Protein AF-0000000066940831 (afdb_homodimer)

pLDDT: mean 93.59, std 8.33, range [48.25, 98.94]

Structure (mmCIF, N/CA/C/O backbone):
data_AF-0000000066940831-model_v1
#
loop_
_entity.id
_entity.type
_entity.pdbx_description
1 polymer 'DUF985 domain-containing protein'
#
loop_
_atom_site.group_PDB
_atom_site.id
_atom_site.type_symbol
_atom_site.label_atom_id
_atom_site.label_alt_id
_atom_site.label_comp_id
_atom_site.label_asym_id
_atom_site.label_entity_id
_atom_site.label_seq_id
_atom_site.pdbx_PDB_ins_code
_atom_site.Cartn_x
_atom_site.Cartn_y
_atom_site.Cartn_z
_atom_site.occupancy
_atom_site.B_iso_or_equiv
_atom_site.auth_seq_id
_atom_site.auth_comp_id
_atom_site.auth_asym_id
_atom_site.auth_atom_id
_atom_site.pdbx_PDB_model_num
ATOM 1 N N . MET A 1 1 ? 4.465 -18.953 -27.031 1 48.34 1 MET A N 1
ATOM 2 C CA . MET A 1 1 ? 5.543 -18.047 -26.672 1 48.34 1 MET A CA 1
ATOM 3 C C . MET A 1 1 ? 5.832 -18.109 -25.172 1 48.34 1 MET A C 1
ATOM 5 O O . MET A 1 1 ? 4.938 -18.391 -24.375 1 48.34 1 MET A O 1
ATOM 9 N N . SER A 1 2 ? 7.117 -18.25 -24.734 1 56.09 2 SER A N 1
ATOM 10 C CA . SER A 1 2 ? 7.531 -18.438 -23.359 1 56.09 2 SER A CA 1
ATOM 11 C C . SER A 1 2 ? 6.988 -17.328 -22.453 1 56.09 2 SER A C 1
ATOM 13 O O . SER A 1 2 ? 7.023 -16.156 -22.828 1 56.09 2 SER A O 1
ATOM 15 N N . ILE A 1 3 ? 6.301 -17.703 -21.469 1 70.56 3 ILE A N 1
ATOM 16 C CA . ILE A 1 3 ? 5.668 -16.797 -20.516 1 70.56 3 ILE A CA 1
ATOM 17 C C . ILE A 1 3 ? 6.742 -16 -19.766 1 70.56 3 ILE A C 1
ATOM 19 O O . ILE A 1 3 ? 6.574 -14.812 -19.516 1 70.56 3 ILE A O 1
ATOM 23 N N . THR A 1 4 ? 7.801 -16.812 -19.438 1 70.62 4 THR A N 1
ATOM 24 C CA . THR A 1 4 ? 8.914 -16.188 -18.719 1 70.62 4 THR A CA 1
ATOM 25 C C . THR A 1 4 ? 10.203 -16.328 -19.516 1 70.62 4 THR A C 1
ATOM 27 O O . THR A 1 4 ? 10.359 -17.25 -20.312 1 70.62 4 THR A O 1
ATOM 30 N N . LEU A 1 5 ? 10.906 -15.281 -19.5 1 59.31 5 LEU A N 1
ATOM 31 C CA . LEU A 1 5 ? 12.203 -15.445 -20.141 1 59.31 5 LEU A CA 1
ATOM 32 C C . LEU A 1 5 ? 13.047 -16.5 -19.438 1 59.31 5 LEU A C 1
ATOM 34 O O . LEU A 1 5 ? 13.109 -16.516 -18.203 1 59.31 5 LEU A O 1
ATOM 38 N N . ALA A 1 6 ? 13.367 -17.516 -20.156 1 55.62 6 ALA A N 1
ATOM 39 C CA . ALA A 1 6 ? 14.156 -18.625 -19.625 1 55.62 6 ALA A CA 1
ATOM 40 C C . ALA A 1 6 ? 15.227 -18.109 -18.656 1 55.62 6 ALA A C 1
ATOM 42 O O . ALA A 1 6 ? 15.438 -18.703 -17.594 1 55.62 6 ALA A O 1
ATOM 43 N N . ASP A 1 7 ? 15.758 -17.062 -18.875 1 66.31 7 ASP A N 1
ATOM 44 C CA . ASP A 1 7 ? 16.859 -16.531 -18.078 1 66.31 7 ASP A CA 1
ATOM 45 C C . ASP A 1 7 ? 16.359 -15.984 -16.75 1 66.31 7 ASP A C 1
ATOM 47 O O . ASP A 1 7 ? 17.078 -16.031 -15.742 1 66.31 7 ASP A O 1
ATOM 51 N N . ASP A 1 8 ? 15.148 -15.797 -16.641 1 78 8 ASP A N 1
ATOM 52 C CA . ASP A 1 8 ? 14.625 -15.172 -15.43 1 78 8 ASP A CA 1
ATOM 53 C C . ASP A 1 8 ? 14.406 -16.203 -14.32 1 78 8 ASP A C 1
ATOM 55 O O . ASP A 1 8 ? 14.609 -15.906 -13.141 1 78 8 ASP A O 1
ATOM 59 N N . THR A 1 9 ? 14.125 -17.453 -14.773 1 90.06 9 THR A N 1
ATOM 60 C CA . THR A 1 9 ? 13.773 -18.453 -13.766 1 90.06 9 THR A CA 1
ATOM 61 C C . THR A 1 9 ? 15.031 -19.109 -13.203 1 90.06 9 THR A C 1
ATOM 63 O O . THR A 1 9 ? 14.992 -19.719 -12.133 1 90.06 9 THR A O 1
ATOM 66 N N . ARG A 1 10 ? 16.109 -18.984 -13.938 1 91.06 10 ARG A N 1
ATOM 67 C CA . ARG A 1 10 ? 17.328 -19.688 -13.578 1 91.06 10 ARG A CA 1
ATOM 68 C C . ARG A 1 10 ? 17.797 -19.297 -12.18 1 91.06 10 ARG A C 1
ATOM 70 O O . ARG A 1 10 ? 18.156 -20.156 -11.375 1 91.06 10 ARG A O 1
ATOM 77 N N . TYR A 1 11 ? 17.766 -18.078 -11.859 1 94.38 11 TYR A N 1
ATOM 78 C CA . TYR A 1 11 ? 18.266 -17.609 -10.578 1 94.38 11 TYR A CA 1
ATOM 79 C C . TYR A 1 11 ? 17.5 -18.219 -9.422 1 94.38 11 TYR A C 1
ATOM 81 O O . TYR A 1 11 ? 18.078 -18.859 -8.547 1 94.38 11 TYR A O 1
ATOM 89 N N . ALA A 1 12 ? 16.219 -18.062 -9.477 1 95.75 12 ALA A N 1
ATOM 90 C CA . ALA A 1 12 ? 15.391 -18.578 -8.391 1 95.75 12 ALA A CA 1
ATOM 91 C C . ALA A 1 12 ? 15.492 -20.094 -8.289 1 95.75 12 ALA A C 1
ATOM 93 O O . ALA A 1 12 ? 15.547 -20.656 -7.188 1 95.75 12 ALA A O 1
ATOM 94 N N . ARG A 1 13 ? 15.594 -20.766 -9.422 1 94.31 13 ARG A N 1
ATOM 95 C CA . ARG A 1 13 ? 15.664 -22.219 -9.422 1 94.31 13 ARG A CA 1
ATOM 96 C C . ARG A 1 13 ? 17 -22.703 -8.883 1 94.31 13 ARG A C 1
ATOM 98 O O . ARG A 1 13 ? 17.078 -23.75 -8.219 1 94.31 13 ARG A O 1
ATOM 105 N N . THR A 1 14 ? 18 -21.969 -9.188 1 94.31 14 THR A N 1
ATOM 106 C CA . THR A 1 14 ? 19.297 -22.297 -8.625 1 94.31 14 THR A CA 1
ATOM 107 C C . THR A 1 14 ? 19.297 -22.156 -7.109 1 94.31 14 THR A C 1
ATOM 109 O O . THR A 1 14 ? 19.844 -22.984 -6.395 1 94.31 14 THR A O 1
ATOM 112 N N . LEU A 1 15 ? 18.656 -21.109 -6.66 1 94.88 15 LEU A N 1
ATOM 113 C CA . LEU A 1 15 ? 18.562 -20.891 -5.219 1 94.88 15 LEU A CA 1
ATOM 114 C C . LEU A 1 15 ? 17.766 -22 -4.555 1 94.88 15 LEU A C 1
ATOM 116 O O . LEU A 1 15 ? 18.094 -22.422 -3.441 1 94.88 15 LEU A O 1
ATOM 120 N N . LEU A 1 16 ? 16.719 -22.5 -5.234 1 94.69 16 LEU A N 1
ATOM 121 C CA . LEU A 1 16 ? 15.898 -23.578 -4.68 1 94.69 16 LEU A CA 1
ATOM 122 C C . LEU A 1 16 ? 16.688 -24.875 -4.617 1 94.69 16 LEU A C 1
ATOM 124 O O . LEU A 1 16 ? 16.562 -25.641 -3.652 1 94.69 16 LEU A O 1
ATOM 128 N N . SER A 1 17 ? 17.516 -25.062 -5.613 1 93.88 17 SER A N 1
ATOM 129 C CA . SER A 1 17 ? 18.281 -26.297 -5.695 1 93.88 17 SER A CA 1
ATOM 130 C C . SER A 1 17 ? 19.453 -26.281 -4.719 1 93.88 17 SER A C 1
ATOM 132 O O . SER A 1 17 ? 19.875 -27.344 -4.23 1 93.88 17 SER A O 1
ATOM 134 N N . SER A 1 18 ? 19.969 -25.094 -4.469 1 93.44 18 SER A N 1
ATOM 135 C CA . SER A 1 18 ? 21.078 -24.922 -3.543 1 93.44 18 SER A CA 1
ATOM 136 C C . SER A 1 18 ? 20.875 -23.703 -2.648 1 93.44 18 SER A C 1
ATOM 138 O O . SER A 1 18 ? 21.578 -22.703 -2.781 1 93.44 18 SER A O 1
ATOM 140 N N . PRO A 1 19 ? 20.016 -23.875 -1.733 1 90.69 19 PRO A N 1
ATOM 141 C CA . PRO A 1 19 ? 19.734 -22.734 -0.859 1 90.69 19 PRO A CA 1
ATOM 142 C C . PRO A 1 19 ? 20.938 -22.359 0.013 1 90.69 19 PRO A C 1
ATOM 144 O O . PRO A 1 19 ? 21.672 -23.234 0.474 1 90.69 19 PRO A O 1
ATOM 147 N N . PRO A 1 20 ? 21.109 -21.094 0.102 1 91.38 20 PRO A N 1
ATOM 148 C CA . PRO A 1 20 ? 22.156 -20.719 1.063 1 91.38 20 PRO A CA 1
ATOM 149 C C . PRO A 1 20 ? 21.828 -21.172 2.486 1 91.38 20 PRO A C 1
ATOM 151 O O . PRO A 1 20 ? 20.672 -21.25 2.869 1 91.38 20 PRO A O 1
ATOM 154 N N . ALA A 1 21 ? 22.922 -21.422 3.213 1 89.12 21 ALA A N 1
ATOM 155 C CA . ALA A 1 21 ? 22.75 -21.922 4.574 1 89.12 21 ALA A CA 1
ATOM 156 C C . ALA A 1 21 ? 22.125 -20.859 5.465 1 89.12 21 ALA A C 1
ATOM 158 O O . ALA A 1 21 ? 21.297 -21.156 6.328 1 89.12 21 ALA A O 1
ATOM 159 N N . THR A 1 22 ? 22.562 -19.672 5.234 1 88.06 22 THR A N 1
ATOM 160 C CA . THR A 1 22 ? 22.031 -18.547 5.992 1 88.06 22 THR A CA 1
ATOM 161 C C . THR A 1 22 ? 21.734 -17.375 5.074 1 88.06 22 THR A C 1
ATOM 163 O O . THR A 1 22 ? 22.219 -17.312 3.945 1 88.06 22 THR A O 1
ATOM 166 N N . GLU A 1 23 ? 20.781 -16.562 5.629 1 90.25 23 GLU A N 1
ATOM 167 C CA . GLU A 1 23 ? 20.562 -15.328 4.875 1 90.25 23 GLU A CA 1
ATOM 168 C C . GLU A 1 23 ? 21.781 -14.414 4.938 1 90.25 23 GLU A C 1
ATOM 170 O O . GLU A 1 23 ? 22.422 -14.297 5.984 1 90.25 23 GLU A O 1
ATOM 175 N N . PRO A 1 24 ? 22.094 -13.773 3.785 1 86 24 PRO A N 1
ATOM 176 C CA . PRO A 1 24 ? 23.125 -12.734 3.895 1 86 24 PRO A CA 1
ATOM 177 C C . PRO A 1 24 ? 22.828 -11.719 5 1 86 24 PRO A C 1
ATOM 179 O O . PRO A 1 24 ? 21.656 -11.555 5.391 1 86 24 PRO A O 1
ATOM 182 N N . GLN A 1 25 ? 23.828 -11.039 5.488 1 86.12 25 GLN A N 1
ATOM 183 C CA . GLN A 1 25 ? 23.734 -10.148 6.641 1 86.12 25 GLN A CA 1
ATOM 184 C C . GLN A 1 25 ? 22.688 -9.062 6.402 1 86.12 25 GLN A C 1
ATOM 186 O O . GLN A 1 25 ? 21.891 -8.758 7.289 1 86.12 25 GLN A O 1
ATOM 191 N N . SER A 1 26 ? 22.75 -8.484 5.258 1 87.25 26 SER A N 1
ATOM 192 C CA . SER A 1 26 ? 21.797 -7.418 4.957 1 87.25 26 SER A CA 1
ATOM 193 C C . SER A 1 26 ? 20.359 -7.91 5.059 1 87.25 26 SER A C 1
ATOM 195 O O . SER A 1 26 ? 19.5 -7.211 5.594 1 87.25 26 SER A O 1
ATOM 197 N N . MET A 1 27 ? 20.125 -9.062 4.645 1 92.94 27 MET A N 1
ATOM 198 C CA . MET A 1 27 ? 18.781 -9.625 4.664 1 92.94 27 MET A CA 1
ATOM 199 C C . MET A 1 27 ? 18.391 -10.055 6.074 1 92.94 27 MET A C 1
ATOM 201 O O . MET A 1 27 ? 17.234 -9.906 6.477 1 92.94 27 MET A O 1
ATOM 205 N N . SER A 1 28 ? 19.328 -10.539 6.777 1 94.31 28 SER A N 1
ATOM 206 C CA . SER A 1 28 ? 19.047 -10.898 8.164 1 94.31 28 SER A CA 1
ATOM 207 C C . SER A 1 28 ? 18.625 -9.688 8.977 1 94.31 28 SER A C 1
ATOM 209 O O . SER A 1 28 ? 17.719 -9.789 9.82 1 94.31 28 SER A O 1
ATOM 211 N N . ARG A 1 29 ? 19.234 -8.586 8.727 1 95.19 29 ARG A N 1
ATOM 212 C CA . ARG A 1 29 ? 18.875 -7.348 9.414 1 95.19 29 ARG A CA 1
ATOM 213 C C . ARG A 1 29 ? 17.453 -6.918 9.055 1 95.19 29 ARG A C 1
ATOM 215 O O . ARG A 1 29 ? 16.703 -6.48 9.93 1 95.19 29 ARG A O 1
ATOM 222 N N . THR A 1 30 ? 17.125 -7.047 7.801 1 97.69 30 THR A N 1
ATOM 223 C CA . THR A 1 30 ? 15.781 -6.711 7.355 1 97.69 30 THR A CA 1
ATOM 224 C C . THR A 1 30 ? 14.742 -7.602 8.039 1 97.69 30 THR A C 1
ATOM 226 O O . THR A 1 30 ? 13.75 -7.109 8.578 1 97.69 30 THR A O 1
ATOM 229 N N . ILE A 1 31 ? 15.008 -8.898 8.07 1 98.19 31 ILE A N 1
ATOM 230 C CA . ILE A 1 31 ? 14.109 -9.883 8.656 1 98.19 31 ILE A CA 1
ATOM 231 C C . ILE A 1 31 ? 13.922 -9.594 10.141 1 98.19 31 ILE A C 1
ATOM 233 O O . ILE A 1 31 ? 12.797 -9.609 10.648 1 98.19 31 ILE A O 1
ATOM 237 N N . THR A 1 32 ? 14.992 -9.258 10.758 1 97.81 32 THR A N 1
ATOM 238 C CA . THR A 1 32 ? 14.938 -8.984 12.188 1 97.81 32 THR A CA 1
ATOM 239 C C . THR A 1 32 ? 14.234 -7.652 12.461 1 97.81 32 THR A C 1
ATOM 241 O O . THR A 1 32 ? 13.336 -7.582 13.289 1 97.81 32 THR A O 1
ATOM 244 N N . THR A 1 33 ? 14.57 -6.609 11.789 1 98.31 33 THR A N 1
ATOM 245 C CA . THR A 1 33 ? 14.055 -5.266 12.031 1 98.31 33 THR A CA 1
ATOM 246 C C . THR A 1 33 ? 12.547 -5.215 11.781 1 98.31 33 THR A C 1
ATOM 248 O O . THR A 1 33 ? 11.812 -4.559 12.523 1 98.31 33 THR A O 1
ATOM 251 N N . LEU A 1 34 ? 12.141 -5.957 10.75 1 98.62 34 LEU A N 1
ATOM 252 C CA . LEU A 1 34 ? 10.727 -5.906 10.383 1 98.62 34 LEU A CA 1
ATOM 253 C C . LEU A 1 34 ? 9.961 -7.059 11.023 1 98.62 34 LEU A C 1
ATOM 255 O O . LEU A 1 34 ? 8.781 -7.266 10.719 1 98.62 34 LEU A O 1
ATOM 259 N N . GLN A 1 35 ? 10.625 -7.855 11.828 1 98.5 35 GLN A N 1
ATOM 260 C CA . GLN A 1 35 ? 10.039 -8.961 12.57 1 98.5 35 GLN A CA 1
ATOM 261 C C . GLN A 1 35 ? 9.344 -9.945 11.633 1 98.5 35 GLN A C 1
ATOM 263 O O . GLN A 1 35 ? 8.211 -10.367 11.898 1 98.5 35 GLN A O 1
ATOM 268 N N . LEU A 1 36 ? 10.031 -10.242 10.609 1 98.75 36 LEU A N 1
ATOM 269 C CA . LEU A 1 36 ? 9.469 -11.141 9.602 1 98.75 36 LEU A CA 1
ATOM 270 C C . LEU A 1 36 ? 9.57 -12.594 10.062 1 98.75 36 LEU A C 1
ATOM 272 O O . LEU A 1 36 ? 10.562 -12.992 10.672 1 98.75 36 LEU A O 1
ATOM 276 N N . GLN A 1 37 ? 8.547 -13.328 9.742 1 98.62 37 GLN A N 1
ATOM 277 C CA . GLN A 1 37 ? 8.516 -14.773 9.977 1 98.62 37 GLN A CA 1
ATOM 278 C C . GLN A 1 37 ? 8.227 -15.531 8.688 1 98.62 37 GLN A C 1
ATOM 280 O O . GLN A 1 37 ? 7.707 -14.953 7.727 1 98.62 37 GLN A O 1
ATOM 285 N N . SER A 1 38 ? 8.547 -16.797 8.688 1 98.06 38 SER A N 1
ATOM 286 C CA . SER A 1 38 ? 8.312 -17.609 7.504 1 98.06 38 SER A CA 1
ATOM 287 C C . SER A 1 38 ? 6.832 -17.625 7.129 1 98.06 38 SER A C 1
ATOM 289 O O . SER A 1 38 ? 5.965 -17.688 8 1 98.06 38 SER A O 1
ATOM 291 N N . HIS A 1 39 ? 6.566 -17.578 5.863 1 98 39 HIS A N 1
ATOM 292 C CA . HIS A 1 39 ? 5.203 -17.594 5.352 1 98 39 HIS A CA 1
ATOM 293 C C . HIS A 1 39 ? 4.875 -18.938 4.703 1 98 39 HIS A C 1
ATOM 295 O O . HIS A 1 39 ? 5.715 -19.531 4.027 1 98 39 HIS A O 1
ATOM 301 N N . ILE A 1 40 ? 3.668 -19.438 4.773 1 96.44 40 ILE A N 1
ATOM 302 C CA . ILE A 1 40 ? 3.238 -20.719 4.238 1 96.44 40 ILE A CA 1
ATOM 303 C C . ILE A 1 40 ? 3.352 -20.703 2.715 1 96.44 40 ILE A C 1
ATOM 305 O O . ILE A 1 40 ? 3.549 -21.75 2.092 1 96.44 40 ILE A O 1
ATOM 309 N N . GLU A 1 41 ? 3.344 -19.562 2.102 1 97.31 41 GLU A N 1
ATOM 310 C CA . GLU A 1 41 ? 3.432 -19.438 0.649 1 97.31 41 GLU A CA 1
ATOM 311 C C . GLU A 1 41 ? 4.887 -19.438 0.183 1 97.31 41 GLU A C 1
ATOM 313 O O . GLU A 1 41 ? 5.156 -19.453 -1.019 1 97.31 41 GLU A O 1
ATOM 318 N N . GLY A 1 42 ? 5.828 -19.375 1.093 1 98 42 GLY A N 1
ATOM 319 C CA . GLY A 1 42 ? 7.215 -19.031 0.821 1 98 42 GLY A CA 1
ATOM 320 C C . GLY A 1 42 ? 7.566 -17.609 1.201 1 98 42 GLY A C 1
ATOM 321 O O . GLY A 1 42 ? 6.684 -16.766 1.342 1 98 42 GLY A O 1
ATOM 322 N N . GLY A 1 43 ? 8.82 -17.375 1.362 1 98.31 43 GLY A N 1
ATOM 323 C CA . GLY A 1 43 ? 9.242 -16.062 1.818 1 98.31 43 GLY A CA 1
ATOM 324 C C . GLY A 1 43 ? 8.977 -15.836 3.293 1 98.31 43 GLY A C 1
ATOM 325 O O . GLY A 1 43 ? 8.844 -16.781 4.062 1 98.31 43 GLY A O 1
ATOM 326 N N . TYR A 1 44 ? 9.016 -14.539 3.641 1 98.75 44 TYR A N 1
ATOM 327 C CA . TYR A 1 44 ? 8.766 -14.086 5.004 1 98.75 44 TYR A CA 1
ATOM 328 C C . TYR A 1 44 ? 7.672 -13.023 5.027 1 98.75 44 TYR A C 1
ATOM 330 O O . TYR A 1 44 ? 7.387 -12.391 4.008 1 98.75 44 TYR A O 1
ATOM 338 N N . PHE A 1 45 ? 7.062 -12.898 6.191 1 98.88 45 PHE A N 1
ATOM 339 C CA . PHE A 1 45 ? 6.051 -11.852 6.27 1 98.88 45 PHE A CA 1
ATOM 340 C C . PHE A 1 45 ? 5.848 -11.398 7.707 1 98.88 45 PHE A C 1
ATOM 342 O O . PHE A 1 45 ? 6.375 -12.016 8.641 1 98.88 45 PHE A O 1
ATOM 349 N N . CYS A 1 46 ? 5.207 -10.312 7.883 1 98.88 46 CYS A N 1
ATOM 350 C CA . CYS A 1 46 ? 4.695 -9.781 9.141 1 98.88 46 CYS A CA 1
ATOM 351 C C . CYS A 1 46 ? 3.396 -9.008 8.922 1 98.88 46 CYS A C 1
ATOM 353 O O . CYS A 1 46 ? 3.338 -8.117 8.078 1 98.88 46 CYS A O 1
ATOM 355 N N . GLU A 1 47 ? 2.326 -9.492 9.602 1 98.88 47 GLU A N 1
ATOM 356 C CA . GLU A 1 47 ? 1.134 -8.656 9.562 1 98.88 47 GLU A CA 1
ATOM 357 C C . GLU A 1 47 ? 1.33 -7.379 10.383 1 98.88 47 GLU A C 1
ATOM 359 O O . GLU A 1 47 ? 1.562 -7.441 11.594 1 98.88 47 GLU A O 1
ATOM 364 N N . THR A 1 48 ? 1.222 -6.258 9.703 1 98.81 48 THR A N 1
ATOM 365 C CA . THR A 1 48 ? 1.556 -4.992 10.344 1 98.81 48 THR A CA 1
ATOM 366 C C . THR A 1 48 ? 0.29 -4.238 10.75 1 98.81 48 THR A C 1
ATOM 368 O O . THR A 1 48 ? 0.342 -3.318 11.57 1 98.81 48 THR A O 1
ATOM 371 N N . ASP A 1 49 ? -0.798 -4.68 10.102 1 98.69 49 ASP A N 1
ATOM 372 C CA . ASP A 1 49 ? -2.031 -3.957 10.406 1 98.69 49 ASP A CA 1
ATOM 373 C C . ASP A 1 49 ? -3.258 -4.812 10.094 1 98.69 49 ASP A C 1
ATOM 375 O O . ASP A 1 49 ? -3.283 -5.531 9.094 1 98.69 49 ASP A O 1
ATOM 379 N N . ARG A 1 50 ? -4.246 -4.734 10.922 1 98.62 50 ARG A N 1
ATOM 380 C CA . ARG A 1 50 ? -5.605 -5.238 10.758 1 98.62 50 ARG A CA 1
ATOM 381 C C . ARG A 1 50 ? -6.633 -4.18 11.141 1 98.62 50 ARG A C 1
ATOM 383 O O . ARG A 1 50 ? -6.73 -3.803 12.312 1 98.62 50 ARG A O 1
ATOM 390 N N . ASP A 1 51 ? -7.355 -3.711 10.133 1 98.44 51 ASP A N 1
ATOM 391 C CA . ASP A 1 51 ? -8.328 -2.654 10.383 1 98.44 51 ASP A CA 1
ATOM 392 C C . ASP A 1 51 ? -9.375 -3.098 11.406 1 98.44 51 ASP A C 1
ATOM 394 O O . ASP A 1 51 ? -9.984 -4.16 11.266 1 98.44 51 ASP A O 1
ATOM 398 N N . PRO A 1 52 ? -9.586 -2.293 12.453 1 97.12 52 PRO A N 1
ATOM 399 C CA . PRO A 1 52 ? -10.625 -2.67 13.414 1 97.12 52 PRO A CA 1
ATOM 400 C C . PRO A 1 52 ? -12.031 -2.568 12.828 1 97.12 52 PRO A C 1
ATOM 402 O O . PRO A 1 52 ? -12.977 -3.158 13.367 1 97.12 52 PRO A O 1
ATOM 405 N N . LEU A 1 53 ? -12.219 -1.825 11.75 1 96.75 53 LEU A N 1
ATOM 406 C CA . LEU A 1 53 ? -13.516 -1.714 11.094 1 96.75 53 LEU A CA 1
ATOM 407 C C . LEU A 1 53 ? -13.914 -3.039 10.453 1 96.75 53 LEU A C 1
ATOM 409 O O . LEU A 1 53 ? -13.148 -3.615 9.68 1 96.75 53 LEU A O 1
ATOM 413 N N . LEU A 1 54 ? -15.102 -3.467 10.805 1 97.31 54 LEU A N 1
ATOM 414 C CA . LEU A 1 54 ? -15.664 -4.656 10.18 1 97.31 54 LEU A CA 1
ATOM 415 C C . LEU A 1 54 ? -16.609 -4.281 9.047 1 97.31 54 LEU A C 1
ATOM 417 O O . LEU A 1 54 ? -17.375 -3.314 9.172 1 97.31 54 LEU A O 1
ATOM 421 N N . VAL A 1 55 ? -16.547 -4.984 7.969 1 97.69 55 VAL A N 1
ATOM 422 C CA . VAL A 1 55 ? -17.453 -4.812 6.848 1 97.69 55 VAL A CA 1
ATOM 423 C C . VAL A 1 55 ? -18.141 -6.137 6.535 1 97.69 55 VAL A C 1
ATOM 425 O O . VAL A 1 55 ? -17.656 -7.203 6.91 1 97.69 55 VAL A O 1
ATOM 428 N N . PRO A 1 56 ? -19.297 -6.027 5.863 1 96.94 56 PRO A N 1
ATOM 429 C CA . PRO A 1 56 ? -19.922 -7.285 5.453 1 96.94 56 PRO A CA 1
ATOM 430 C C . PRO A 1 56 ? -19 -8.148 4.594 1 96.94 56 PRO A C 1
ATOM 432 O O . PRO A 1 56 ? -18.281 -7.629 3.744 1 96.94 56 PRO A O 1
ATOM 435 N N . ASN A 1 57 ? -19.016 -9.422 4.891 1 97.12 57 ASN A N 1
ATOM 436 C CA . ASN A 1 57 ? -18.25 -10.375 4.102 1 97.12 57 ASN A CA 1
ATOM 437 C C . ASN A 1 57 ? -18.859 -10.578 2.717 1 97.12 57 ASN A C 1
ATOM 439 O O . ASN A 1 57 ? -19.906 -11.203 2.582 1 97.12 57 ASN A O 1
ATOM 443 N N . PRO A 1 58 ? -18.188 -10.133 1.708 1 96.38 58 PRO A N 1
ATOM 444 C CA . PRO A 1 58 ? -18.797 -10.25 0.38 1 96.38 58 PRO A CA 1
ATOM 445 C C . PRO A 1 58 ? -18.719 -11.664 -0.181 1 96.38 58 PRO A C 1
ATOM 447 O O . PRO A 1 58 ? -19.297 -11.953 -1.23 1 96.38 58 PRO A O 1
ATOM 450 N N . PHE A 1 59 ? -18.031 -12.539 0.533 1 95.19 59 PHE A N 1
ATOM 451 C CA . PHE A 1 59 ? -17.812 -13.883 0.018 1 95.19 59 PHE A CA 1
ATOM 452 C C . PHE A 1 59 ? -18.75 -14.891 0.688 1 95.19 59 PHE A C 1
ATOM 454 O O . PHE A 1 59 ? -18.656 -16.094 0.425 1 95.19 59 PHE A O 1
ATOM 461 N N . LYS A 1 60 ? -19.578 -14.469 1.528 1 92.06 60 LYS A N 1
ATOM 462 C CA . LYS A 1 60 ? -20.375 -15.352 2.383 1 92.06 60 LYS A CA 1
ATOM 463 C C . LYS A 1 60 ? -21.266 -16.266 1.55 1 92.06 60 LYS A C 1
ATOM 465 O O . LYS A 1 60 ? -21.531 -17.406 1.935 1 92.06 60 LYS A O 1
ATOM 470 N N . ASN A 1 61 ? -21.703 -15.766 0.397 1 91.06 61 ASN A N 1
ATOM 471 C CA . ASN A 1 61 ? -22.641 -16.547 -0.396 1 91.06 61 ASN A CA 1
ATOM 472 C C . ASN A 1 61 ? -21.953 -17.312 -1.517 1 91.06 61 ASN A C 1
ATOM 474 O O . ASN A 1 61 ? -22.609 -17.891 -2.383 1 91.06 61 ASN A O 1
ATOM 478 N N . LEU A 1 62 ? -20.688 -17.297 -1.56 1 90.5 62 LEU A N 1
ATOM 479 C CA . LEU A 1 62 ? -19.922 -18.078 -2.529 1 90.5 62 LEU A CA 1
ATOM 480 C C . LEU A 1 62 ? -19.641 -19.469 -2 1 90.5 62 LEU A C 1
ATOM 482 O O . LEU A 1 62 ? -19.547 -19.672 -0.788 1 90.5 62 LEU A O 1
ATOM 486 N N . PRO A 1 63 ? -19.516 -20.375 -2.969 1 88.69 63 PRO A N 1
ATOM 487 C CA . PRO A 1 63 ? -19.078 -21.703 -2.504 1 88.69 63 PRO A CA 1
ATOM 488 C C . PRO A 1 63 ? -17.734 -21.672 -1.794 1 88.69 63 PRO A C 1
ATOM 490 O O . PRO A 1 63 ? -16.859 -20.875 -2.148 1 88.69 63 PRO A O 1
ATOM 493 N N . GLN A 1 64 ? -17.609 -22.5 -0.865 1 86.38 64 GLN A N 1
ATOM 494 C CA . GLN A 1 64 ? -16.328 -22.609 -0.18 1 86.38 64 GLN A CA 1
ATOM 495 C C . GLN A 1 64 ? -15.219 -23.047 -1.141 1 86.38 64 GLN A C 1
ATOM 497 O O . GLN A 1 64 ? -15.461 -23.875 -2.031 1 86.38 64 GLN A O 1
ATOM 502 N N . LEU A 1 65 ? -14.07 -22.578 -0.892 1 89 65 LEU A N 1
ATOM 503 C CA . LEU A 1 65 ? -12.898 -23.062 -1.617 1 89 65 LEU A CA 1
ATOM 504 C C . LEU A 1 65 ? -12.617 -24.516 -1.277 1 89 65 LEU A C 1
ATOM 506 O O . LEU A 1 65 ? -12.734 -24.922 -0.119 1 89 65 LEU A O 1
ATOM 510 N N . THR A 1 66 ? -12.32 -25.266 -2.287 1 81.75 66 THR A N 1
ATOM 511 C CA . THR A 1 66 ? -12.172 -26.703 -2.111 1 81.75 66 THR A CA 1
ATOM 512 C C . THR A 1 66 ? -11.055 -27.016 -1.12 1 81.75 66 THR A C 1
ATOM 514 O O . THR A 1 66 ? -11.164 -27.953 -0.317 1 81.75 66 THR A O 1
ATOM 517 N N . ASN A 1 67 ? -10 -26.266 -1.109 1 90.38 67 ASN A N 1
ATOM 518 C CA . ASN A 1 67 ? -8.875 -26.5 -0.213 1 90.38 67 ASN A CA 1
ATOM 519 C C . ASN A 1 67 ? -8.477 -25.234 0.543 1 90.38 67 ASN A C 1
ATOM 521 O O . ASN A 1 67 ? -7.293 -24.922 0.653 1 90.38 67 ASN A O 1
ATOM 525 N N . ALA A 1 68 ? -9.477 -24.656 1.046 1 90.88 68 ALA A N 1
ATOM 526 C CA . ALA A 1 68 ? -9.203 -23.469 1.847 1 90.88 68 ALA A CA 1
ATOM 527 C C . ALA A 1 68 ? -8.242 -23.781 2.988 1 90.88 68 ALA A C 1
ATOM 529 O O . ALA A 1 68 ? -8.273 -24.891 3.545 1 90.88 68 ALA A O 1
ATOM 530 N N . THR A 1 69 ? -7.426 -22.781 3.389 1 92.94 69 THR A N 1
ATOM 531 C CA . THR A 1 69 ? -6.434 -22.969 4.438 1 92.94 69 THR A CA 1
ATOM 532 C C . THR A 1 69 ? -7.102 -23.062 5.805 1 92.94 69 THR A C 1
ATOM 534 O O . THR A 1 69 ? -6.543 -23.656 6.734 1 92.94 69 THR A O 1
ATOM 537 N N . SER A 1 70 ? -8.352 -22.453 5.891 1 91.19 70 SER A N 1
ATOM 538 C CA . SER A 1 70 ? -9.148 -22.562 7.105 1 91.19 70 SER A CA 1
ATOM 539 C C . SER A 1 70 ? -10.641 -22.5 6.797 1 91.19 70 SER A C 1
ATOM 541 O O . SER A 1 70 ? -11.039 -22.344 5.641 1 91.19 70 SER A O 1
ATOM 543 N N . LYS A 1 71 ? -11.383 -22.766 7.848 1 88.31 71 LYS A N 1
ATOM 544 C CA . LYS A 1 71 ? -12.836 -22.625 7.734 1 88.31 71 LYS A CA 1
ATOM 545 C C . LYS A 1 71 ? -13.352 -21.469 8.578 1 88.31 71 LYS A C 1
ATOM 547 O O . LYS A 1 71 ? -12.914 -21.281 9.719 1 88.31 71 LYS A O 1
ATOM 552 N N . ASP A 1 72 ? -14.039 -20.547 7.934 1 85.31 72 ASP A N 1
ATOM 553 C CA . ASP A 1 72 ? -14.672 -19.406 8.609 1 85.31 72 ASP A CA 1
ATOM 554 C C . ASP A 1 72 ? -15.977 -19.031 7.922 1 85.31 72 ASP A C 1
ATOM 556 O O . ASP A 1 72 ? -16.016 -18.875 6.699 1 85.31 72 ASP A O 1
ATOM 560 N N . THR A 1 73 ? -16.984 -18.922 8.766 1 85 73 THR A N 1
ATOM 561 C CA . THR A 1 73 ? -18.281 -18.578 8.219 1 85 73 THR A CA 1
ATOM 562 C C . THR A 1 73 ? -18.75 -17.234 8.758 1 85 73 THR A C 1
ATOM 564 O O . THR A 1 73 ? -19.953 -16.953 8.805 1 85 73 THR A O 1
ATOM 567 N N . SER A 1 74 ? -17.781 -16.469 9.156 1 92.12 74 SER A N 1
ATOM 568 C CA . SER A 1 74 ? -18.125 -15.156 9.711 1 92.12 74 SER A CA 1
ATOM 569 C C . SER A 1 74 ? -18.844 -14.289 8.68 1 92.12 74 SER A C 1
ATOM 571 O O . SER A 1 74 ? -18.484 -14.289 7.504 1 92.12 74 SER A O 1
ATOM 573 N N . GLU A 1 75 ? -19.719 -13.461 9.164 1 96 75 GLU A N 1
ATOM 574 C CA . GLU A 1 75 ? -20.531 -12.586 8.305 1 96 75 GLU A CA 1
ATOM 575 C C . GLU A 1 75 ? -19.781 -11.297 7.977 1 96 75 GLU A C 1
ATOM 577 O O . GLU A 1 75 ? -20.266 -10.484 7.191 1 96 75 GLU A O 1
ATOM 582 N N . THR A 1 76 ? -18.672 -11.172 8.609 1 97.56 76 THR A N 1
ATOM 583 C CA . THR A 1 76 ? -17.922 -9.945 8.414 1 97.56 76 THR A CA 1
ATOM 584 C C . THR A 1 76 ? -16.453 -10.242 8.164 1 97.56 76 THR A C 1
ATOM 586 O O . THR A 1 76 ? -15.992 -11.359 8.398 1 97.56 76 THR A O 1
ATOM 589 N N . ARG A 1 77 ? -15.805 -9.352 7.586 1 98 77 ARG A N 1
ATOM 590 C CA . ARG A 1 77 ? -14.352 -9.266 7.492 1 98 77 ARG A CA 1
ATOM 591 C C . ARG A 1 77 ? -13.844 -7.922 8 1 98 77 ARG A C 1
ATOM 593 O O . ARG A 1 77 ? -14.609 -6.957 8.078 1 98 77 ARG A O 1
ATOM 600 N N . HIS A 1 78 ? -12.609 -7.953 8.422 1 98.31 78 HIS A N 1
ATOM 601 C CA . HIS A 1 78 ? -11.969 -6.66 8.609 1 98.31 78 HIS A CA 1
ATOM 602 C C . HIS A 1 78 ? -11.883 -5.891 7.297 1 98.31 78 HIS A C 1
ATOM 604 O O . HIS A 1 78 ? -11.773 -6.492 6.227 1 98.31 78 HIS A O 1
ATOM 610 N N . ALA A 1 79 ? -11.953 -4.598 7.367 1 98.5 79 ALA A N 1
ATOM 611 C CA . ALA A 1 79 ? -12 -3.795 6.145 1 98.5 79 ALA A CA 1
ATOM 612 C C . ALA A 1 79 ? -10.719 -3.967 5.328 1 98.5 79 ALA A C 1
ATOM 614 O O . ALA A 1 79 ? -10.75 -3.873 4.098 1 98.5 79 ALA A O 1
ATOM 615 N N . SER A 1 80 ? -9.641 -4.184 6.066 1 98.81 80 SER A N 1
ATOM 616 C CA . SER A 1 80 ? -8.383 -4.438 5.371 1 98.81 80 SER A CA 1
ATOM 617 C C . SER A 1 80 ? -7.348 -5.062 6.305 1 98.81 80 SER A C 1
ATOM 619 O O . SER A 1 80 ? -7.469 -4.961 7.527 1 98.81 80 SER A O 1
ATOM 621 N N . THR A 1 81 ? -6.387 -5.723 5.793 1 98.88 81 THR A N 1
ATOM 622 C CA . THR A 1 81 ? -5.16 -6.137 6.465 1 98.88 81 THR A CA 1
ATOM 623 C C . THR A 1 81 ? -3.936 -5.746 5.645 1 98.88 81 THR A C 1
ATOM 625 O O . THR A 1 81 ? -4.012 -5.633 4.422 1 98.88 81 THR A O 1
ATOM 628 N N . THR A 1 82 ? -2.859 -5.465 6.285 1 98.94 82 THR A N 1
ATOM 629 C CA . THR A 1 82 ? -1.608 -5.121 5.617 1 98.94 82 THR A CA 1
ATOM 630 C C . THR A 1 82 ? -0.456 -5.961 6.164 1 98.94 82 THR A C 1
ATOM 632 O O . THR A 1 82 ? -0.353 -6.168 7.375 1 98.94 82 THR A O 1
ATOM 635 N N . ILE A 1 83 ? 0.403 -6.438 5.262 1 98.94 83 ILE A N 1
ATOM 636 C CA . ILE A 1 83 ? 1.588 -7.184 5.668 1 98.94 83 ILE A CA 1
ATOM 637 C C . ILE A 1 83 ? 2.816 -6.633 4.949 1 98.94 83 ILE A C 1
ATOM 639 O O . ILE A 1 83 ? 2.695 -5.965 3.922 1 98.94 83 ILE A O 1
ATOM 643 N N . TYR A 1 84 ? 3.957 -6.906 5.547 1 98.94 84 TYR A N 1
ATOM 644 C CA . TYR A 1 84 ? 5.184 -7.035 4.773 1 98.94 84 TYR A CA 1
ATOM 645 C C . TYR A 1 84 ? 5.285 -8.414 4.137 1 98.94 84 TYR A C 1
ATOM 647 O O . TYR A 1 84 ? 4.902 -9.422 4.746 1 98.94 84 TYR A O 1
ATOM 655 N N . TYR A 1 85 ? 5.777 -8.508 3.039 1 98.94 85 TYR A N 1
ATOM 656 C CA . TYR A 1 85 ? 6.148 -9.75 2.379 1 98.94 85 TYR A CA 1
ATOM 657 C C . TYR A 1 85 ? 7.527 -9.641 1.742 1 98.94 85 TYR A C 1
ATOM 659 O O . TYR A 1 85 ? 7.836 -8.641 1.087 1 98.94 85 TYR A O 1
ATOM 667 N N . PHE A 1 86 ? 8.305 -10.711 2.004 1 98.94 86 PHE A N 1
ATOM 668 C CA . PHE A 1 86 ? 9.727 -10.617 1.695 1 98.94 86 PHE A CA 1
ATOM 669 C C . PHE A 1 86 ? 10.242 -11.914 1.094 1 98.94 86 PHE A C 1
ATOM 671 O O . PHE A 1 86 ? 10.086 -12.984 1.69 1 98.94 86 PHE A O 1
ATOM 678 N N . LEU A 1 87 ? 10.789 -11.805 -0.169 1 98.62 87 LEU A N 1
ATOM 679 C CA . LEU A 1 87 ? 11.516 -12.922 -0.76 1 98.62 87 LEU A CA 1
ATOM 680 C C . LEU A 1 87 ? 13.023 -12.719 -0.633 1 98.62 87 LEU A C 1
ATOM 682 O O . LEU A 1 87 ? 13.523 -11.617 -0.873 1 98.62 87 LEU A O 1
ATOM 686 N N . SER A 1 88 ? 13.719 -13.734 -0.232 1 97.88 88 SER A N 1
ATOM 687 C CA . SER A 1 88 ? 15.172 -13.75 -0.05 1 97.88 88 SER A CA 1
ATOM 688 C C . SER A 1 88 ? 15.805 -14.93 -0.776 1 97.88 88 SER A C 1
ATOM 690 O O . SER A 1 88 ? 15.109 -15.82 -1.264 1 97.88 88 SER A O 1
ATOM 692 N N . PRO A 1 89 ? 17.109 -14.906 -0.878 1 95.81 89 PRO A N 1
ATOM 693 C CA . PRO A 1 89 ? 17.766 -16.047 -1.529 1 95.81 89 PRO A CA 1
ATOM 694 C C . PRO A 1 89 ? 17.453 -17.375 -0.842 1 95.81 89 PRO A C 1
ATOM 696 O O . PRO A 1 89 ? 17.328 -18.406 -1.509 1 95.81 89 PRO A O 1
ATOM 699 N N . LYS A 1 90 ? 17.234 -17.406 0.399 1 96.19 90 LYS A N 1
ATOM 700 C CA . LYS A 1 90 ? 16.922 -18.641 1.113 1 96.19 90 LYS A CA 1
ATOM 701 C C . LYS A 1 90 ? 15.477 -19.078 0.887 1 96.19 90 LYS A C 1
ATOM 703 O O . LYS A 1 90 ? 15.148 -20.25 0.991 1 96.19 90 LYS A O 1
ATOM 708 N N . SER A 1 91 ? 14.602 -18.172 0.649 1 97.19 91 SER A N 1
ATOM 709 C CA . SER A 1 91 ? 13.188 -18.406 0.37 1 97.19 91 SER A CA 1
ATOM 710 C C . SER A 1 91 ? 12.711 -17.562 -0.804 1 97.19 91 SER A C 1
ATOM 712 O O . SER A 1 91 ? 11.938 -16.625 -0.621 1 97.19 91 SER A O 1
ATOM 714 N N . PRO A 1 92 ? 13.07 -17.984 -2.012 1 97.5 92 PRO A N 1
ATOM 715 C CA . PRO A 1 92 ? 13.023 -17.078 -3.17 1 97.5 92 PRO A CA 1
ATOM 716 C C . PRO A 1 92 ? 11.703 -17.172 -3.928 1 97.5 92 PRO A C 1
ATOM 718 O O . PRO A 1 92 ? 11.523 -16.484 -4.941 1 97.5 92 PRO A O 1
ATOM 721 N N . VAL A 1 93 ? 10.711 -18.016 -3.443 1 98.25 93 VAL A N 1
ATOM 722 C CA . VAL A 1 93 ? 9.531 -18.25 -4.262 1 98.25 93 VAL A CA 1
ATOM 723 C C . VAL A 1 93 ? 8.273 -18.094 -3.412 1 98.25 93 VAL A C 1
ATOM 725 O O . VAL A 1 93 ? 8.203 -18.609 -2.291 1 98.25 93 VAL A O 1
ATOM 728 N N . GLY A 1 94 ? 7.344 -17.25 -3.91 1 98.62 94 GLY A N 1
ATOM 729 C CA . GLY A 1 94 ? 5.957 -17.312 -3.479 1 98.62 94 GLY A CA 1
ATOM 730 C C . GLY A 1 94 ? 5.109 -18.25 -4.324 1 98.62 94 GLY A C 1
ATOM 731 O O . GLY A 1 94 ? 4.824 -17.953 -5.488 1 98.62 94 GLY A O 1
ATOM 732 N N . ARG A 1 95 ? 4.625 -19.328 -3.736 1 98.44 95 ARG A N 1
ATOM 733 C CA . ARG A 1 95 ? 3.959 -20.406 -4.465 1 98.44 95 ARG A CA 1
ATOM 734 C C . ARG A 1 95 ? 2.564 -19.984 -4.914 1 98.44 95 ARG A C 1
ATOM 736 O O . ARG A 1 95 ? 1.95 -19.109 -4.305 1 98.44 95 ARG A O 1
ATOM 743 N N . PHE A 1 96 ? 2.068 -20.656 -5.945 1 98.31 96 PHE A N 1
ATOM 744 C CA . PHE A 1 96 ? 0.747 -20.344 -6.477 1 98.31 96 PHE A CA 1
ATOM 745 C C . PHE A 1 96 ? -0.314 -20.453 -5.387 1 98.31 96 PHE A C 1
ATOM 747 O O . PHE A 1 96 ? -0.522 -21.531 -4.816 1 98.31 96 PHE A O 1
ATOM 754 N N . HIS A 1 97 ? -0.974 -19.375 -5.188 1 98.25 97 HIS A N 1
ATOM 755 C CA . HIS A 1 97 ? -2.078 -19.297 -4.238 1 98.25 97 HIS A CA 1
ATOM 756 C C . HIS A 1 97 ? -3.113 -18.266 -4.688 1 98.25 97 HIS A C 1
ATOM 758 O O . HIS A 1 97 ? -2.861 -17.484 -5.609 1 98.25 97 HIS A O 1
ATOM 764 N N . ARG A 1 98 ? -4.203 -18.328 -4.078 1 97.06 98 ARG A N 1
ATOM 765 C CA . ARG A 1 98 ? -5.328 -17.469 -4.43 1 97.06 98 ARG A CA 1
ATOM 766 C C . ARG A 1 98 ? -6.02 -16.938 -3.182 1 97.06 98 ARG A C 1
ATOM 768 O O . ARG A 1 98 ? -6.191 -17.656 -2.199 1 97.06 98 ARG A O 1
ATOM 775 N N . ASN A 1 99 ? -6.293 -15.648 -3.189 1 96.88 99 ASN A N 1
ATOM 776 C CA . ASN A 1 99 ? -7.16 -15.008 -2.207 1 96.88 99 ASN A CA 1
ATOM 777 C C . ASN A 1 99 ? -8.5 -14.602 -2.82 1 96.88 99 ASN A C 1
ATOM 779 O O . ASN A 1 99 ? -8.562 -14.25 -3.998 1 96.88 99 ASN A O 1
ATOM 783 N N . ARG A 1 100 ? -9.578 -14.672 -2.018 1 95.81 100 ARG A N 1
ATOM 784 C CA . ARG A 1 100 ? -10.852 -14.109 -2.475 1 95.81 100 ARG A CA 1
ATOM 785 C C . ARG A 1 100 ? -10.805 -12.586 -2.473 1 95.81 100 ARG A C 1
ATOM 787 O O . ARG A 1 100 ? -11.445 -11.945 -3.305 1 95.81 100 ARG A O 1
ATOM 794 N N . GLY A 1 101 ? -10.109 -12.031 -1.517 1 96.06 101 GLY A N 1
ATOM 795 C CA . GLY A 1 101 ? -9.938 -10.586 -1.461 1 96.06 101 GLY A CA 1
ATOM 796 C C . GLY A 1 101 ? -8.906 -10.07 -2.445 1 96.06 101 GLY A C 1
ATOM 797 O O . GLY A 1 101 ? -7.926 -10.758 -2.746 1 96.06 101 GLY A O 1
ATOM 798 N N . ARG A 1 102 ? -9.133 -8.867 -3.037 1 97.38 102 ARG A N 1
ATOM 799 C CA . ARG A 1 102 ? -8.109 -8.258 -3.885 1 97.38 102 ARG A CA 1
ATOM 800 C C . ARG A 1 102 ? -6.914 -7.797 -3.057 1 97.38 102 ARG A C 1
ATOM 802 O O . ARG A 1 102 ? -7.059 -7.477 -1.875 1 97.38 102 ARG A O 1
ATOM 809 N N . THR A 1 103 ? -5.801 -7.777 -3.6 1 98.69 103 THR A N 1
ATOM 810 C CA . THR A 1 103 ? -4.57 -7.398 -2.918 1 98.69 103 THR A CA 1
ATOM 811 C C . THR A 1 103 ? -3.881 -6.246 -3.645 1 98.69 103 THR A C 1
ATOM 813 O O . THR A 1 103 ? -3.6 -6.34 -4.84 1 98.69 103 THR A O 1
ATOM 816 N N . VAL A 1 104 ? -3.678 -5.137 -3 1 98.88 104 VAL A N 1
ATOM 817 C CA . VAL A 1 104 ? -2.814 -4.062 -3.482 1 98.88 104 VAL A CA 1
ATOM 818 C C . VAL A 1 104 ? -1.366 -4.348 -3.094 1 98.88 104 VAL A C 1
ATOM 820 O O . VAL A 1 104 ? -1.044 -4.449 -1.907 1 98.88 104 VAL A O 1
ATOM 823 N N . HIS A 1 105 ? -0.49 -4.535 -4.082 1 98.94 105 HIS A N 1
ATOM 824 C CA . HIS A 1 105 ? 0.933 -4.746 -3.846 1 98.94 105 HIS A CA 1
ATOM 825 C C . HIS A 1 105 ? 1.732 -3.477 -4.113 1 98.94 105 HIS A C 1
ATOM 827 O O . HIS A 1 105 ? 1.462 -2.758 -5.078 1 98.94 105 HIS A O 1
ATOM 833 N N . THR A 1 106 ? 2.67 -3.213 -3.23 1 98.94 106 THR A N 1
ATOM 834 C CA . THR A 1 106 ? 3.545 -2.061 -3.416 1 98.94 106 THR A CA 1
ATOM 835 C C . THR A 1 106 ? 4.996 -2.434 -3.129 1 98.94 106 THR A C 1
ATOM 837 O O . THR A 1 106 ? 5.285 -3.123 -2.146 1 98.94 106 THR A O 1
ATOM 840 N N . LEU A 1 107 ? 5.891 -1.996 -3.967 1 98.94 107 LEU A N 1
ATOM 841 C CA . LEU A 1 107 ? 7.301 -2.354 -3.877 1 98.94 107 LEU A CA 1
ATOM 842 C C . LEU A 1 107 ? 8.055 -1.365 -2.994 1 98.94 107 LEU A C 1
ATOM 844 O O . LEU A 1 107 ? 7.945 -0.151 -3.18 1 98.94 107 LEU A O 1
ATOM 848 N N . HIS A 1 108 ? 8.766 -1.881 -2.047 1 98.88 108 HIS A N 1
ATOM 849 C CA . HIS A 1 108 ? 9.727 -1.068 -1.307 1 98.88 108 HIS A CA 1
ATOM 850 C C . HIS A 1 108 ? 11.102 -1.104 -1.965 1 98.88 108 HIS A C 1
ATOM 852 O O . HIS A 1 108 ? 11.672 -0.055 -2.268 1 98.88 108 HIS A O 1
ATOM 858 N N . TRP A 1 109 ? 11.641 -2.396 -2.145 1 98.56 109 TRP A N 1
ATOM 859 C CA . TRP A 1 109 ? 12.891 -2.553 -2.875 1 98.56 109 TRP A CA 1
ATOM 860 C C . TRP A 1 109 ? 13.031 -3.967 -3.43 1 98.56 109 TRP A C 1
ATOM 862 O O . TRP A 1 109 ? 12.234 -4.848 -3.1 1 98.56 109 TRP A O 1
ATOM 872 N N . GLY A 1 110 ? 14.016 -4.121 -4.285 1 98.12 110 GLY A N 1
ATOM 873 C CA . GLY A 1 110 ? 14.297 -5.41 -4.895 1 98.12 110 GLY A CA 1
ATOM 874 C C . GLY A 1 110 ? 13.586 -5.605 -6.223 1 98.12 110 GLY A C 1
ATOM 875 O O . GLY A 1 110 ? 12.977 -4.676 -6.75 1 98.12 110 GLY A O 1
ATOM 876 N N . ARG A 1 111 ? 13.812 -6.836 -6.746 1 98.19 111 ARG A N 1
ATOM 877 C CA . ARG A 1 111 ? 13.258 -7.195 -8.047 1 98.19 111 ARG A CA 1
ATOM 878 C C . ARG A 1 111 ? 12.688 -8.609 -8.023 1 98.19 111 ARG A C 1
ATOM 880 O O . ARG A 1 111 ? 13.234 -9.492 -7.367 1 98.19 111 ARG A O 1
ATOM 887 N N . GLY A 1 112 ? 11.594 -8.75 -8.656 1 98.19 112 GLY A N 1
ATOM 888 C CA . GLY A 1 112 ? 10.953 -10.055 -8.75 1 98.19 112 GLY A CA 1
ATOM 889 C C . GLY A 1 112 ? 10.047 -10.18 -9.969 1 98.19 112 GLY A C 1
ATOM 890 O O . GLY A 1 112 ? 9.883 -9.219 -10.727 1 98.19 112 GLY A O 1
ATOM 891 N N . ARG A 1 113 ? 9.555 -11.352 -10.18 1 97.94 113 ARG A N 1
ATOM 892 C CA . ARG A 1 113 ? 8.578 -11.617 -11.227 1 97.94 113 ARG A CA 1
ATOM 893 C C . ARG A 1 113 ? 7.289 -12.188 -10.648 1 97.94 113 ARG A C 1
ATOM 895 O O . ARG A 1 113 ? 7.328 -13.031 -9.75 1 97.94 113 ARG A O 1
ATOM 902 N N . TYR A 1 114 ? 6.191 -11.727 -11.18 1 98.38 114 TYR A N 1
ATOM 903 C CA . TYR A 1 114 ? 4.879 -12.266 -10.844 1 98.38 114 TYR A CA 1
ATOM 904 C C . TYR A 1 114 ? 4.289 -13.031 -12.023 1 98.38 114 TYR A C 1
ATOM 906 O O . TYR A 1 114 ? 4.496 -12.664 -13.18 1 98.38 114 TYR A O 1
ATOM 914 N N . VAL A 1 115 ? 3.629 -14.109 -11.695 1 97.75 115 VAL A N 1
ATOM 915 C CA . VAL A 1 115 ? 2.838 -14.898 -12.641 1 97.75 115 VAL A CA 1
ATOM 916 C C . VAL A 1 115 ? 1.394 -14.984 -12.156 1 97.75 115 VAL A C 1
ATOM 918 O O . VAL A 1 115 ? 1.13 -15.484 -11.055 1 97.75 115 VAL A O 1
ATOM 921 N N . ILE A 1 116 ? 0.498 -14.477 -12.969 1 97.81 116 ILE A N 1
ATOM 922 C CA . ILE A 1 116 ? -0.916 -14.453 -12.609 1 97.81 116 ILE A CA 1
ATOM 923 C C . ILE A 1 116 ? -1.708 -15.32 -13.594 1 97.81 116 ILE A C 1
ATOM 925 O O . ILE A 1 116 ? -1.549 -15.195 -14.805 1 97.81 116 ILE A O 1
ATOM 929 N N . LEU A 1 117 ? -2.531 -16.188 -13.055 1 96.75 117 LEU A N 1
ATOM 930 C CA . LEU A 1 117 ? -3.416 -17.031 -13.867 1 96.75 117 LEU A CA 1
ATOM 931 C C . LEU A 1 117 ? -4.859 -16.547 -13.75 1 96.75 117 LEU A C 1
ATOM 933 O O . LEU A 1 117 ? -5.434 -16.547 -12.664 1 96.75 117 LEU A O 1
ATOM 937 N N . HIS A 1 118 ? -5.445 -16.219 -14.875 1 94.69 118 HIS A N 1
ATOM 938 C CA . HIS A 1 118 ? -6.777 -15.625 -14.922 1 94.69 118 HIS A CA 1
ATOM 939 C C . HIS A 1 118 ? -7.84 -16.688 -15.211 1 94.69 118 HIS A C 1
ATOM 941 O O . HIS A 1 118 ? -8.477 -16.656 -16.266 1 94.69 118 HIS A O 1
ATOM 947 N N . PHE A 1 119 ? -8.188 -17.5 -14.227 1 87.62 119 PHE A N 1
ATOM 948 C CA . PHE A 1 119 ? -9.148 -18.594 -14.352 1 87.62 119 PHE A CA 1
ATOM 949 C C . PHE A 1 119 ? -10.547 -18.047 -14.633 1 87.62 119 PHE A C 1
ATOM 951 O O . PHE A 1 119 ? -11.367 -18.719 -15.258 1 87.62 119 PHE A O 1
ATOM 958 N N . ASP A 1 120 ? -10.766 -16.828 -14.141 1 81.69 120 ASP A N 1
ATOM 959 C CA . ASP A 1 120 ? -12.078 -16.219 -14.328 1 81.69 120 ASP A CA 1
ATOM 960 C C . ASP A 1 120 ? -12.297 -15.828 -15.789 1 81.69 120 ASP A C 1
ATOM 962 O O . ASP A 1 120 ? -13.422 -15.562 -16.203 1 81.69 120 ASP A O 1
ATOM 966 N N . GLN A 1 121 ? -11.312 -15.82 -16.516 1 81.25 121 GLN A N 1
ATOM 967 C CA . GLN A 1 121 ? -11.414 -15.43 -17.906 1 81.25 121 GLN A CA 1
ATOM 968 C C . GLN A 1 121 ? -11.367 -16.656 -18.828 1 81.25 121 GLN A C 1
ATOM 970 O O . GLN A 1 121 ? -11.352 -16.516 -20.047 1 81.25 121 GLN A O 1
ATOM 975 N N . ARG A 1 122 ? -11.32 -17.719 -18.156 1 77.56 122 ARG A N 1
ATOM 976 C CA . ARG A 1 122 ? -11.242 -18.938 -18.953 1 77.56 122 ARG A CA 1
ATOM 977 C C . ARG A 1 122 ? -12.578 -19.266 -19.609 1 77.56 122 ARG A C 1
ATOM 979 O O . ARG A 1 122 ? -13.625 -19.203 -18.953 1 77.56 122 ARG A O 1
ATOM 986 N N . ASP A 1 123 ? -12.516 -19.406 -20.922 1 71.69 123 ASP A N 1
ATOM 987 C CA . ASP A 1 123 ? -13.648 -20 -21.609 1 71.69 123 ASP A CA 1
ATOM 988 C C . ASP A 1 123 ? -13.547 -21.531 -21.609 1 71.69 123 ASP A C 1
ATOM 990 O O . ASP A 1 123 ? -12.93 -22.125 -22.484 1 71.69 123 ASP A O 1
ATOM 994 N N . SER A 1 124 ? -13.984 -22.172 -20.594 1 63.47 124 SER A N 1
ATOM 995 C CA . SER A 1 124 ? -13.844 -23.609 -20.422 1 63.47 124 SER A CA 1
ATOM 996 C C . SER A 1 124 ? -14.414 -24.375 -21.625 1 63.47 124 SER A C 1
ATOM 998 O O . SER A 1 124 ? -13.953 -25.469 -21.938 1 63.47 124 SER A O 1
ATOM 1000 N N . ALA A 1 125 ? -15.461 -23.75 -22.203 1 67.94 125 ALA A N 1
ATOM 1001 C CA . ALA A 1 125 ? -16.141 -24.422 -23.297 1 67.94 125 ALA A CA 1
ATOM 1002 C C . ALA A 1 125 ? -15.227 -24.594 -24.5 1 67.94 125 ALA A C 1
ATOM 1004 O O . ALA A 1 125 ? -15.367 -25.531 -25.281 1 67.94 125 ALA A O 1
ATOM 1005 N N . SER A 1 126 ? -14.312 -23.781 -24.547 1 66.88 126 SER A N 1
ATOM 1006 C CA . SER A 1 126 ? -13.477 -23.797 -25.734 1 66.88 126 SER A CA 1
ATOM 1007 C C . SER A 1 126 ? -12.18 -24.562 -25.484 1 66.88 126 SER A C 1
ATOM 1009 O O . SER A 1 126 ? -11.375 -24.75 -26.406 1 66.88 126 SER A O 1
ATOM 1011 N N . GLY A 1 127 ? -12.039 -25.156 -24.297 1 69.31 127 GLY A N 1
ATOM 1012 C CA . GLY A 1 127 ? -10.82 -25.875 -24 1 69.31 127 GLY A CA 1
ATOM 1013 C C . GLY A 1 127 ? -9.586 -25 -23.969 1 69.31 127 GLY A C 1
ATOM 1014 O O . GLY A 1 127 ? -8.461 -25.484 -23.938 1 69.31 127 GLY A O 1
ATOM 1015 N N . GLN A 1 128 ? -9.898 -23.703 -23.938 1 79.31 128 GLN A N 1
ATOM 1016 C CA . GLN A 1 128 ? -8.773 -22.766 -24.016 1 79.31 128 GLN A CA 1
ATOM 1017 C C . GLN A 1 128 ? -8.055 -22.656 -22.672 1 79.31 128 GLN A C 1
ATOM 1019 O O . GLN A 1 128 ? -8.672 -22.828 -21.625 1 79.31 128 GLN A O 1
ATOM 1024 N N . GLU A 1 129 ? -6.805 -22.531 -22.719 1 87.19 129 GLU A N 1
ATOM 1025 C CA . GLU A 1 129 ? -5.965 -22.359 -21.547 1 87.19 129 GLU A CA 1
ATOM 1026 C C . GLU A 1 129 ? -6.297 -21.062 -20.812 1 87.19 129 GLU A C 1
ATOM 1028 O O . GLU A 1 129 ? -6.828 -20.125 -21.406 1 87.19 129 GLU A O 1
ATOM 1033 N N . VAL A 1 130 ? -6.043 -21.109 -19.562 1 92.94 130 VAL A N 1
ATOM 1034 C CA . VAL A 1 130 ? -6.215 -19.906 -18.75 1 92.94 130 VAL A CA 1
ATOM 1035 C C . VAL A 1 130 ? -5.227 -18.844 -19.203 1 92.94 130 VAL A C 1
ATOM 1037 O O . VAL A 1 130 ? -4.047 -19.125 -19.422 1 92.94 130 VAL A O 1
ATOM 1040 N N . PRO A 1 131 ? -5.73 -17.656 -19.484 1 93.62 131 PRO A N 1
ATOM 1041 C CA . PRO A 1 131 ? -4.766 -16.594 -19.781 1 93.62 131 PRO A CA 1
ATOM 1042 C C . PRO A 1 131 ? -3.732 -16.406 -18.672 1 93.62 131 PRO A C 1
ATOM 1044 O O . PRO A 1 131 ? -4.074 -16.469 -17.484 1 93.62 131 PRO A O 1
ATOM 1047 N N . ILE A 1 132 ? -2.475 -16.25 -19.109 1 95.56 132 ILE A N 1
ATOM 1048 C CA . ILE A 1 132 ? -1.357 -16.078 -18.188 1 95.56 132 ILE A CA 1
ATOM 1049 C C . ILE A 1 132 ? -0.794 -14.656 -18.344 1 95.56 132 ILE A C 1
ATOM 1051 O O . ILE A 1 132 ? -0.558 -14.195 -19.453 1 95.56 132 ILE A O 1
ATOM 1055 N N . GLU A 1 133 ? -0.653 -13.984 -17.234 1 96.19 133 GLU A N 1
ATOM 1056 C CA . GLU A 1 133 ? 0.011 -12.68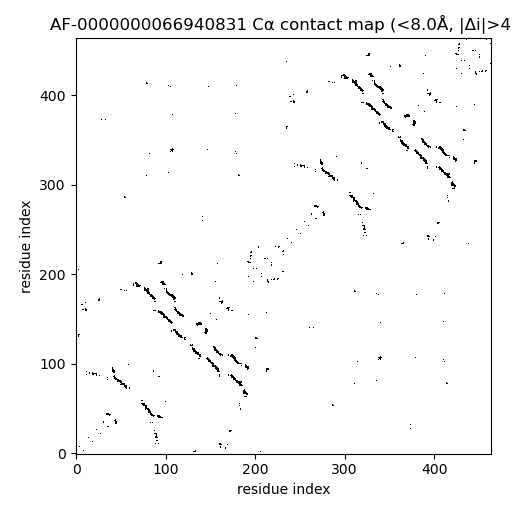 -17.188 1 96.19 133 GLU A CA 1
ATOM 1057 C C . GLU A 1 133 ? 1.302 -12.75 -16.375 1 96.19 133 GLU A C 1
ATOM 1059 O O . GLU A 1 133 ? 1.328 -13.336 -15.281 1 96.19 133 GLU A O 1
ATOM 1064 N N . THR A 1 134 ? 2.379 -12.219 -16.906 1 96.75 134 THR A N 1
ATOM 1065 C CA . THR A 1 134 ? 3.637 -12.141 -16.172 1 96.75 134 THR A CA 1
ATOM 1066 C C . THR A 1 134 ? 4.25 -10.75 -16.312 1 96.75 134 THR A C 1
ATOM 1068 O O . THR A 1 134 ? 4.117 -10.102 -17.344 1 96.75 134 THR A O 1
ATOM 1071 N N . PHE A 1 135 ? 4.852 -10.297 -15.258 1 97.19 135 PHE A N 1
ATOM 1072 C CA . PHE A 1 135 ? 5.512 -8.992 -15.281 1 97.19 135 PHE A CA 1
ATOM 1073 C C . PHE A 1 135 ? 6.602 -8.922 -14.219 1 97.19 135 PHE A C 1
ATOM 1075 O O . PHE A 1 135 ? 6.609 -9.719 -13.281 1 97.19 135 PHE A O 1
ATOM 1082 N N . VAL A 1 136 ? 7.535 -8 -14.445 1 97.56 136 VAL A N 1
ATOM 1083 C CA . VAL A 1 136 ? 8.625 -7.766 -13.5 1 97.56 136 VAL A CA 1
ATOM 1084 C C . VAL A 1 136 ? 8.242 -6.633 -12.547 1 97.56 136 VAL A C 1
ATOM 1086 O O . VAL A 1 136 ? 7.68 -5.621 -12.977 1 97.56 136 VAL A O 1
ATOM 1089 N N . VAL A 1 137 ? 8.484 -6.871 -11.289 1 98.38 137 VAL A N 1
ATOM 1090 C CA . VAL A 1 137 ? 8.391 -5.801 -10.297 1 98.38 137 VAL A CA 1
ATOM 1091 C C . VAL A 1 137 ? 9.789 -5.297 -9.953 1 98.38 137 VAL A C 1
ATOM 1093 O O . VAL A 1 137 ? 10.719 -6.086 -9.797 1 98.38 137 VAL A O 1
ATOM 1096 N N . GLY A 1 138 ? 9.961 -4.047 -9.984 1 98.25 138 GLY A N 1
ATOM 1097 C CA . GLY A 1 138 ? 11.227 -3.365 -9.781 1 98.25 138 GLY A CA 1
ATOM 1098 C C . GLY A 1 138 ? 11.133 -1.863 -9.969 1 98.25 138 GLY A C 1
ATOM 1099 O O . GLY A 1 138 ? 10.062 -1.335 -10.266 1 98.25 138 GLY A O 1
ATOM 1100 N N . LYS A 1 139 ? 12.227 -1.161 -9.891 1 97 139 LYS A N 1
ATOM 1101 C CA . LYS A 1 139 ? 12.188 0.297 -9.82 1 97 139 LYS A CA 1
ATOM 1102 C C . LYS A 1 139 ? 12.453 0.922 -11.188 1 97 139 LYS A C 1
ATOM 1104 O O . LYS A 1 139 ? 12.336 2.139 -11.352 1 97 139 LYS A O 1
ATOM 1109 N N . ASP A 1 140 ? 12.766 0.131 -12.156 1 96.75 140 ASP A N 1
ATOM 1110 C CA . ASP A 1 140 ? 12.953 0.693 -13.492 1 96.75 140 ASP A CA 1
ATOM 1111 C C . ASP A 1 140 ? 11.617 0.861 -14.211 1 96.75 140 ASP A C 1
ATOM 1113 O O . ASP A 1 140 ? 11.32 0.137 -15.164 1 96.75 140 ASP A O 1
ATOM 1117 N N . ILE A 1 141 ? 10.898 1.867 -13.828 1 97.44 141 ILE A N 1
ATOM 1118 C CA . ILE A 1 141 ? 9.531 2.051 -14.312 1 97.44 141 ILE A CA 1
ATOM 1119 C C . ILE A 1 141 ? 9.555 2.438 -15.789 1 97.44 141 ILE A C 1
ATOM 1121 O O . ILE A 1 141 ? 8.602 2.154 -16.516 1 97.44 141 ILE A O 1
ATOM 1125 N N . GLU A 1 142 ? 10.602 2.994 -16.234 1 95.06 142 GLU A N 1
ATOM 1126 C CA . GLU A 1 142 ? 10.711 3.363 -17.641 1 95.06 142 GLU A CA 1
ATOM 1127 C C . GLU A 1 142 ? 10.797 2.127 -18.531 1 95.06 142 GLU A C 1
ATOM 1129 O O . GLU A 1 142 ? 10.406 2.168 -19.703 1 95.06 142 GLU A O 1
ATOM 1134 N N . LYS A 1 143 ? 11.258 1.045 -17.953 1 95.31 143 LYS A N 1
ATOM 1135 C CA . LYS A 1 143 ? 11.359 -0.204 -18.703 1 95.31 143 LYS A CA 1
ATOM 1136 C C . LYS A 1 143 ? 10.125 -1.073 -18.484 1 95.31 143 LYS A C 1
ATOM 1138 O O . LYS A 1 143 ? 10.102 -2.242 -18.875 1 95.31 143 LYS A O 1
ATOM 1143 N N . GLY A 1 144 ? 9.172 -0.514 -17.766 1 96.44 144 GLY A N 1
ATOM 1144 C CA . GLY A 1 144 ? 7.91 -1.221 -17.609 1 96.44 144 GLY A CA 1
ATOM 1145 C C . GLY A 1 144 ? 7.82 -2.016 -16.312 1 96.44 144 GLY A C 1
ATOM 1146 O O . GLY A 1 144 ? 6.828 -2.711 -16.078 1 96.44 144 GLY A O 1
ATOM 1147 N N . GLU A 1 145 ? 8.867 -1.933 -15.469 1 97.94 145 GLU A N 1
ATOM 1148 C CA . GLU A 1 145 ? 8.758 -2.584 -14.164 1 97.94 145 GLU A CA 1
ATOM 1149 C C . GLU A 1 145 ? 7.73 -1.884 -13.281 1 97.94 145 GLU A C 1
ATOM 1151 O O . GLU A 1 145 ? 7.492 -0.683 -13.43 1 97.94 145 GLU A O 1
ATOM 1156 N N . ARG A 1 146 ? 7.117 -2.658 -12.422 1 98.62 146 ARG A N 1
ATOM 1157 C CA . ARG A 1 146 ? 6.016 -2.121 -11.633 1 98.62 146 ARG A CA 1
ATOM 1158 C C . ARG A 1 146 ? 6.434 -1.927 -10.18 1 98.62 146 ARG A C 1
ATOM 1160 O O . ARG A 1 146 ? 7.07 -2.801 -9.586 1 98.62 146 ARG A O 1
ATOM 1167 N N . VAL A 1 147 ? 6.039 -0.759 -9.633 1 98.88 147 VAL A N 1
ATOM 1168 C CA . VAL A 1 147 ? 6.254 -0.535 -8.211 1 98.88 147 VAL A CA 1
ATOM 1169 C C . VAL A 1 147 ? 4.934 -0.67 -7.457 1 98.88 147 VAL A C 1
ATOM 1171 O O . VAL A 1 147 ? 4.91 -0.689 -6.227 1 98.88 147 VAL A O 1
ATOM 1174 N N . GLN A 1 148 ? 3.848 -0.749 -8.148 1 98.94 148 GLN A N 1
ATOM 1175 C CA . GLN A 1 148 ? 2.498 -0.967 -7.637 1 98.94 148 GLN A CA 1
ATOM 1176 C C . GLN A 1 148 ? 1.685 -1.837 -8.586 1 98.94 148 GLN A C 1
ATOM 1178 O O . GLN A 1 148 ? 1.713 -1.629 -9.805 1 98.94 148 GLN A O 1
ATOM 1183 N N . TRP A 1 149 ? 0.991 -2.854 -8.031 1 98.75 149 TRP A N 1
ATOM 1184 C CA . TRP A 1 149 ? 0.091 -3.648 -8.859 1 98.75 149 TRP A CA 1
ATOM 1185 C C . TRP A 1 149 ? -1.03 -4.25 -8.023 1 98.75 149 TRP A C 1
ATOM 1187 O O . TRP A 1 149 ? -0.877 -4.438 -6.812 1 98.75 149 TRP A O 1
ATOM 1197 N N . ILE A 1 150 ? -2.139 -4.488 -8.633 1 98.5 150 ILE A N 1
ATOM 1198 C CA . ILE A 1 150 ? -3.305 -5.07 -7.98 1 98.5 150 ILE A CA 1
ATOM 1199 C C . ILE A 1 150 ? -3.566 -6.465 -8.539 1 98.5 150 ILE A C 1
ATOM 1201 O O . ILE A 1 150 ? -3.543 -6.672 -9.75 1 98.5 150 ILE A O 1
ATOM 1205 N N . VAL A 1 151 ? -3.705 -7.402 -7.684 1 98.31 151 VAL A N 1
ATOM 1206 C CA . VAL A 1 151 ? -4.191 -8.727 -8.07 1 98.31 151 VAL A CA 1
ATOM 1207 C C . VAL A 1 151 ? -5.641 -8.891 -7.609 1 98.31 151 VAL A C 1
ATOM 1209 O O . VAL A 1 151 ? -5.918 -8.93 -6.41 1 98.31 151 VAL A O 1
ATOM 1212 N N . GLU A 1 152 ? -6.523 -8.984 -8.57 1 97.19 152 GLU A N 1
ATOM 1213 C CA . GLU A 1 152 ? -7.941 -9.148 -8.273 1 97.19 152 GLU A CA 1
ATOM 1214 C C . GLU A 1 152 ? -8.211 -10.484 -7.578 1 97.19 152 GLU A C 1
ATOM 1216 O O . GLU A 1 152 ? -7.457 -11.438 -7.758 1 97.19 152 GLU A O 1
ATOM 1221 N N . GLY A 1 153 ? -9.25 -10.5 -6.809 1 95.75 153 GLY A N 1
ATOM 1222 C CA . GLY A 1 153 ? -9.664 -11.742 -6.156 1 95.75 153 GLY A CA 1
ATOM 1223 C C . GLY A 1 153 ? -9.961 -12.859 -7.137 1 95.75 153 GLY A C 1
ATOM 1224 O O . GLY A 1 153 ? -10.508 -12.617 -8.219 1 95.75 153 GLY A O 1
ATOM 1225 N N . GLY A 1 154 ? -9.57 -14.039 -6.691 1 94.19 154 GLY A N 1
ATOM 1226 C CA . GLY A 1 154 ? -9.906 -15.211 -7.48 1 94.19 154 GLY A CA 1
ATOM 1227 C C . GLY A 1 154 ? -8.812 -15.625 -8.445 1 94.19 154 GLY A C 1
ATOM 1228 O O . GLY A 1 154 ? -8.906 -16.656 -9.094 1 94.19 154 GLY A O 1
ATOM 1229 N N . LYS A 1 155 ? -7.754 -14.828 -8.523 1 96.19 155 LYS A N 1
ATOM 1230 C CA . LYS A 1 155 ? -6.641 -15.141 -9.406 1 96.19 155 LYS A CA 1
ATOM 1231 C C . LYS A 1 155 ? -5.527 -15.867 -8.656 1 96.19 155 LYS A C 1
ATOM 1233 O O . LYS A 1 155 ? -5.207 -15.516 -7.52 1 96.19 155 LYS A O 1
ATOM 1238 N N . PHE A 1 156 ? -5.023 -16.938 -9.258 1 97.31 156 PHE A N 1
ATOM 1239 C CA . PHE A 1 156 ? -3.818 -17.531 -8.695 1 97.31 156 PHE A CA 1
ATOM 1240 C C . PHE A 1 156 ? -2.59 -16.703 -9.047 1 97.31 156 PHE A C 1
ATOM 1242 O O . PHE A 1 156 ? -2.438 -16.25 -10.18 1 97.31 156 PHE A O 1
ATOM 1249 N N . LYS A 1 157 ? -1.792 -16.5 -8.023 1 98.5 157 LYS A N 1
ATOM 1250 C CA . LYS A 1 157 ? -0.561 -15.75 -8.258 1 98.5 157 LYS A CA 1
ATOM 1251 C C . LYS A 1 157 ? 0.643 -16.469 -7.656 1 98.5 157 LYS A C 1
ATOM 1253 O O . LYS A 1 157 ? 0.527 -17.125 -6.621 1 98.5 157 LYS A O 1
ATOM 1258 N N . ALA A 1 158 ? 1.748 -16.391 -8.289 1 98.5 158 ALA A N 1
ATOM 1259 C CA . ALA A 1 158 ? 3.07 -16.781 -7.812 1 98.5 158 ALA A CA 1
ATOM 1260 C C . ALA A 1 158 ? 4.098 -15.688 -8.086 1 98.5 158 ALA A C 1
ATOM 1262 O O . ALA A 1 158 ? 3.865 -14.797 -8.906 1 98.5 158 ALA A O 1
ATOM 1263 N N . SER A 1 159 ? 5.113 -15.727 -7.359 1 98.56 159 SER A N 1
ATOM 1264 C CA . SER A 1 159 ? 6.199 -14.766 -7.535 1 98.56 159 SER A CA 1
ATOM 1265 C C . SER A 1 159 ? 7.555 -15.398 -7.234 1 98.56 159 SER A C 1
ATOM 1267 O O . SER A 1 159 ? 7.629 -16.422 -6.551 1 98.56 159 SER A O 1
ATOM 1269 N N . PHE A 1 160 ? 8.602 -14.82 -7.82 1 98.25 160 PHE A N 1
ATOM 1270 C CA . PHE A 1 160 ? 9.93 -15.305 -7.461 1 98.25 160 PHE A CA 1
ATOM 1271 C C . PHE A 1 160 ? 10.961 -14.188 -7.578 1 98.25 160 PHE A C 1
ATOM 1273 O O . PHE A 1 160 ? 10.766 -13.227 -8.336 1 98.25 160 PHE A O 1
ATOM 1280 N N . LEU A 1 161 ? 12.016 -14.398 -6.816 1 97.81 161 LEU A N 1
ATOM 1281 C CA . LEU A 1 161 ? 13.102 -13.43 -6.695 1 97.81 161 LEU A CA 1
ATOM 1282 C C . LEU A 1 161 ? 13.906 -13.352 -7.992 1 97.81 161 LEU A C 1
ATOM 1284 O O . LEU A 1 161 ? 14.211 -14.383 -8.602 1 97.81 161 LEU A O 1
ATOM 1288 N N . LEU A 1 162 ? 14.219 -12.133 -8.43 1 97.62 162 LEU A N 1
ATOM 1289 C CA . LEU A 1 162 ? 15.141 -11.875 -9.523 1 97.62 162 LEU A CA 1
ATOM 1290 C C . LEU A 1 162 ? 16.422 -11.219 -9.016 1 97.62 162 LEU A C 1
ATOM 1292 O O . LEU A 1 162 ? 16.422 -10.609 -7.945 1 97.62 162 LEU A O 1
ATOM 1296 N N . PRO A 1 163 ? 17.5 -11.359 -9.828 1 96.56 163 PRO A N 1
ATOM 1297 C CA . PRO A 1 163 ? 18.688 -10.555 -9.484 1 96.56 163 PRO A CA 1
ATOM 1298 C C . PRO A 1 163 ? 18.422 -9.055 -9.609 1 96.56 163 PRO A C 1
ATOM 1300 O O . PRO A 1 163 ? 17.5 -8.641 -10.305 1 96.56 163 PRO A O 1
ATOM 1303 N N . ASP A 1 164 ? 19.266 -8.305 -8.969 1 96 164 ASP A N 1
ATOM 1304 C CA . ASP A 1 164 ? 19.109 -6.852 -8.961 1 96 164 ASP A CA 1
ATOM 1305 C C . ASP A 1 164 ? 19.219 -6.281 -10.375 1 96 164 ASP A C 1
ATOM 1307 O O . ASP A 1 164 ? 18.578 -5.27 -10.688 1 96 164 ASP A O 1
ATOM 1311 N N . LYS A 1 165 ? 20 -6.906 -11.195 1 91.69 165 LYS A N 1
ATOM 1312 C CA . LYS A 1 165 ? 20.188 -6.496 -12.586 1 91.69 165 LYS A CA 1
ATOM 1313 C C . LYS A 1 165 ? 19.781 -7.605 -13.547 1 91.69 165 LYS A C 1
ATOM 1315 O O . LYS A 1 165 ? 19.984 -8.789 -13.258 1 91.69 165 LYS A O 1
ATOM 1320 N N . GLU A 1 166 ? 19.219 -7.168 -14.617 1 86.69 166 GLU A N 1
ATOM 1321 C CA . GLU A 1 166 ? 18.906 -8.156 -15.648 1 86.69 166 GLU A CA 1
ATOM 1322 C C . GLU A 1 166 ? 20.156 -8.945 -16.047 1 86.69 166 GLU A C 1
ATOM 1324 O O . GLU A 1 166 ? 21.203 -8.367 -16.344 1 86.69 166 GLU A O 1
ATOM 1329 N N . GLY A 1 167 ? 20 -10.227 -16.016 1 83.94 167 GLY A N 1
ATOM 1330 C CA . GLY A 1 167 ? 21.125 -11.07 -16.375 1 83.94 167 GLY A CA 1
ATOM 1331 C C . GLY A 1 167 ? 22.125 -11.25 -15.25 1 83.94 167 GLY A C 1
ATOM 1332 O O . GLY A 1 167 ? 23.156 -11.891 -15.43 1 83.94 167 GLY A O 1
ATOM 1333 N N . GLY A 1 168 ? 21.828 -10.664 -14.133 1 90.38 168 GLY A N 1
ATOM 1334 C CA . GLY A 1 168 ? 22.719 -10.797 -12.992 1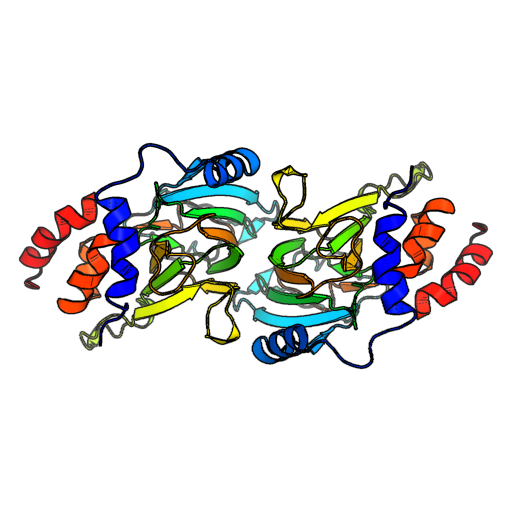 90.38 168 GLY A CA 1
ATOM 1335 C C . GLY A 1 168 ? 22.516 -12.086 -12.227 1 90.38 168 GLY A C 1
ATOM 1336 O O . GLY A 1 168 ? 21.797 -12.984 -12.68 1 90.38 168 GLY A O 1
ATOM 1337 N N . ASP A 1 169 ? 23.281 -12.148 -11.062 1 90.94 169 ASP A N 1
ATOM 1338 C CA . ASP A 1 169 ? 23.234 -13.398 -10.312 1 90.94 169 ASP A CA 1
ATOM 1339 C C . ASP A 1 169 ? 23.141 -13.141 -8.812 1 90.94 169 ASP A C 1
ATOM 1341 O O . ASP A 1 169 ? 23.422 -14.023 -8.008 1 90.94 169 ASP A O 1
ATOM 1345 N N . GLU A 1 170 ? 22.719 -11.922 -8.547 1 93.31 170 GLU A N 1
ATOM 1346 C CA . GLU A 1 170 ? 22.656 -11.625 -7.117 1 93.31 170 GLU A CA 1
ATOM 1347 C C . GLU A 1 170 ? 21.516 -10.656 -6.812 1 93.31 170 GLU A C 1
ATOM 1349 O O . GLU A 1 170 ? 21.156 -9.82 -7.648 1 93.31 170 GLU A O 1
ATOM 1354 N N . SER A 1 171 ? 20.875 -10.852 -5.707 1 95.62 171 SER A N 1
ATOM 1355 C CA . SER A 1 171 ? 19.969 -9.906 -5.066 1 95.62 171 SER A CA 1
ATOM 1356 C C . SER A 1 171 ? 20.5 -9.453 -3.711 1 95.62 171 SER A C 1
ATOM 1358 O O . SER A 1 171 ? 20.5 -10.227 -2.748 1 95.62 171 SER A O 1
ATOM 1360 N N . GLU A 1 172 ? 20.906 -8.25 -3.65 1 94.44 172 GLU A N 1
ATOM 1361 C CA . GLU A 1 172 ? 21.625 -7.777 -2.479 1 94.44 172 GLU A CA 1
ATOM 1362 C C . GLU A 1 172 ? 20.688 -7.578 -1.29 1 94.44 172 GLU A C 1
ATOM 1364 O O . GLU A 1 172 ? 21.094 -7.758 -0.139 1 94.44 172 GLU A O 1
ATOM 1369 N N . GLN A 1 173 ? 19.469 -7.223 -1.57 1 96.12 173 GLN A N 1
ATOM 1370 C CA . GLN A 1 173 ? 18.609 -6.848 -0.458 1 96.12 173 GLN A CA 1
ATOM 1371 C C . GLN A 1 173 ? 17.297 -7.629 -0.495 1 96.12 173 GLN A C 1
ATOM 1373 O O . GLN A 1 173 ? 16.359 -7.316 0.243 1 96.12 173 GLN A O 1
ATOM 1378 N N . GLY A 1 174 ? 17.203 -8.648 -1.359 1 97.81 174 GLY A N 1
ATOM 1379 C CA . GLY A 1 174 ? 15.945 -9.359 -1.482 1 97.81 174 GLY A CA 1
ATOM 1380 C C . GLY A 1 174 ? 14.844 -8.523 -2.105 1 97.81 174 GLY A C 1
ATOM 1381 O O . GLY A 1 174 ? 15.117 -7.477 -2.697 1 97.81 174 GLY A O 1
ATOM 1382 N N . LEU A 1 175 ? 13.68 -9.039 -2.104 1 98.62 175 LEU A N 1
ATOM 1383 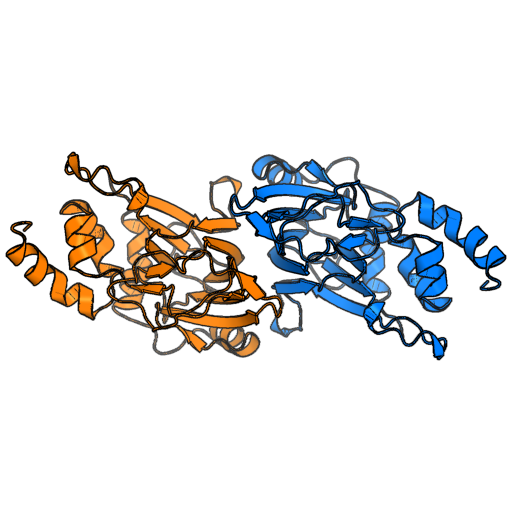C CA . LEU A 1 175 ? 12.484 -8.367 -2.594 1 98.62 175 LEU A CA 1
ATOM 1384 C C . LEU A 1 175 ? 11.508 -8.094 -1.453 1 98.62 175 LEU A C 1
ATOM 1386 O O . LEU A 1 175 ? 10.914 -9.031 -0.901 1 98.62 175 LEU A O 1
ATOM 1390 N N . LEU A 1 176 ? 11.328 -6.781 -1.061 1 98.94 176 LEU A N 1
ATOM 1391 C CA . LEU A 1 176 ? 10.398 -6.391 -0.006 1 98.94 176 LEU A CA 1
ATOM 1392 C C . LEU A 1 176 ? 9.211 -5.625 -0.583 1 98.94 176 LEU A C 1
ATOM 1394 O O . LEU A 1 176 ? 9.398 -4.621 -1.28 1 98.94 176 LEU A O 1
ATOM 1398 N N . ILE A 1 177 ? 8.023 -6.156 -0.283 1 98.94 177 ILE A N 1
ATOM 1399 C CA . ILE A 1 177 ? 6.801 -5.473 -0.701 1 98.94 177 ILE A CA 1
ATOM 1400 C C . ILE A 1 177 ? 5.84 -5.359 0.481 1 98.94 177 ILE A C 1
ATOM 1402 O O . ILE A 1 177 ? 6.055 -5.984 1.523 1 98.94 177 ILE A O 1
ATOM 1406 N N . SER A 1 178 ? 4.852 -4.496 0.341 1 98.94 178 SER A N 1
ATOM 1407 C CA . SER A 1 178 ? 3.654 -4.516 1.173 1 98.94 178 SER A CA 1
ATOM 1408 C C . SER A 1 178 ? 2.455 -5.059 0.404 1 98.94 178 SER A C 1
ATOM 1410 O O . SER A 1 178 ? 2.342 -4.852 -0.806 1 98.94 178 SER A O 1
ATOM 1412 N N . GLU A 1 179 ? 1.631 -5.746 1.091 1 98.94 179 GLU A N 1
ATOM 1413 C CA . GLU A 1 179 ? 0.346 -6.203 0.572 1 98.94 179 GLU A CA 1
ATOM 1414 C C . GLU A 1 179 ? -0.808 -5.711 1.438 1 98.94 179 GLU A C 1
ATOM 1416 O O . GLU A 1 179 ? -0.84 -5.965 2.645 1 98.94 179 GLU A O 1
ATOM 1421 N N . THR A 1 180 ? -1.705 -5.016 0.848 1 98.94 180 THR A N 1
ATOM 1422 C CA . THR A 1 180 ? -2.961 -4.645 1.491 1 98.94 180 THR A CA 1
ATOM 1423 C C . THR A 1 180 ? -4.133 -5.395 0.864 1 98.94 180 THR A C 1
ATOM 1425 O O . THR A 1 180 ? -4.422 -5.223 -0.322 1 98.94 180 THR A O 1
ATOM 1428 N N . VAL A 1 181 ? -4.77 -6.219 1.681 1 98.94 181 VAL A N 1
ATOM 1429 C CA . VAL A 1 181 ? -5.898 -7.016 1.214 1 98.94 181 VAL A CA 1
ATOM 1430 C C . VAL A 1 181 ? -7.207 -6.352 1.628 1 98.94 181 VAL A C 1
ATOM 1432 O O . VAL A 1 181 ? -7.363 -5.934 2.777 1 98.94 181 VAL A O 1
ATOM 1435 N N . VAL A 1 182 ? -8.164 -6.262 0.685 1 98.75 182 VAL A N 1
ATOM 1436 C CA . VAL A 1 182 ? -9.445 -5.59 0.891 1 98.75 182 VAL A CA 1
ATOM 1437 C C . VAL A 1 182 ? -10.578 -6.438 0.311 1 98.75 182 VAL A C 1
ATOM 1439 O O . VAL A 1 182 ? -10.617 -6.684 -0.897 1 98.75 182 VAL A O 1
ATOM 1442 N N . PRO A 1 183 ? -11.602 -6.906 1.11 1 97.94 183 PRO A N 1
ATOM 1443 C CA . PRO A 1 183 ? -11.57 -6.84 2.572 1 97.94 183 PRO A CA 1
ATOM 1444 C C . PRO A 1 183 ? -10.414 -7.637 3.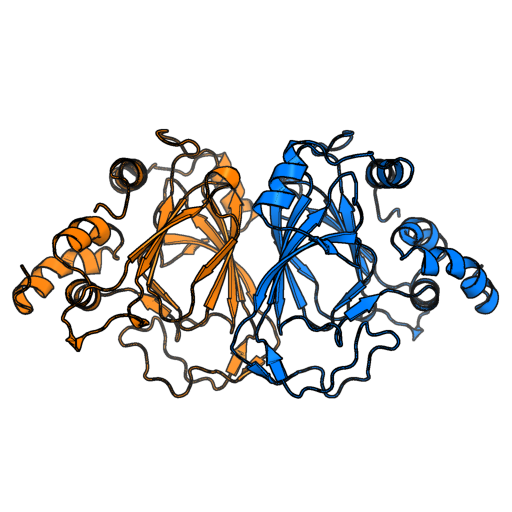174 1 97.94 183 PRO A C 1
ATOM 1446 O O . PRO A 1 183 ? -9.68 -8.305 2.445 1 97.94 183 PRO A O 1
ATOM 1449 N N . GLY A 1 184 ? -10.289 -7.547 4.426 1 98.56 184 GLY A N 1
ATOM 1450 C CA . GLY A 1 184 ? -9.102 -8.062 5.086 1 98.56 184 GLY A CA 1
ATOM 1451 C C . GLY A 1 184 ? -8.914 -9.555 4.895 1 98.56 184 GLY A C 1
ATOM 1452 O O . GLY A 1 184 ? -9.891 -10.297 4.742 1 98.56 184 GLY A O 1
ATOM 1453 N N . PHE A 1 185 ? -7.691 -9.984 4.938 1 98.38 185 PHE A N 1
ATOM 1454 C CA . PHE A 1 185 ? -7.281 -11.367 4.711 1 98.38 185 PHE A CA 1
ATOM 1455 C C . PHE A 1 185 ? -7.859 -12.289 5.781 1 98.38 185 PHE A C 1
ATOM 1457 O O . PHE A 1 185 ? -7.852 -11.953 6.965 1 98.38 185 PHE A O 1
ATOM 1464 N N . ASP A 1 186 ? -8.289 -13.367 5.316 1 97.12 186 ASP A N 1
ATOM 1465 C CA . ASP A 1 186 ? -8.688 -14.5 6.148 1 97.12 186 ASP A CA 1
ATOM 1466 C C . ASP A 1 186 ? -8.297 -15.828 5.5 1 97.12 186 ASP A C 1
ATOM 1468 O O . ASP A 1 186 ? -8.492 -16.016 4.297 1 97.12 186 ASP A O 1
ATOM 1472 N N . TYR A 1 187 ? -7.789 -16.734 6.285 1 96.94 187 TYR A N 1
ATOM 1473 C CA . TYR A 1 187 ? -7.324 -18.016 5.754 1 96.94 187 TYR A CA 1
ATOM 1474 C C . TYR A 1 187 ? -8.477 -18.797 5.125 1 96.94 187 TYR A C 1
ATOM 1476 O O . TYR A 1 187 ? -8.25 -19.672 4.297 1 96.94 187 TYR A O 1
ATOM 1484 N N . ALA A 1 188 ? -9.695 -18.484 5.496 1 96.06 188 ALA A N 1
ATOM 1485 C CA . ALA A 1 188 ? -10.867 -19.109 4.879 1 96.06 188 ALA A CA 1
ATOM 1486 C C . ALA A 1 188 ? -11.039 -18.656 3.438 1 96.06 188 ALA A C 1
ATOM 1488 O O . ALA A 1 188 ? -11.758 -19.281 2.656 1 96.06 188 ALA A O 1
ATOM 1489 N N . ASP A 1 189 ? -10.406 -17.547 3.104 1 97.06 189 ASP A N 1
ATOM 1490 C CA . ASP A 1 189 ? -10.516 -16.953 1.776 1 97.06 189 ASP A CA 1
ATOM 1491 C C . ASP A 1 189 ? -9.273 -17.234 0.94 1 97.06 189 ASP A C 1
ATOM 1493 O O . ASP A 1 189 ? -9.047 -16.594 -0.087 1 97.06 189 ASP A O 1
ATOM 1497 N N . HIS A 1 190 ? -8.477 -18.219 1.34 1 97.56 190 HIS A N 1
ATOM 1498 C CA . HIS A 1 190 ? -7.16 -18.5 0.774 1 97.56 190 HIS A CA 1
ATOM 1499 C C . HIS A 1 190 ? -7.016 -19.984 0.437 1 97.56 190 HIS A C 1
ATOM 1501 O O . HIS A 1 190 ? -7.434 -20.844 1.213 1 97.56 190 HIS A O 1
ATOM 1507 N N . ASP A 1 191 ? -6.402 -20.266 -0.724 1 97.12 191 ASP A N 1
ATOM 1508 C CA . ASP A 1 191 ? -6.02 -21.641 -1.021 1 97.12 191 ASP A CA 1
ATOM 1509 C C . ASP A 1 191 ? -4.812 -21.688 -1.953 1 97.12 191 ASP A C 1
ATOM 1511 O O . ASP A 1 191 ? -4.445 -20.672 -2.549 1 97.12 191 ASP A O 1
ATOM 1515 N N . PHE A 1 192 ? -4.203 -22.844 -1.971 1 97.81 192 PHE A N 1
ATOM 1516 C CA . PHE A 1 192 ? -3.102 -23.094 -2.895 1 97.81 192 PHE A CA 1
ATOM 1517 C C . PHE A 1 192 ? -3.607 -23.75 -4.172 1 97.81 192 PHE A C 1
ATOM 1519 O O . PHE A 1 192 ? -4.637 -24.438 -4.16 1 97.81 192 PHE A O 1
ATOM 1526 N N . MET A 1 193 ? -2.896 -23.531 -5.227 1 97.12 193 MET A N 1
ATOM 1527 C CA . MET A 1 193 ? -3.23 -24.234 -6.461 1 97.12 193 MET A CA 1
ATOM 1528 C C . MET A 1 193 ? -2.932 -25.719 -6.332 1 97.12 193 MET A C 1
ATOM 1530 O O . MET A 1 193 ? -1.848 -26.109 -5.891 1 97.12 193 MET A O 1
ATOM 1534 N N . THR A 1 194 ? -3.873 -26.516 -6.727 1 96.94 194 THR A N 1
ATOM 1535 C CA . THR A 1 194 ? -3.682 -27.953 -6.727 1 96.94 194 THR A CA 1
ATOM 1536 C C . THR A 1 194 ? -3.148 -28.438 -8.078 1 96.94 194 THR A C 1
ATOM 1538 O O . THR A 1 194 ? -3.219 -27.703 -9.07 1 96.94 194 THR A O 1
ATOM 1541 N N . ALA A 1 195 ? -2.666 -29.656 -7.996 1 97.31 195 ALA A N 1
ATOM 1542 C CA . ALA A 1 195 ? -2.244 -30.297 -9.242 1 97.31 195 ALA A CA 1
ATOM 1543 C C . ALA A 1 195 ? -3.4 -30.375 -10.234 1 97.31 195 ALA A C 1
ATOM 1545 O O . ALA A 1 195 ? -3.217 -30.156 -11.43 1 97.31 195 ALA A O 1
ATOM 1546 N N . GLU A 1 196 ? -4.602 -30.656 -9.758 1 95.5 196 GLU A N 1
ATOM 1547 C CA . GLU A 1 196 ? -5.789 -30.766 -10.602 1 95.5 196 GLU A CA 1
ATOM 1548 C C . GLU A 1 196 ? -6.094 -29.438 -11.289 1 95.5 196 GLU A C 1
ATOM 1550 O O . GLU A 1 196 ? -6.395 -29.406 -12.484 1 95.5 196 GLU A O 1
ATOM 1555 N N . ARG A 1 197 ? -6.016 -28.375 -10.523 1 94.38 197 ARG A N 1
ATOM 1556 C CA . ARG A 1 197 ? -6.336 -27.062 -11.07 1 94.38 197 ARG A CA 1
ATOM 1557 C C . ARG A 1 197 ? -5.336 -26.672 -12.148 1 94.38 197 ARG A C 1
ATOM 1559 O O . ARG A 1 197 ? -5.719 -26.109 -13.172 1 94.38 197 ARG A O 1
ATOM 1566 N N . MET A 1 198 ? -4.043 -26.938 -11.93 1 95.81 198 MET A N 1
ATOM 1567 C CA . MET A 1 198 ? -3.045 -26.641 -12.953 1 95.81 198 MET A CA 1
ATOM 1568 C C . MET A 1 198 ? -3.277 -27.484 -14.195 1 95.81 198 MET A C 1
ATOM 1570 O O . MET A 1 198 ? -3.221 -26.984 -15.32 1 95.81 198 MET A O 1
ATOM 1574 N N . ALA A 1 199 ? -3.564 -28.734 -13.984 1 94.88 199 ALA A N 1
ATOM 1575 C CA . ALA A 1 199 ? -3.814 -29.641 -15.102 1 94.88 199 ALA A CA 1
ATOM 1576 C C . ALA A 1 199 ? -5.008 -29.172 -15.93 1 94.88 199 ALA A C 1
ATOM 1578 O O . ALA A 1 199 ? -4.996 -29.266 -17.156 1 94.88 199 ALA A O 1
ATOM 1579 N N . GLU A 1 200 ? -5.938 -28.672 -15.234 1 91.75 200 GLU A N 1
ATOM 1580 C CA . GLU A 1 200 ? -7.16 -28.203 -15.883 1 91.75 200 GLU A CA 1
ATOM 1581 C C . GLU A 1 200 ? -6.906 -26.938 -16.688 1 91.75 200 GLU A C 1
ATOM 1583 O O . GLU A 1 200 ? -7.434 -26.766 -17.781 1 91.75 200 GLU A O 1
ATOM 1588 N N . GLY A 1 201 ? -6.105 -26.109 -16.188 1 92.88 201 GLY A N 1
ATOM 1589 C CA . GLY A 1 201 ? -6.055 -24.75 -16.719 1 92.88 201 GLY A CA 1
ATOM 1590 C C . GLY A 1 201 ? -4.938 -24.547 -17.719 1 92.88 201 GLY A C 1
ATOM 1591 O O . GLY A 1 201 ? -4.992 -23.609 -18.531 1 92.88 201 GLY A O 1
ATOM 1592 N N . LEU A 1 202 ? -3.879 -25.391 -17.656 1 93.62 202 LEU A N 1
ATOM 1593 C CA . LEU A 1 202 ? -2.693 -25.109 -18.453 1 93.62 202 LEU A CA 1
ATOM 1594 C C . LEU A 1 202 ? -2.398 -26.25 -19.422 1 93.62 202 LEU A C 1
ATOM 1596 O O . LEU A 1 202 ? -2.625 -27.422 -19.094 1 93.62 202 LEU A O 1
ATOM 1600 N N . ASP A 1 203 ? -1.822 -25.906 -20.578 1 92.19 203 ASP A N 1
ATOM 1601 C CA . ASP A 1 203 ? -1.365 -26.938 -21.5 1 92.19 203 ASP A CA 1
ATOM 1602 C C . ASP A 1 203 ? 0 -27.484 -21.078 1 92.19 203 ASP A C 1
ATOM 1604 O O . ASP A 1 203 ? 0.58 -27.031 -20.094 1 92.19 203 ASP A O 1
ATOM 1608 N N . LYS A 1 204 ? 0.46 -28.406 -21.781 1 92.94 204 LYS A N 1
ATOM 1609 C CA . LYS A 1 204 ? 1.677 -29.125 -21.422 1 92.94 204 LYS A CA 1
ATOM 1610 C C . LYS A 1 204 ? 2.873 -28.188 -21.344 1 92.94 204 LYS A C 1
ATOM 1612 O O . LYS A 1 204 ? 3.633 -28.203 -20.375 1 92.94 204 LYS A O 1
ATOM 1617 N N . ALA A 1 205 ? 3.012 -27.344 -22.312 1 92.19 205 ALA A N 1
ATOM 1618 C CA . ALA A 1 205 ? 4.164 -26.453 -22.375 1 92.19 205 ALA A CA 1
ATOM 1619 C C . ALA A 1 205 ? 4.188 -25.5 -21.203 1 92.19 205 ALA A C 1
ATOM 1621 O O . ALA A 1 205 ? 5.227 -25.312 -20.562 1 92.19 205 ALA A O 1
ATOM 1622 N N . HIS A 1 206 ? 3.025 -24.938 -20.875 1 94 206 HIS A N 1
ATOM 1623 C CA . HIS A 1 206 ? 2.953 -23.984 -19.781 1 94 206 HIS A CA 1
ATOM 1624 C C . HIS A 1 206 ? 3.072 -24.688 -18.422 1 94 206 HIS A C 1
ATOM 1626 O O . HIS A 1 206 ? 3.646 -24.125 -17.484 1 94 206 HIS A O 1
ATOM 1632 N N . ARG A 1 207 ? 2.559 -25.828 -18.312 1 94.44 207 ARG A N 1
ATOM 1633 C CA . ARG A 1 207 ? 2.723 -26.594 -17.078 1 94.44 207 ARG A CA 1
ATOM 1634 C C . ARG A 1 207 ? 4.195 -26.875 -16.812 1 94.44 207 ARG A C 1
ATOM 1636 O O . ARG A 1 207 ? 4.656 -26.734 -15.68 1 94.44 207 ARG A O 1
ATOM 1643 N N . GLU A 1 208 ? 4.891 -27.281 -17.828 1 93.12 208 GLU A N 1
ATOM 1644 C CA . GLU A 1 208 ? 6.312 -27.594 -17.672 1 93.12 208 GLU A CA 1
ATOM 1645 C C . GLU A 1 208 ? 7.094 -26.359 -17.234 1 93.12 208 GLU A C 1
ATOM 1647 O O . GLU A 1 208 ? 8.07 -26.453 -16.484 1 93.12 208 GLU A O 1
ATOM 1652 N N . GLU A 1 209 ? 6.633 -25.25 -17.609 1 93.69 209 GLU A N 1
ATOM 1653 C CA . GLU A 1 209 ? 7.312 -24 -17.297 1 93.69 209 GLU A CA 1
ATOM 1654 C C . GLU A 1 209 ? 6.973 -23.531 -15.891 1 93.69 209 GLU A C 1
ATOM 1656 O O . GLU A 1 209 ? 7.789 -22.875 -15.234 1 93.69 209 GLU A O 1
ATOM 1661 N N . LEU A 1 210 ? 5.777 -23.922 -15.391 1 96.19 210 LEU A N 1
ATOM 1662 C CA . LEU A 1 210 ? 5.285 -23.203 -14.219 1 96.19 210 LEU A CA 1
ATOM 1663 C C . LEU A 1 210 ? 5.117 -24.156 -13.031 1 96.19 210 LEU A C 1
ATOM 1665 O O . LEU A 1 210 ? 4.93 -23.703 -11.898 1 96.19 210 LEU A O 1
ATOM 1669 N N . GLN A 1 211 ? 5.25 -25.453 -13.242 1 96.56 211 GLN A N 1
ATOM 1670 C CA . GLN A 1 211 ? 4.922 -26.422 -12.203 1 96.56 211 GLN A CA 1
ATOM 1671 C C . GLN A 1 211 ? 5.844 -26.266 -11 1 96.56 211 GLN A C 1
ATOM 1673 O O . GLN A 1 211 ? 5.473 -26.609 -9.875 1 96.56 211 GLN A O 1
ATOM 1678 N N . TRP A 1 212 ? 7.055 -25.688 -11.195 1 96.5 212 TRP A N 1
ATOM 1679 C CA . TRP A 1 212 ? 7.992 -25.531 -10.094 1 96.5 212 TRP A CA 1
ATOM 1680 C C . TRP A 1 212 ? 7.492 -24.5 -9.094 1 96.5 212 TRP A C 1
ATOM 1682 O O . TRP A 1 212 ? 8.023 -24.391 -7.984 1 96.5 212 TRP A O 1
ATOM 1692 N N . LEU A 1 213 ? 6.422 -23.766 -9.438 1 97.88 213 LEU A N 1
ATOM 1693 C CA . LEU A 1 213 ? 5.848 -22.734 -8.578 1 97.88 213 LEU A CA 1
ATOM 1694 C C . LEU A 1 213 ? 4.707 -23.312 -7.742 1 97.88 213 LEU A C 1
ATOM 1696 O O . LEU A 1 213 ? 4.121 -22.609 -6.918 1 97.88 213 LEU A O 1
ATOM 1700 N N . LEU A 1 214 ? 4.352 -24.562 -7.969 1 98 214 LEU A N 1
ATOM 1701 C CA . LEU A 1 214 ? 3.428 -25.25 -7.078 1 98 214 LEU A CA 1
ATOM 1702 C C . LEU A 1 214 ? 4.109 -25.625 -5.762 1 98 214 LEU A C 1
ATOM 1704 O O . LEU A 1 214 ? 5.34 -25.703 -5.699 1 98 214 LEU A O 1
ATOM 1708 N N . ASN A 1 215 ? 3.283 -25.812 -4.746 1 96.62 215 ASN A N 1
ATOM 1709 C CA . ASN A 1 215 ? 3.83 -26.469 -3.557 1 96.62 215 ASN A CA 1
ATOM 1710 C C . ASN A 1 215 ? 4.441 -27.828 -3.891 1 96.62 215 ASN A C 1
ATOM 1712 O O . ASN A 1 215 ? 3.988 -28.5 -4.809 1 96.62 215 ASN A O 1
ATOM 1716 N N . THR A 1 216 ? 5.387 -28.219 -3.053 1 94.62 216 THR A N 1
ATOM 1717 C CA . THR A 1 216 ? 6.168 -29.422 -3.328 1 94.62 216 THR A CA 1
ATOM 1718 C C . THR A 1 216 ? 5.258 -30.641 -3.449 1 94.62 216 THR A C 1
ATOM 1720 O O . THR A 1 216 ? 5.438 -31.469 -4.348 1 94.62 216 THR A O 1
ATOM 1723 N N . ASP A 1 217 ? 4.289 -30.734 -2.605 1 95.81 217 ASP A N 1
ATOM 1724 C CA . ASP A 1 217 ? 3.381 -31.875 -2.646 1 95.81 217 ASP A CA 1
ATOM 1725 C C . ASP A 1 217 ? 2.588 -31.906 -3.949 1 95.81 217 ASP A C 1
ATOM 1727 O O . ASP A 1 217 ? 2.359 -32.969 -4.523 1 95.81 217 ASP A O 1
ATOM 1731 N N . GLU A 1 218 ? 2.158 -30.781 -4.375 1 97.31 218 GLU A N 1
ATOM 1732 C CA . GLU A 1 218 ? 1.396 -30.688 -5.617 1 97.31 218 GLU A CA 1
ATOM 1733 C C . GLU A 1 218 ? 2.279 -30.984 -6.828 1 97.31 218 GLU A C 1
ATOM 1735 O O . GLU A 1 218 ? 1.819 -31.562 -7.816 1 97.31 218 GLU A O 1
ATOM 1740 N N . GLN A 1 219 ? 3.529 -30.562 -6.766 1 96.5 219 GLN A N 1
ATOM 1741 C CA . GLN A 1 219 ? 4.473 -30.906 -7.824 1 96.5 219 GLN A CA 1
ATOM 1742 C C . GLN A 1 219 ? 4.605 -32.406 -7.98 1 96.5 219 GLN A C 1
ATOM 1744 O O . GLN A 1 219 ? 4.562 -32.938 -9.094 1 96.5 219 GLN A O 1
ATOM 1749 N N . ARG A 1 220 ? 4.652 -33.031 -6.902 1 96.19 220 ARG A N 1
ATOM 1750 C CA . ARG A 1 220 ? 4.852 -34.469 -6.895 1 96.19 220 ARG A CA 1
ATOM 1751 C C . ARG A 1 220 ? 3.623 -35.188 -7.43 1 96.19 220 ARG A C 1
ATOM 1753 O O . ARG A 1 220 ? 3.744 -36.25 -8.055 1 96.19 220 ARG A O 1
ATOM 1760 N N . ARG A 1 221 ? 2.5 -34.594 -7.254 1 96.38 221 ARG A N 1
ATOM 1761 C CA . ARG A 1 221 ? 1.239 -35.219 -7.625 1 96.38 221 ARG A CA 1
ATOM 1762 C C . ARG A 1 221 ? 0.886 -34.906 -9.078 1 96.38 221 ARG A C 1
ATOM 1764 O O . ARG A 1 221 ? 0.004 -35.562 -9.648 1 96.38 221 ARG A O 1
ATOM 1771 N N . LEU A 1 222 ? 1.488 -34.031 -9.664 1 97.19 222 LEU A N 1
ATOM 1772 C CA . LEU A 1 222 ? 1.016 -33.5 -10.93 1 97.19 222 LEU A CA 1
ATOM 1773 C C . LEU A 1 222 ? 0.998 -34.562 -12.008 1 97.19 222 LEU A C 1
ATOM 1775 O O . LEU A 1 222 ? 0.011 -34.719 -12.742 1 97.19 222 LEU A O 1
ATOM 1779 N N . ASN A 1 223 ? 2.041 -35.438 -12.094 1 95.38 223 ASN A N 1
ATOM 1780 C CA . ASN A 1 223 ? 2.104 -36.469 -13.117 1 95.38 223 ASN A CA 1
ATOM 1781 C C . ASN A 1 223 ? 0.981 -37.5 -12.945 1 95.38 223 ASN A C 1
ATOM 1783 O O . ASN A 1 223 ? 0.407 -37.969 -13.938 1 95.38 223 ASN A O 1
ATOM 1787 N N . ILE A 1 224 ? 0.703 -37.781 -11.742 1 96.69 224 ILE A N 1
ATOM 1788 C CA . ILE A 1 224 ? -0.37 -38.75 -11.445 1 96.69 224 ILE A CA 1
ATOM 1789 C C . ILE A 1 224 ? -1.711 -38.156 -11.875 1 96.69 224 ILE A C 1
ATOM 1791 O O . ILE A 1 224 ? -2.525 -38.844 -12.5 1 96.69 224 ILE A O 1
ATOM 1795 N N . VAL A 1 225 ? -1.859 -36.906 -11.609 1 97 225 VAL A N 1
ATOM 1796 C CA . VAL A 1 225 ? -3.098 -36.219 -11.938 1 97 225 VAL A CA 1
ATOM 1797 C C . VAL A 1 225 ? -3.25 -36.094 -13.453 1 97 225 VAL A C 1
ATOM 1799 O O . VAL A 1 225 ? -4.336 -36.344 -13.992 1 97 225 VAL A O 1
ATOM 1802 N N . LEU A 1 226 ? -2.221 -35.875 -14.133 1 96.38 226 LEU A N 1
ATOM 1803 C CA . LEU A 1 226 ? -2.248 -35.75 -15.586 1 96.38 226 LEU A CA 1
ATOM 1804 C C . LEU A 1 226 ? -2.623 -37.094 -16.234 1 96.38 226 LEU A C 1
ATOM 1806 O O . LEU A 1 226 ? -3.412 -37.125 -17.188 1 96.38 226 LEU A O 1
ATOM 1810 N N . LYS A 1 227 ? -2.051 -38.188 -15.742 1 95.94 227 LYS A N 1
ATOM 1811 C CA . LYS A 1 227 ? -2.375 -39.5 -16.25 1 95.94 227 LYS A CA 1
ATOM 1812 C C . LYS A 1 227 ? -3.854 -39.812 -16.062 1 95.94 227 LYS A C 1
ATOM 1814 O O . LYS A 1 227 ? -4.516 -40.312 -16.984 1 95.94 227 LYS A O 1
ATOM 1819 N N . ALA A 1 228 ? -4.293 -39.469 -14.945 1 95.62 228 ALA A N 1
ATOM 1820 C CA . ALA A 1 228 ? -5.688 -39.75 -14.625 1 95.62 228 ALA A CA 1
ATOM 1821 C C . ALA A 1 228 ? -6.629 -38.938 -15.5 1 95.62 228 ALA A C 1
ATOM 1823 O O . ALA A 1 228 ? -7.73 -39.375 -15.828 1 95.62 228 ALA A O 1
ATOM 1824 N N . MET A 1 229 ? -6.18 -37.781 -15.992 1 92.31 229 MET A N 1
ATOM 1825 C CA . MET A 1 229 ? -7.023 -36.875 -16.766 1 92.31 229 MET A CA 1
ATOM 1826 C C . MET A 1 229 ? -6.781 -37.062 -18.266 1 92.31 229 MET A C 1
ATOM 1828 O O . MET A 1 229 ? -7.445 -36.438 -19.094 1 92.31 229 MET A O 1
ATOM 1832 N N . GLY A 1 230 ? -5.875 -37.938 -18.625 1 89.56 230 GLY A N 1
ATOM 1833 C CA . GLY A 1 230 ? -5.527 -38.125 -20.016 1 89.56 230 GLY A CA 1
ATOM 1834 C C . GLY A 1 230 ? -4.844 -36.938 -20.641 1 89.56 230 GLY A C 1
ATOM 1835 O O . GLY A 1 230 ? -5.074 -36.625 -21.812 1 89.56 230 GLY A O 1
ATOM 1836 N N . LYS A 1 231 ? -4.098 -36.25 -19.828 1 85.44 231 LYS A N 1
ATOM 1837 C CA . LYS A 1 231 ? -3.494 -35 -20.281 1 85.44 231 LYS A CA 1
ATOM 1838 C C . LYS A 1 231 ? -1.972 -35.094 -20.297 1 85.44 231 LYS A C 1
ATOM 1840 O O . LYS A 1 231 ? -1.277 -34.094 -20.172 1 85.44 231 LYS A O 1
ATOM 1845 N N . GLU A 1 232 ? -1.427 -36.188 -20.453 1 82.62 232 GLU A N 1
ATOM 1846 C CA . GLU A 1 232 ? 0.022 -36.375 -20.469 1 82.62 232 GLU A CA 1
ATOM 1847 C C . GLU A 1 232 ? 0.652 -35.656 -21.672 1 82.62 232 GLU A C 1
ATOM 1849 O O . GLU A 1 232 ? 0.021 -35.531 -22.719 1 82.62 232 GLU A O 1
ATOM 1854 N N . MET B 1 1 ? 10.008 20.469 23.547 1 48.25 1 MET B N 1
ATOM 1855 C CA . MET B 1 1 ? 11.039 19.859 22.719 1 48.25 1 MET B CA 1
ATOM 1856 C C . MET B 1 1 ? 10.648 19.906 21.234 1 48.25 1 MET B C 1
ATOM 1858 O O . MET B 1 1 ? 9.469 19.891 20.906 1 48.25 1 MET B O 1
ATOM 1862 N N . SER B 1 2 ? 11.539 20.375 20.312 1 57.19 2 SER B N 1
ATOM 1863 C CA . SER B 1 2 ? 11.273 20.594 18.906 1 57.19 2 SER B CA 1
ATOM 1864 C C . SER B 1 2 ? 10.727 19.344 18.234 1 57.19 2 SER B C 1
ATOM 1866 O O . SER B 1 2 ? 11.234 18.234 18.469 1 57.19 2 SER B O 1
ATOM 1868 N N . ILE B 1 3 ? 9.609 19.438 17.672 1 70.38 3 ILE B N 1
ATOM 1869 C CA . ILE B 1 3 ? 8.914 18.344 17 1 70.38 3 ILE B CA 1
ATOM 1870 C C . ILE B 1 3 ? 9.758 17.828 15.836 1 70.38 3 ILE B 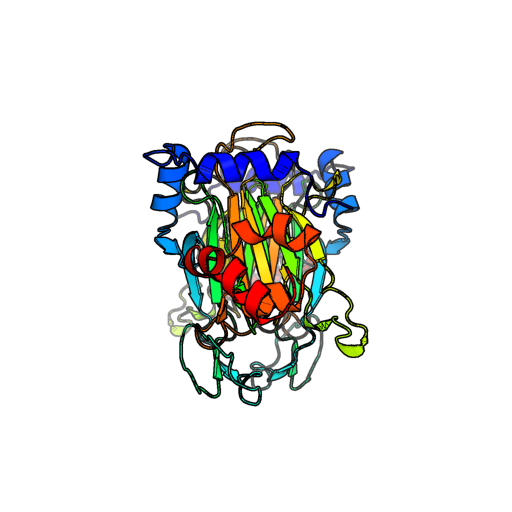C 1
ATOM 1872 O O . ILE B 1 3 ? 9.852 16.625 15.609 1 70.38 3 ILE B O 1
ATOM 1876 N N . THR B 1 4 ? 10.305 18.875 15.148 1 70.31 4 THR B N 1
ATOM 1877 C CA . THR B 1 4 ? 11.148 18.531 14 1 70.31 4 THR B CA 1
ATOM 1878 C C . THR B 1 4 ? 12.562 19.078 14.195 1 70.31 4 THR B C 1
ATOM 1880 O O . THR B 1 4 ? 12.766 20.062 14.906 1 70.31 4 THR B O 1
ATOM 1883 N N . LEU B 1 5 ? 13.469 18.266 13.828 1 58.53 5 LEU B N 1
ATOM 1884 C CA . LEU B 1 5 ? 14.812 18.828 13.891 1 58.53 5 LEU B CA 1
ATOM 1885 C C . LEU B 1 5 ? 14.945 20.016 12.953 1 58.53 5 LEU B C 1
ATOM 1887 O O . LEU B 1 5 ? 14.484 19.969 11.812 1 58.53 5 LEU B O 1
ATOM 1891 N N . ALA B 1 6 ? 15.219 21.141 13.547 1 55.28 6 ALA B N 1
ATOM 1892 C CA . ALA B 1 6 ? 15.375 22.375 12.789 1 55.28 6 ALA B CA 1
ATOM 1893 C C . ALA B 1 6 ? 16.047 22.125 11.438 1 55.28 6 ALA B C 1
ATOM 1895 O O . ALA B 1 6 ? 15.625 22.672 10.422 1 55.28 6 ALA B O 1
ATOM 1896 N N . ASP B 1 7 ? 16.891 21.266 11.359 1 66.12 7 ASP B N 1
ATOM 1897 C CA . ASP B 1 7 ? 17.656 20.984 10.148 1 66.12 7 ASP B CA 1
ATOM 1898 C C . ASP B 1 7 ? 16.812 20.25 9.117 1 66.12 7 ASP B C 1
ATOM 1900 O O . ASP B 1 7 ? 17.016 20.406 7.91 1 66.12 7 ASP B O 1
ATOM 1904 N N . ASP B 1 8 ? 15.766 19.75 9.508 1 77.56 8 ASP B N 1
ATOM 1905 C CA . ASP B 1 8 ? 14.977 18.922 8.594 1 77.56 8 ASP B CA 1
ATOM 1906 C C . ASP B 1 8 ? 14.047 19.781 7.746 1 77.56 8 ASP B C 1
ATOM 1908 O O . ASP B 1 8 ? 13.805 19.469 6.578 1 77.56 8 ASP B O 1
ATOM 1912 N N . THR B 1 9 ? 13.664 20.953 8.336 1 90.06 9 THR B N 1
ATOM 1913 C CA . THR B 1 9 ? 12.672 21.75 7.625 1 90.06 9 THR B CA 1
ATOM 1914 C C . THR B 1 9 ? 13.344 22.688 6.633 1 90.06 9 THR B C 1
ATOM 1916 O O . THR B 1 9 ? 12.695 23.203 5.715 1 90.06 9 THR B O 1
ATOM 1919 N N . ARG B 1 10 ? 14.609 22.906 6.844 1 91.12 10 ARG B N 1
ATOM 1920 C CA . ARG B 1 10 ? 15.328 23.891 6.043 1 91.12 10 ARG B CA 1
ATOM 1921 C C . ARG B 1 10 ? 15.25 23.562 4.559 1 91.12 10 ARG B C 1
ATOM 1923 O O . ARG B 1 10 ? 14.984 24.438 3.732 1 91.12 10 ARG B O 1
ATOM 1930 N N . TYR B 1 11 ? 15.43 22.359 4.211 1 94.38 11 TYR B N 1
ATOM 1931 C CA . TYR B 1 11 ? 15.461 21.969 2.809 1 94.38 11 TYR B CA 1
ATOM 1932 C C . TYR B 1 11 ? 14.133 22.266 2.123 1 94.38 11 TYR B C 1
ATOM 1934 O O . TYR B 1 11 ? 14.094 23 1.129 1 94.38 11 TYR B O 1
ATOM 1942 N N . ALA B 1 12 ? 13.102 21.781 2.695 1 95.75 12 ALA B N 1
ATOM 1943 C CA . ALA B 1 12 ? 11.789 21.969 2.086 1 95.75 12 ALA B CA 1
ATOM 1944 C C . ALA B 1 12 ? 11.414 23.453 2.051 1 95.75 12 ALA B C 1
ATOM 1946 O O . ALA B 1 12 ? 10.852 23.938 1.064 1 95.75 12 ALA B O 1
ATOM 1947 N N . ARG B 1 13 ? 11.789 24.188 3.08 1 94.31 13 ARG B N 1
ATOM 1948 C CA . ARG B 1 13 ? 11.453 25.609 3.143 1 94.31 13 ARG B CA 1
ATOM 1949 C C . ARG B 1 13 ? 12.25 26.406 2.119 1 94.31 13 ARG B C 1
ATOM 1951 O O . ARG B 1 13 ? 11.75 27.375 1.555 1 94.31 13 ARG B O 1
ATOM 1958 N N . THR B 1 14 ? 13.438 26 1.934 1 94.31 14 THR B N 1
ATOM 1959 C CA . THR B 1 14 ? 14.242 26.641 0.9 1 94.31 14 THR B CA 1
ATOM 1960 C C . THR B 1 14 ? 13.641 26.406 -0.481 1 94.31 14 THR B C 1
ATOM 1962 O O . THR B 1 14 ? 13.586 27.312 -1.307 1 94.31 14 THR B O 1
ATOM 1965 N N . LEU B 1 15 ? 13.188 25.188 -0.695 1 94.94 15 LEU B N 1
ATOM 1966 C CA . LEU B 1 15 ? 12.562 24.875 -1.97 1 94.94 15 LEU B CA 1
ATOM 1967 C C . LEU B 1 15 ? 11.289 25.688 -2.174 1 94.94 15 LEU B C 1
ATOM 1969 O O . LEU B 1 15 ? 10.984 26.109 -3.293 1 94.94 15 LEU B O 1
ATOM 1973 N N . LEU B 1 16 ? 10.516 25.906 -1.082 1 94.75 16 LEU B N 1
ATOM 1974 C CA . LEU B 1 16 ? 9.289 26.688 -1.176 1 94.75 16 LEU B CA 1
ATOM 1975 C C . LEU B 1 16 ? 9.586 28.141 -1.483 1 94.75 16 LEU B C 1
ATOM 1977 O O . LEU B 1 16 ? 8.867 28.781 -2.26 1 94.75 16 LEU B O 1
ATOM 1981 N N . SER B 1 17 ? 10.656 28.625 -0.917 1 93.88 17 SER B N 1
ATOM 1982 C CA . SER B 1 17 ? 11.023 30.031 -1.091 1 93.88 17 SER B CA 1
ATOM 1983 C C . SER B 1 17 ? 11.633 30.266 -2.467 1 93.88 17 SER B C 1
ATOM 1985 O O . SER B 1 17 ? 11.5 31.359 -3.023 1 93.88 17 SER B O 1
ATOM 1987 N N . SER B 1 18 ? 12.305 29.25 -2.975 1 93.5 18 SER B N 1
ATOM 1988 C CA . SER B 1 18 ? 12.938 29.344 -4.289 1 93.5 18 SER B CA 1
ATOM 1989 C C . SER B 1 18 ? 12.719 28.062 -5.086 1 93.5 18 SER B C 1
ATOM 1991 O O . SER B 1 18 ? 13.656 27.297 -5.316 1 93.5 18 SER B O 1
ATOM 1993 N N . PRO B 1 19 ? 11.555 27.922 -5.555 1 90.69 19 PRO B N 1
ATOM 1994 C CA . PRO B 1 19 ? 11.258 26.688 -6.297 1 90.69 19 PRO B CA 1
ATOM 1995 C C . PRO B 1 19 ? 12.031 26.609 -7.613 1 90.69 19 PRO B C 1
ATOM 1997 O O . PRO B 1 19 ? 12.234 27.609 -8.289 1 90.69 19 PRO B O 1
ATOM 2000 N N . PRO B 1 20 ? 12.492 25.453 -7.852 1 91.44 20 PRO B N 1
ATOM 2001 C CA . PRO B 1 20 ? 13.094 25.297 -9.18 1 91.44 20 PRO B CA 1
ATOM 2002 C C . PRO B 1 20 ? 12.094 25.562 -10.305 1 91.44 20 PRO B C 1
ATOM 2004 O O . PRO B 1 20 ? 10.906 25.297 -10.156 1 91.44 20 PRO B O 1
ATOM 2007 N N . ALA B 1 21 ? 12.664 26.062 -11.398 1 89.19 21 ALA B N 1
ATOM 2008 C CA . ALA B 1 21 ? 11.805 26.406 -12.531 1 89.19 21 ALA B CA 1
ATOM 2009 C C . ALA B 1 21 ? 11.18 25.156 -13.141 1 89.19 21 ALA B C 1
ATOM 2011 O O . ALA B 1 21 ? 10.016 25.172 -13.555 1 89.19 21 ALA B O 1
ATOM 2012 N N . THR B 1 22 ? 11.977 24.172 -13.188 1 88.12 22 THR B N 1
ATOM 2013 C CA . THR B 1 22 ? 11.516 22.906 -13.719 1 88.12 22 THR B CA 1
ATOM 2014 C C . THR B 1 22 ? 11.961 21.75 -12.836 1 88.12 22 THR B C 1
ATOM 2016 O O . THR B 1 22 ? 12.883 21.906 -12.023 1 88.12 22 THR B O 1
ATOM 2019 N N . GLU B 1 23 ? 11.141 20.672 -12.992 1 90.38 23 GLU B N 1
ATOM 2020 C CA . GLU B 1 23 ? 11.602 19.469 -12.289 1 90.38 23 GLU B CA 1
ATOM 2021 C C . GLU B 1 23 ? 12.883 18.922 -12.914 1 90.38 23 GLU B C 1
ATOM 2023 O O . GLU B 1 23 ? 13.031 18.922 -14.141 1 90.38 23 GLU B O 1
ATOM 2028 N N . PRO B 1 24 ? 13.82 18.469 -12.039 1 86.12 24 PRO B N 1
ATOM 2029 C CA . PRO B 1 24 ? 14.945 17.75 -12.633 1 86.12 24 PRO B CA 1
ATOM 2030 C C . PRO B 1 24 ? 14.5 16.625 -13.57 1 86.12 24 PRO B C 1
ATOM 2032 O O . PRO B 1 24 ? 13.375 16.125 -13.453 1 86.12 24 PRO B O 1
ATOM 2035 N N . GLN B 1 25 ? 15.367 16.219 -14.484 1 86.06 25 GLN B N 1
ATOM 2036 C CA . GLN B 1 25 ? 15.031 15.266 -15.539 1 86.06 25 GLN B CA 1
ATOM 2037 C C . GLN B 1 25 ? 14.531 13.953 -14.961 1 86.06 25 GLN B C 1
ATOM 2039 O O . GLN B 1 25 ? 13.555 13.383 -15.445 1 86.06 25 GLN B O 1
ATOM 2044 N N . SER B 1 26 ? 15.219 13.484 -13.984 1 87.12 26 SER B N 1
ATOM 2045 C CA . SER B 1 26 ? 14.82 12.219 -13.383 1 87.12 26 SER B CA 1
ATOM 2046 C C . SER B 1 26 ? 13.398 12.289 -12.836 1 87.12 26 SER B C 1
ATOM 2048 O O . SER B 1 26 ? 12.617 11.352 -13.008 1 87.12 26 SER B O 1
ATOM 2050 N N . MET B 1 27 ? 13.047 13.352 -12.297 1 92.81 27 MET B N 1
ATOM 2051 C CA . MET B 1 27 ? 11.719 13.523 -11.711 1 92.81 27 MET B CA 1
ATOM 2052 C C . MET B 1 27 ? 10.672 13.734 -12.805 1 92.81 27 MET B C 1
ATOM 2054 O O . MET B 1 27 ? 9.547 13.25 -12.688 1 92.81 27 MET B O 1
ATOM 2058 N N . SER B 1 28 ? 11.055 14.414 -13.805 1 94.31 28 SER B N 1
ATOM 2059 C CA . SER B 1 28 ? 10.141 14.602 -14.922 1 94.31 28 SER B CA 1
ATOM 2060 C C . SER B 1 28 ? 9.758 13.273 -15.555 1 94.31 28 SER B C 1
ATOM 2062 O O . SER B 1 28 ? 8.602 13.07 -15.938 1 94.31 28 SER B O 1
ATOM 2064 N N . ARG B 1 29 ? 10.703 12.398 -15.648 1 95.19 29 ARG B N 1
ATOM 2065 C CA . ARG B 1 29 ? 10.438 11.078 -16.188 1 95.19 29 ARG B CA 1
ATOM 2066 C C . ARG B 1 29 ? 9.477 10.297 -15.305 1 95.19 29 ARG B C 1
ATOM 2068 O O . ARG B 1 29 ? 8.578 9.609 -15.805 1 95.19 29 ARG B O 1
ATOM 2075 N N . THR B 1 30 ? 9.68 10.398 -14.023 1 97.69 30 THR B N 1
ATOM 2076 C CA . THR B 1 30 ? 8.789 9.734 -13.078 1 97.69 30 THR B CA 1
ATOM 2077 C C . THR B 1 30 ? 7.367 10.266 -13.211 1 97.69 30 THR B C 1
ATOM 2079 O O . THR B 1 30 ? 6.414 9.484 -13.312 1 97.69 30 THR B O 1
ATOM 2082 N N . ILE B 1 31 ? 7.23 11.578 -13.273 1 98.19 31 ILE B N 1
ATOM 2083 C CA . ILE B 1 31 ? 5.934 12.242 -13.367 1 98.19 31 ILE B CA 1
ATOM 2084 C C . ILE B 1 31 ? 5.227 11.812 -14.656 1 98.19 31 ILE B C 1
ATOM 2086 O O . ILE B 1 31 ? 4.039 11.492 -14.641 1 98.19 31 ILE B O 1
ATOM 2090 N N . THR B 1 32 ? 5.996 11.742 -15.68 1 97.81 32 THR B N 1
ATOM 2091 C CA . THR B 1 32 ? 5.43 11.383 -16.969 1 97.81 32 THR B CA 1
ATOM 2092 C C . THR B 1 32 ? 5.074 9.898 -17 1 97.81 32 THR B C 1
ATOM 2094 O O . THR B 1 32 ? 3.961 9.531 -17.391 1 97.81 32 THR B O 1
ATOM 2097 N N . THR B 1 33 ? 5.926 9.031 -16.609 1 98.31 33 THR B N 1
ATOM 2098 C CA . THR B 1 33 ? 5.75 7.586 -16.688 1 98.31 33 THR B CA 1
ATOM 2099 C C . THR B 1 33 ? 4.562 7.137 -15.836 1 98.31 33 THR B C 1
ATOM 2101 O O . THR B 1 33 ? 3.795 6.262 -16.234 1 98.31 33 THR B O 1
ATOM 2104 N N . LEU B 1 34 ? 4.43 7.801 -14.68 1 98.62 34 LEU B N 1
ATOM 2105 C CA . LEU B 1 34 ? 3.377 7.391 -13.758 1 98.62 34 LEU B CA 1
ATOM 2106 C C . LEU B 1 34 ? 2.125 8.242 -13.953 1 98.62 34 LEU B C 1
ATOM 2108 O O . LEU B 1 34 ? 1.173 8.133 -13.172 1 98.62 34 LEU B O 1
ATOM 2112 N N . GLN B 1 35 ? 2.145 9.148 -14.914 1 98.5 35 GLN B N 1
ATOM 2113 C CA . GLN B 1 35 ? 1.018 10 -15.266 1 98.5 35 GLN B CA 1
ATOM 2114 C C . GLN B 1 35 ? 0.541 10.812 -14.07 1 98.5 35 GLN B C 1
ATOM 2116 O O . GLN B 1 35 ? -0.661 10.898 -13.805 1 98.5 35 GLN B O 1
ATOM 2121 N N . LEU B 1 36 ? 1.485 11.344 -13.406 1 98.75 36 LEU B N 1
ATOM 2122 C CA . LEU B 1 36 ? 1.174 12.117 -12.211 1 98.75 36 LEU B CA 1
ATOM 2123 C C . LEU B 1 36 ? 0.672 13.508 -12.57 1 98.75 36 LEU B C 1
ATOM 2125 O O . LEU B 1 36 ? 1.17 14.125 -13.516 1 98.75 36 LEU B O 1
ATOM 2129 N N . GLN B 1 37 ? -0.288 13.969 -11.82 1 98.62 37 GLN B N 1
ATOM 2130 C CA . GLN B 1 37 ? -0.804 15.328 -11.93 1 98.62 37 GLN B CA 1
ATOM 2131 C C . GLN B 1 37 ? -0.727 16.047 -10.586 1 98.62 37 GLN B C 1
ATOM 2133 O O . GLN B 1 37 ? -0.625 15.414 -9.531 1 98.62 37 GLN B O 1
ATOM 2138 N N . SER B 1 38 ? -0.795 17.344 -10.648 1 98.06 38 SER B N 1
ATOM 2139 C CA . SER B 1 38 ? -0.734 18.141 -9.422 1 98.06 38 SER B CA 1
ATOM 2140 C C . SER B 1 38 ? -1.86 17.766 -8.469 1 98.06 38 SER B C 1
ATOM 2142 O O . SER B 1 38 ? -2.994 17.531 -8.891 1 98.06 38 SER B O 1
ATOM 2144 N N . HIS B 1 39 ? -1.544 17.734 -7.207 1 98 39 HIS B N 1
ATOM 2145 C CA . HIS B 1 39 ? -2.516 17.406 -6.172 1 98 39 HIS B CA 1
ATOM 2146 C C . HIS B 1 39 ? -2.898 18.641 -5.363 1 98 39 HIS B C 1
ATOM 2148 O O . HIS B 1 39 ? -2.045 19.469 -5.062 1 98 39 HIS B O 1
ATOM 2154 N N . ILE B 1 40 ? -4.105 18.781 -4.895 1 96.44 40 ILE B N 1
ATOM 2155 C CA . ILE B 1 40 ? -4.605 19.938 -4.152 1 96.44 40 ILE B CA 1
ATOM 2156 C C . ILE B 1 40 ? -3.867 20.047 -2.822 1 96.44 40 ILE B C 1
ATOM 2158 O O . ILE B 1 40 ? -3.721 21.141 -2.279 1 96.44 40 ILE B O 1
ATOM 2162 N N . GLU B 1 41 ? -3.309 18.984 -2.33 1 97.25 41 GLU B N 1
ATOM 2163 C CA . GLU B 1 41 ? -2.59 18.969 -1.059 1 97.25 41 GLU B CA 1
ATOM 2164 C C . GLU B 1 41 ? -1.136 19.391 -1.245 1 97.25 41 GLU B C 1
ATOM 2166 O O . GLU B 1 41 ? -0.406 19.578 -0.268 1 97.25 41 GLU B O 1
ATOM 2171 N N . GLY B 1 42 ? -0.682 19.547 -2.467 1 98 42 GLY B N 1
ATOM 2172 C CA . GLY B 1 42 ? 0.728 19.625 -2.82 1 98 42 GLY B CA 1
ATOM 2173 C C . GLY B 1 42 ? 1.266 18.328 -3.398 1 98 42 GLY B C 1
ATOM 2174 O O . GLY B 1 42 ? 0.681 17.266 -3.197 1 98 42 GLY B O 1
ATOM 2175 N N . GLY B 1 43 ? 2.34 18.438 -4.09 1 98.31 43 GLY B N 1
ATOM 2176 C CA . GLY B 1 43 ? 2.879 17.266 -4.762 1 98.31 43 GLY B CA 1
ATOM 2177 C C . GLY B 1 43 ? 2.094 16.875 -6 1 98.31 43 GLY B C 1
ATOM 2178 O O . GLY B 1 43 ? 1.389 17.703 -6.582 1 98.31 43 GLY B O 1
ATOM 2179 N N . TYR B 1 44 ? 2.338 15.633 -6.402 1 98.75 44 TYR B N 1
ATOM 2180 C CA . TYR B 1 44 ? 1.679 15.039 -7.559 1 98.75 44 TYR B CA 1
ATOM 2181 C C . TYR B 1 44 ? 1.014 13.719 -7.191 1 98.75 44 TYR B C 1
ATOM 2183 O O . TYR B 1 44 ? 1.37 13.094 -6.191 1 98.75 44 TYR B O 1
ATOM 2191 N N . PHE B 1 45 ? 0.036 13.359 -8 1 98.88 45 PHE B N 1
ATOM 2192 C CA . PHE B 1 45 ? -0.589 12.078 -7.711 1 98.88 45 PHE B CA 1
ATOM 2193 C C . PHE B 1 45 ? -1.243 11.5 -8.961 1 98.88 45 PHE B C 1
ATOM 2195 O O . PHE B 1 45 ? -1.344 12.172 -9.984 1 98.88 45 PHE B O 1
ATOM 2202 N N . CYS B 1 46 ? -1.579 10.258 -8.922 1 98.88 46 CYS B N 1
ATOM 2203 C CA . CYS B 1 46 ? -2.402 9.531 -9.883 1 98.88 46 CYS B CA 1
ATOM 2204 C C . CYS B 1 46 ? -3.223 8.453 -9.188 1 98.88 46 CYS B C 1
ATOM 2206 O O . CYS B 1 46 ? -2.676 7.629 -8.453 1 98.88 46 CYS B O 1
ATOM 2208 N N . GLU B 1 47 ? -4.566 8.578 -9.328 1 98.88 47 GLU B N 1
ATOM 2209 C CA . GLU B 1 47 ? -5.352 7.449 -8.844 1 98.88 47 GLU B CA 1
ATOM 2210 C C . GLU B 1 47 ? -5.176 6.234 -9.75 1 98.88 47 GLU B C 1
ATOM 2212 O O . GLU B 1 47 ? -5.504 6.281 -10.938 1 98.88 47 GLU B O 1
ATOM 2217 N N . THR B 1 48 ? -4.676 5.172 -9.156 1 98.81 48 THR B N 1
ATOM 2218 C CA . THR B 1 48 ? -4.309 4.012 -9.961 1 98.81 48 THR B CA 1
ATOM 2219 C C . THR B 1 48 ? -5.367 2.918 -9.844 1 98.81 48 THR B C 1
ATOM 2221 O O . THR B 1 48 ? -5.41 1.999 -10.664 1 98.81 48 THR B O 1
ATOM 2224 N N . ASP B 1 49 ? -6.164 3.074 -8.781 1 98.69 49 ASP B N 1
ATOM 2225 C CA . ASP B 1 49 ? -7.16 2.025 -8.586 1 98.69 49 ASP B CA 1
ATOM 2226 C C . ASP B 1 49 ? -8.328 2.525 -7.738 1 98.69 49 ASP B C 1
ATOM 2228 O O . ASP B 1 49 ? -8.125 3.266 -6.77 1 98.69 49 ASP B O 1
ATOM 2232 N N . ARG B 1 50 ? -9.5 2.133 -8.086 1 98.62 50 ARG B N 1
ATOM 2233 C CA . ARG B 1 50 ? -10.742 2.252 -7.328 1 98.62 50 ARG B CA 1
ATOM 2234 C C . ARG B 1 50 ? -11.508 0.93 -7.312 1 98.62 50 ARG B C 1
ATOM 2236 O O . ARG B 1 50 ? -11.977 0.468 -8.352 1 98.62 50 ARG B O 1
ATOM 2243 N N . ASP B 1 51 ? -11.578 0.344 -6.133 1 98.44 51 ASP B N 1
ATOM 2244 C CA . ASP B 1 51 ? -12.242 -0.954 -6.012 1 98.44 51 ASP B CA 1
ATOM 2245 C C . ASP B 1 51 ? -13.695 -0.877 -6.48 1 98.44 51 ASP B C 1
ATOM 2247 O O . ASP B 1 51 ? -14.453 -0.017 -6.027 1 98.44 51 ASP B O 1
ATOM 2251 N N . PRO B 1 52 ? -14.102 -1.775 -7.383 1 97.19 52 PRO B N 1
ATOM 2252 C CA . PRO B 1 52 ? -15.508 -1.758 -7.797 1 97.19 52 PRO B CA 1
ATOM 2253 C C . PRO B 1 52 ? -16.453 -2.205 -6.684 1 97.19 52 PRO B C 1
ATOM 2255 O O . PRO B 1 52 ? -17.656 -1.934 -6.746 1 97.19 52 PRO B O 1
ATOM 2258 N N . LEU B 1 53 ? -15.953 -2.896 -5.68 1 96.81 53 LEU B N 1
ATOM 2259 C CA . LEU B 1 53 ? -16.766 -3.318 -4.547 1 96.81 53 LEU B CA 1
ATOM 2260 C C . LEU B 1 53 ? -17.219 -2.117 -3.717 1 96.81 53 LEU B C 1
ATOM 2262 O O . LEU B 1 53 ? -16.375 -1.305 -3.303 1 96.81 53 LEU B O 1
ATOM 2266 N N . LEU B 1 54 ? -18.5 -2.059 -3.514 1 97.38 54 LEU B N 1
ATOM 2267 C CA . LEU B 1 54 ? -19.062 -1.03 -2.639 1 97.38 54 LEU B CA 1
ATOM 2268 C C . LEU B 1 54 ? -19.312 -1.585 -1.239 1 97.38 54 LEU B C 1
ATOM 2270 O O . LEU B 1 54 ? -19.75 -2.725 -1.091 1 97.38 54 LEU B O 1
ATOM 2274 N N . VAL B 1 55 ? -18.984 -0.819 -0.247 1 97.69 55 VAL B N 1
ATOM 2275 C CA . VAL B 1 55 ? -19.266 -1.166 1.143 1 97.69 55 VAL B CA 1
ATOM 2276 C C . VAL B 1 55 ? -20.094 -0.064 1.795 1 97.69 55 VAL B C 1
ATOM 2278 O O . VAL B 1 55 ? -20.125 1.071 1.314 1 97.69 55 VAL B O 1
ATOM 2281 N N . PRO B 1 56 ? -20.781 -0.439 2.875 1 97 56 PRO B N 1
ATOM 2282 C CA . PRO B 1 56 ? -21.5 0.625 3.586 1 97 56 PRO B CA 1
ATOM 2283 C C . PRO B 1 56 ? -20.578 1.758 4.031 1 97 56 PRO B C 1
ATOM 2285 O O . PRO B 1 56 ? -19.453 1.507 4.473 1 97 56 PRO B O 1
ATOM 2288 N N . ASN B 1 57 ? -21.062 2.945 3.852 1 97.12 57 ASN B N 1
ATOM 2289 C CA . ASN B 1 57 ? -20.328 4.125 4.305 1 97.12 57 ASN B CA 1
ATOM 2290 C C . ASN B 1 57 ? -20.328 4.234 5.828 1 97.12 57 ASN B C 1
ATOM 2292 O O . ASN B 1 57 ? -21.359 4.547 6.426 1 97.12 57 ASN B O 1
ATOM 2296 N N . PRO B 1 58 ? -19.203 4.059 6.43 1 96.31 58 PRO B N 1
ATOM 2297 C CA . PRO B 1 58 ? -19.203 4.09 7.895 1 96.31 58 PRO B CA 1
ATOM 2298 C C . PRO B 1 58 ? -19.297 5.508 8.461 1 96.31 58 PRO B C 1
ATOM 2300 O O . PRO B 1 58 ? -19.438 5.688 9.672 1 96.31 58 PRO B O 1
ATOM 2303 N N . PHE B 1 59 ? -19.25 6.484 7.578 1 95.12 59 PHE B N 1
ATOM 2304 C CA . PHE B 1 59 ? -19.203 7.867 8.031 1 95.12 59 PHE B CA 1
ATOM 2305 C C . PHE B 1 59 ? -20.562 8.539 7.879 1 95.12 59 PHE B C 1
ATOM 2307 O O . PHE B 1 59 ? -20.703 9.727 8.156 1 95.12 59 PHE B O 1
ATOM 2314 N N . LYS B 1 60 ? -21.516 7.852 7.438 1 92 60 LYS B N 1
ATOM 2315 C CA . LYS B 1 60 ? -22.797 8.43 7.051 1 92 60 LYS B CA 1
ATOM 2316 C C . LYS B 1 60 ? -23.484 9.109 8.234 1 92 60 LYS B C 1
ATOM 2318 O O . LYS B 1 60 ? -24.172 10.109 8.062 1 92 60 LYS B O 1
ATOM 2323 N N . ASN B 1 61 ? -23.234 8.594 9.43 1 90.94 61 ASN B N 1
ATOM 2324 C CA . ASN B 1 61 ? -23.938 9.125 10.586 1 90.94 61 ASN B CA 1
ATOM 2325 C C . ASN B 1 61 ? -23.078 10.117 11.359 1 90.94 61 ASN B C 1
ATOM 2327 O O . ASN B 1 61 ? -23.453 10.539 12.461 1 90.94 61 ASN B O 1
ATOM 2331 N N . LEU B 1 62 ? -21.969 10.453 10.875 1 90.44 62 LEU B N 1
ATOM 2332 C CA . LEU B 1 62 ? -21.109 11.461 11.484 1 90.44 62 LEU B CA 1
ATOM 2333 C C . LEU B 1 62 ? -21.453 12.859 10.977 1 90.44 62 LEU B C 1
ATOM 2335 O O . LEU B 1 62 ? -21.938 13.008 9.852 1 90.44 62 LEU B O 1
ATOM 2339 N N . PRO B 1 63 ? -21.188 13.82 11.867 1 88.69 63 PRO B N 1
ATOM 2340 C CA . PRO B 1 63 ? -21.359 15.18 11.352 1 88.69 63 PRO B CA 1
ATOM 2341 C C . PRO B 1 63 ? -20.484 15.477 10.141 1 88.69 63 PRO B C 1
ATOM 2343 O O . PRO B 1 63 ? -19.359 14.969 10.047 1 88.69 63 PRO B O 1
ATOM 2346 N N . GLN B 1 64 ? -20.984 16.25 9.297 1 86.38 64 GLN B N 1
ATOM 2347 C CA . GLN B 1 64 ? -20.188 16.656 8.148 1 86.38 64 GLN B CA 1
ATOM 2348 C C . GLN B 1 64 ? -18.953 17.438 8.578 1 86.38 64 GLN B C 1
ATOM 2350 O O . GLN B 1 64 ? -19.016 18.219 9.539 1 86.38 64 GLN B O 1
ATOM 2355 N N . LEU B 1 65 ? -17.938 17.266 7.84 1 88.75 65 LEU B N 1
ATOM 2356 C CA . LEU B 1 65 ? -16.75 18.094 8.039 1 88.75 65 LEU B CA 1
ATOM 2357 C C . LEU B 1 65 ? -17.047 19.547 7.699 1 88.75 65 LEU B C 1
ATOM 2359 O O . LEU B 1 65 ? -17.75 19.844 6.727 1 88.75 65 LEU B O 1
ATOM 2363 N N . THR B 1 66 ? -16.562 20.422 8.547 1 80.56 66 THR B N 1
ATOM 2364 C CA . THR B 1 66 ? -16.891 21.828 8.406 1 80.56 66 THR B CA 1
ATOM 2365 C C . THR B 1 66 ? -16.406 22.375 7.066 1 80.56 66 THR B C 1
ATOM 2367 O O . THR B 1 66 ? -17.094 23.188 6.438 1 80.56 66 THR B O 1
ATOM 2370 N N . ASN B 1 67 ? -15.32 21.938 6.578 1 89.56 67 ASN B N 1
ATOM 2371 C CA . ASN B 1 67 ? -14.773 22.422 5.316 1 89.56 67 ASN B CA 1
ATOM 2372 C C . ASN B 1 67 ? -14.422 21.266 4.379 1 89.56 67 ASN B C 1
ATOM 2374 O O . ASN B 1 67 ? -13.352 21.281 3.758 1 89.56 67 ASN B O 1
ATOM 2378 N N . ALA B 1 68 ? -15.352 20.422 4.293 1 90.88 68 ALA B N 1
ATOM 2379 C CA . ALA B 1 68 ? -15.141 19.312 3.377 1 90.88 68 ALA B CA 1
ATOM 2380 C C . ALA B 1 68 ? -14.875 19.812 1.959 1 90.88 68 ALA B C 1
ATOM 2382 O O . ALA B 1 68 ? -15.445 20.812 1.536 1 90.88 68 ALA B O 1
ATOM 2383 N N . THR B 1 69 ? -14.062 19.031 1.198 1 92.94 69 THR B N 1
ATOM 2384 C CA . THR B 1 69 ? -13.703 19.422 -0.157 1 92.94 69 THR B CA 1
ATOM 2385 C C . THR B 1 69 ? -14.883 19.25 -1.108 1 92.94 69 THR B C 1
ATOM 2387 O O . THR B 1 69 ? -14.945 19.906 -2.152 1 92.94 69 THR B O 1
ATOM 2390 N N . SER B 1 70 ? -15.828 18.312 -0.722 1 91.31 70 SER B N 1
ATOM 2391 C CA . SER B 1 70 ? -17.047 18.125 -1.485 1 91.31 70 SER B CA 1
ATOM 2392 C C . SER B 1 70 ? -18.203 17.672 -0.585 1 91.31 70 SER B C 1
ATOM 2394 O O . SER B 1 70 ? -18.016 17.5 0.62 1 91.31 70 SER B O 1
ATOM 2396 N N . LYS B 1 71 ? -19.359 17.656 -1.225 1 88.19 71 LYS B N 1
ATOM 2397 C CA . LYS B 1 71 ? -20.531 17.141 -0.524 1 88.19 71 LYS B CA 1
ATOM 2398 C C . LYS B 1 71 ? -21.016 15.836 -1.145 1 88.19 71 LYS B C 1
ATOM 2400 O O . LYS B 1 71 ? -21.047 15.695 -2.369 1 88.19 71 LYS B O 1
ATOM 2405 N N . ASP B 1 72 ? -21.078 14.805 -0.311 1 85.19 72 ASP B N 1
ATOM 2406 C CA . ASP B 1 72 ? -21.594 13.5 -0.729 1 85.19 72 ASP B CA 1
ATOM 2407 C C . ASP B 1 72 ? -22.344 12.812 0.413 1 85.19 72 ASP B C 1
ATOM 2409 O O . ASP B 1 72 ? -21.828 12.719 1.528 1 85.19 72 ASP B O 1
ATOM 2413 N N . THR B 1 73 ? -23.531 12.391 0.069 1 84.94 73 THR B N 1
ATOM 2414 C CA . THR B 1 73 ? -24.344 11.727 1.085 1 84.94 73 THR B CA 1
ATOM 2415 C C . THR B 1 73 ? -24.594 10.266 0.708 1 84.94 73 THR B C 1
ATOM 2417 O O . THR B 1 73 ? -25.562 9.664 1.151 1 84.94 73 THR B O 1
ATOM 2420 N N . SER B 1 74 ? -23.703 9.773 -0.085 1 92.06 74 SER B N 1
ATOM 2421 C CA . SER B 1 74 ? -23.859 8.391 -0.529 1 92.06 74 SER B CA 1
ATOM 2422 C C . SER B 1 74 ? -23.828 7.426 0.648 1 92.06 74 SER B C 1
ATOM 2424 O O . SER B 1 74 ? -23.031 7.598 1.574 1 92.06 74 SER B O 1
ATOM 2426 N N . GLU B 1 75 ? -24.578 6.363 0.518 1 96 75 GLU B N 1
ATOM 2427 C CA . GLU B 1 75 ? -24.672 5.359 1.572 1 96 75 GLU B CA 1
ATOM 2428 C C . GLU B 1 75 ? -23.531 4.348 1.479 1 96 75 GLU B C 1
ATOM 2430 O O . GLU B 1 75 ? -23.406 3.477 2.342 1 96 75 GLU B O 1
ATOM 2435 N N . THR B 1 76 ? -22.812 4.5 0.443 1 97.56 76 THR B N 1
ATOM 2436 C CA . THR B 1 76 ? -21.734 3.535 0.232 1 97.56 76 THR B CA 1
ATOM 2437 C C . THR B 1 76 ? -20.438 4.242 -0.138 1 97.56 76 THR B C 1
ATOM 2439 O O . THR B 1 76 ? -20.438 5.434 -0.468 1 97.56 76 THR B O 1
ATOM 2442 N N . ARG B 1 77 ? -19.391 3.6 0.062 1 98 77 ARG B N 1
ATOM 2443 C CA . ARG B 1 77 ? -18.062 3.928 -0.468 1 98 77 ARG B CA 1
ATOM 2444 C C . ARG B 1 77 ? -17.469 2.748 -1.228 1 98 77 ARG B C 1
ATOM 2446 O O . ARG B 1 77 ? -17.891 1.604 -1.036 1 98 77 ARG B O 1
ATOM 2453 N N . HIS B 1 78 ? -16.594 3.088 -2.123 1 98.31 78 HIS B N 1
ATOM 2454 C CA . HIS B 1 78 ? -15.75 2.01 -2.643 1 98.31 78 HIS B CA 1
ATOM 2455 C C . HIS B 1 78 ? -14.922 1.375 -1.533 1 98.31 78 HIS B C 1
ATOM 2457 O O . HIS B 1 78 ? -14.547 2.047 -0.568 1 98.31 78 HIS B O 1
ATOM 2463 N N . ALA B 1 79 ? -14.656 0.113 -1.641 1 98.5 79 ALA B N 1
ATOM 2464 C CA . ALA B 1 79 ? -13.961 -0.594 -0.564 1 98.5 79 ALA B CA 1
ATOM 2465 C C . ALA B 1 79 ? -12.562 -0.03 -0.345 1 98.5 79 ALA B C 1
ATOM 2467 O O . ALA B 1 79 ? -12.047 -0.051 0.775 1 98.5 79 ALA B O 1
ATOM 2468 N N . SER B 1 80 ? -11.992 0.423 -1.445 1 98.81 80 SER B N 1
ATOM 2469 C CA . SER B 1 80 ? -10.68 1.055 -1.324 1 98.81 80 SER B CA 1
ATOM 2470 C C . SER B 1 80 ? -10.352 1.883 -2.562 1 98.81 80 SER B C 1
ATOM 2472 O O . SER B 1 80 ? -10.938 1.682 -3.625 1 98.81 80 SER B O 1
ATOM 2474 N N . THR B 1 81 ? -9.484 2.805 -2.461 1 98.88 81 THR B N 1
ATOM 2475 C CA . THR B 1 81 ? -8.82 3.5 -3.557 1 98.88 81 THR B CA 1
ATOM 2476 C C . THR B 1 81 ? -7.309 3.512 -3.35 1 98.88 81 THR B C 1
ATOM 2478 O O . THR B 1 81 ? -6.832 3.461 -2.213 1 98.88 81 THR B O 1
ATOM 2481 N N . THR B 1 82 ? -6.562 3.486 -4.398 1 98.94 82 THR B N 1
ATOM 2482 C CA . THR B 1 82 ? -5.109 3.537 -4.34 1 98.94 82 THR B CA 1
ATOM 2483 C C . THR B 1 82 ? -4.566 4.625 -5.266 1 98.94 82 THR B C 1
ATOM 2485 O O . THR B 1 82 ? -5.039 4.777 -6.395 1 98.94 82 THR B O 1
ATOM 2488 N N . ILE B 1 83 ? -3.584 5.383 -4.773 1 98.94 83 ILE B N 1
ATOM 2489 C CA . ILE B 1 83 ? -2.932 6.402 -5.594 1 98.94 83 ILE B CA 1
ATOM 2490 C C . ILE B 1 83 ? -1.416 6.254 -5.488 1 98.94 83 ILE B C 1
ATOM 2492 O O . ILE B 1 83 ? -0.909 5.645 -4.543 1 98.94 83 ILE B O 1
ATOM 2496 N N . TYR B 1 84 ? -0.745 6.777 -6.484 1 98.94 84 TYR B N 1
ATOM 2497 C CA . TYR B 1 84 ? 0.607 7.289 -6.289 1 98.94 84 TYR B CA 1
ATOM 2498 C C . TYR B 1 84 ? 0.58 8.68 -5.672 1 98.94 84 TYR B C 1
ATOM 2500 O O . TYR B 1 84 ? -0.279 9.5 -6.012 1 98.94 84 TYR B O 1
ATOM 2508 N N . TYR B 1 85 ? 1.438 8.977 -4.883 1 98.94 85 TYR B N 1
ATOM 2509 C CA . TYR B 1 85 ? 1.694 10.32 -4.367 1 98.94 85 TYR B CA 1
ATOM 2510 C C . TYR B 1 85 ? 3.188 10.625 -4.371 1 98.94 85 TYR B C 1
ATOM 2512 O O . TYR B 1 85 ? 4 9.789 -3.971 1 98.94 85 TYR B O 1
ATOM 2520 N N . PHE B 1 86 ? 3.459 11.859 -4.863 1 98.88 86 PHE B N 1
ATOM 2521 C CA . PHE B 1 86 ? 4.848 12.172 -5.184 1 98.88 86 PHE B CA 1
ATOM 2522 C C . PHE B 1 86 ? 5.188 13.602 -4.77 1 98.88 86 PHE B C 1
ATOM 2524 O O . PHE B 1 86 ? 4.512 14.547 -5.18 1 98.88 86 PHE B O 1
ATOM 2531 N N . LEU B 1 87 ? 6.215 13.719 -3.865 1 98.62 87 LEU B N 1
ATOM 2532 C CA . LEU B 1 87 ? 6.785 15.023 -3.564 1 98.62 87 LEU B CA 1
ATOM 2533 C C . LEU B 1 87 ? 8.094 15.234 -4.32 1 98.62 87 LEU B C 1
ATOM 2535 O O . LEU B 1 87 ? 8.93 14.336 -4.375 1 98.62 87 LEU B O 1
ATOM 2539 N N . SER B 1 88 ? 8.25 16.375 -4.918 1 97.88 88 SER B N 1
ATOM 2540 C CA . SER B 1 88 ? 9.422 16.781 -5.684 1 97.88 88 SER B CA 1
ATOM 2541 C C . SER B 1 88 ? 9.953 18.125 -5.223 1 97.88 88 SER B C 1
ATOM 2543 O O . SER B 1 88 ? 9.297 18.812 -4.438 1 97.88 88 SER B O 1
ATOM 2545 N N . PRO B 1 89 ? 11.133 18.469 -5.668 1 95.81 89 PRO B N 1
ATOM 2546 C CA . PRO B 1 89 ? 11.648 19.781 -5.277 1 95.81 89 PRO B CA 1
ATOM 2547 C C . PRO B 1 89 ? 10.727 20.938 -5.688 1 95.81 89 PRO B C 1
ATOM 2549 O O . PRO B 1 89 ? 10.617 21.922 -4.965 1 95.81 89 PRO B O 1
ATOM 2552 N N . LYS B 1 90 ? 10.016 20.828 -6.719 1 96.19 90 LYS B N 1
ATOM 2553 C CA . LYS B 1 90 ? 9.109 21.891 -7.164 1 96.19 90 LYS B CA 1
ATOM 2554 C C . LYS B 1 90 ? 7.836 21.906 -6.324 1 96.19 90 LYS B C 1
ATOM 2556 O O . LYS B 1 90 ? 7.184 22.953 -6.203 1 96.19 90 LYS B O 1
ATOM 2561 N N . SER B 1 91 ? 7.426 20.812 -5.797 1 97.12 91 SER B N 1
ATOM 2562 C CA . SER B 1 91 ? 6.254 20.672 -4.938 1 97.12 91 SER B CA 1
ATOM 2563 C C . SER B 1 91 ? 6.559 19.812 -3.727 1 97.12 91 SER B C 1
ATOM 2565 O O . SER B 1 91 ? 6.066 18.688 -3.627 1 97.12 91 SER B O 1
ATOM 2567 N N . PRO B 1 92 ? 7.27 20.375 -2.762 1 97.5 92 PRO B N 1
ATOM 2568 C CA . PRO B 1 92 ? 7.957 19.578 -1.749 1 97.5 92 PRO B CA 1
ATOM 2569 C C . PRO B 1 92 ? 7.105 19.328 -0.505 1 97.5 92 PRO B C 1
ATOM 2571 O O . PRO B 1 92 ? 7.562 18.688 0.445 1 97.5 92 PRO B O 1
ATOM 2574 N N . VAL B 1 93 ? 5.816 19.844 -0.472 1 98.25 93 VAL B N 1
ATOM 2575 C CA . VAL B 1 93 ? 5.07 19.797 0.78 1 98.25 93 VAL B CA 1
ATOM 2576 C C . VAL B 1 93 ? 3.666 19.25 0.524 1 98.25 93 VAL B C 1
ATOM 2578 O O . VAL B 1 93 ? 3.002 19.656 -0.432 1 98.25 93 VAL B O 1
ATOM 2581 N N . GLY B 1 94 ? 3.309 18.234 1.302 1 98.62 94 GLY B N 1
ATOM 2582 C CA . GLY B 1 94 ? 1.91 17.875 1.496 1 98.62 94 GLY B CA 1
ATOM 2583 C C . GLY B 1 94 ? 1.274 18.594 2.676 1 98.62 94 GLY B C 1
ATOM 2584 O O . GLY B 1 94 ? 1.596 18.297 3.83 1 98.62 94 GLY B O 1
ATOM 2585 N N . ARG B 1 95 ? 0.306 19.469 2.412 1 98.44 95 ARG B N 1
ATOM 2586 C CA . ARG B 1 95 ? -0.256 20.359 3.418 1 98.44 95 ARG B CA 1
ATOM 2587 C C . ARG B 1 95 ? -1.162 19.594 4.383 1 98.44 95 ARG B C 1
ATOM 2589 O O . ARG B 1 95 ? -1.709 18.547 4.035 1 98.44 95 ARG B O 1
ATOM 2596 N N . PHE B 1 96 ? -1.344 20.172 5.562 1 98.25 96 PHE B N 1
ATOM 2597 C CA . PHE B 1 96 ? -2.182 19.547 6.578 1 98.25 96 PHE B CA 1
ATOM 2598 C C . PHE B 1 96 ? -3.584 19.297 6.039 1 98.25 96 PHE B C 1
ATOM 2600 O O . PHE B 1 96 ? -4.297 20.234 5.672 1 98.25 96 PHE B O 1
ATOM 2607 N N . HIS B 1 97 ? -3.955 18.078 6.062 1 98.19 97 HIS B N 1
ATOM 2608 C CA . HIS B 1 97 ? -5.285 17.625 5.656 1 98.19 97 HIS B CA 1
ATOM 2609 C C . HIS B 1 97 ? -5.715 16.391 6.434 1 98.19 97 HIS B C 1
ATOM 2611 O O . HIS B 1 97 ? -4.898 15.766 7.117 1 98.19 97 HIS B O 1
ATOM 2617 N N . ARG B 1 98 ? -6.926 16.109 6.344 1 97 98 ARG B N 1
ATOM 2618 C CA . ARG B 1 98 ? -7.523 15.008 7.082 1 97 98 ARG B CA 1
ATOM 2619 C C . ARG B 1 98 ? -8.492 14.219 6.203 1 97 98 ARG B C 1
ATOM 2621 O O . ARG B 1 98 ? -9.25 14.812 5.426 1 97 98 ARG B O 1
ATOM 2628 N N . ASN B 1 99 ? -8.367 12.914 6.242 1 96.75 99 ASN B N 1
ATOM 2629 C CA . ASN B 1 99 ? -9.352 12 5.676 1 96.75 99 ASN B CA 1
ATOM 2630 C C . ASN B 1 99 ? -10.141 11.273 6.762 1 96.75 99 ASN B C 1
ATOM 2632 O O . ASN B 1 99 ? -9.609 10.992 7.836 1 96.75 99 ASN B O 1
ATOM 2636 N N . ARG B 1 100 ? -11.43 10.992 6.488 1 95.75 100 ARG B N 1
ATOM 2637 C CA . ARG B 1 100 ? -12.18 10.133 7.398 1 95.75 100 ARG B CA 1
ATOM 2638 C C . ARG B 1 100 ? -11.734 8.68 7.273 1 95.75 100 ARG B C 1
ATOM 2640 O O . ARG B 1 100 ? -11.758 7.93 8.25 1 95.75 100 ARG B O 1
ATOM 2647 N N . GLY B 1 101 ? -11.391 8.273 6.086 1 96 101 GLY B N 1
ATOM 2648 C CA . GLY B 1 101 ? -10.867 6.934 5.875 1 96 101 GLY B CA 1
ATOM 2649 C C . GLY B 1 101 ? -9.422 6.781 6.305 1 96 101 GLY B C 1
ATOM 2650 O O . GLY B 1 101 ? -8.633 7.723 6.191 1 96 101 GLY B O 1
ATOM 2651 N N . ARG B 1 102 ? -9.039 5.609 6.871 1 97.38 102 ARG B N 1
ATOM 2652 C CA . ARG B 1 102 ? -7.637 5.359 7.18 1 97.38 102 ARG B CA 1
ATOM 2653 C C . ARG B 1 102 ? -6.816 5.18 5.906 1 97.38 102 ARG B C 1
ATOM 2655 O O . ARG B 1 102 ? -7.344 4.75 4.879 1 97.38 102 ARG B O 1
ATOM 2662 N N . THR B 1 103 ? -5.621 5.512 5.934 1 98.69 103 THR B N 1
ATOM 2663 C CA . THR B 1 103 ? -4.738 5.445 4.773 1 98.69 103 THR B CA 1
ATOM 2664 C C . THR B 1 103 ? -3.52 4.574 5.074 1 98.69 103 THR B C 1
ATOM 2666 O O . THR B 1 103 ? -2.801 4.82 6.047 1 98.69 103 THR B O 1
ATOM 2669 N N . VAL B 1 104 ? -3.307 3.525 4.336 1 98.88 104 VAL B N 1
ATOM 2670 C CA . VAL B 1 104 ? -2.064 2.762 4.348 1 98.88 104 VAL B CA 1
ATOM 2671 C C . VAL B 1 104 ? -1.052 3.41 3.406 1 98.88 104 VAL B C 1
ATOM 2673 O O . VAL B 1 104 ? -1.296 3.525 2.203 1 98.88 104 VAL B O 1
ATOM 2676 N N . HIS B 1 105 ? 0.066 3.893 3.951 1 98.94 105 HIS B N 1
ATOM 2677 C CA . HIS B 1 105 ? 1.14 4.473 3.154 1 98.94 105 HIS B CA 1
ATOM 2678 C C . HIS B 1 105 ? 2.293 3.492 2.982 1 98.94 105 HIS B C 1
ATOM 2680 O O . HIS B 1 105 ? 2.668 2.795 3.93 1 98.94 105 HIS B O 1
ATOM 2686 N N . THR B 1 106 ? 2.812 3.434 1.773 1 98.94 106 THR B N 1
ATOM 2687 C CA . THR B 1 106 ? 3.963 2.58 1.504 1 98.94 106 THR B CA 1
ATOM 2688 C C . THR B 1 106 ? 5 3.318 0.66 1 98.94 106 THR B C 1
ATOM 2690 O O . THR B 1 106 ? 4.648 3.998 -0.308 1 98.94 106 THR B O 1
ATOM 2693 N N . LEU B 1 107 ? 6.246 3.201 1.023 1 98.94 107 LEU B N 1
ATOM 2694 C CA . LEU B 1 107 ? 7.332 3.928 0.375 1 98.94 107 LEU B CA 1
ATOM 2695 C C . LEU B 1 107 ? 7.895 3.131 -0.799 1 98.94 107 LEU B C 1
ATOM 2697 O O . LEU B 1 107 ? 8.211 1.948 -0.657 1 98.94 107 LEU B O 1
ATOM 2701 N N . HIS B 1 108 ? 7.965 3.76 -1.929 1 98.88 108 HIS B N 1
ATOM 2702 C CA . HIS B 1 108 ? 8.703 3.195 -3.051 1 98.88 108 HIS B CA 1
ATOM 2703 C C . HIS B 1 108 ? 10.164 3.645 -3.027 1 98.88 108 HIS B C 1
ATOM 2705 O O . HIS B 1 108 ? 11.07 2.814 -3.062 1 98.88 108 HIS B O 1
ATOM 2711 N N . TRP B 1 109 ? 10.352 5.051 -3.008 1 98.56 109 TRP B N 1
ATOM 2712 C CA . TRP B 1 109 ? 11.703 5.59 -2.863 1 98.56 109 TRP B CA 1
ATOM 2713 C C . TRP B 1 109 ? 11.664 7.016 -2.33 1 98.56 109 TRP B C 1
ATOM 2715 O O . TRP B 1 109 ? 10.594 7.625 -2.24 1 98.56 109 TRP B O 1
ATOM 2725 N N . GLY B 1 110 ? 12.844 7.48 -1.955 1 98.19 110 GLY B N 1
ATOM 2726 C CA . GLY B 1 110 ? 12.984 8.836 -1.437 1 98.19 110 GLY B CA 1
ATOM 2727 C C . GLY B 1 110 ? 12.883 8.906 0.075 1 98.19 110 GLY B C 1
ATOM 2728 O O . GLY B 1 110 ? 12.836 7.875 0.75 1 98.19 110 GLY B O 1
ATOM 2729 N N . ARG B 1 111 ? 12.945 10.172 0.524 1 98.19 111 ARG B N 1
ATOM 2730 C CA . ARG B 1 111 ? 12.906 10.445 1.958 1 98.19 111 ARG B CA 1
ATOM 2731 C C . ARG B 1 111 ? 12.023 11.648 2.266 1 98.19 111 ARG B C 1
ATOM 2733 O O . ARG B 1 111 ? 11.977 12.609 1.493 1 98.19 111 ARG B O 1
ATOM 2740 N N . GLY B 1 112 ? 11.305 11.531 3.307 1 98.12 112 GLY B N 1
ATOM 2741 C CA . GLY B 1 112 ? 10.43 12.609 3.748 1 98.12 112 GLY B CA 1
ATOM 2742 C C . GLY B 1 112 ? 10.117 12.555 5.23 1 98.12 112 GLY B C 1
ATOM 2743 O O . GLY B 1 112 ? 10.562 11.641 5.934 1 98.12 112 GLY B O 1
ATOM 2744 N N . ARG B 1 113 ? 9.461 13.555 5.695 1 97.94 113 ARG B N 1
ATOM 2745 C CA . ARG B 1 113 ? 8.977 13.602 7.074 1 97.94 113 ARG B CA 1
ATOM 2746 C C . ARG B 1 113 ? 7.465 13.766 7.121 1 97.94 113 ARG B C 1
ATOM 2748 O O . ARG B 1 113 ? 6.895 14.531 6.34 1 97.94 113 ARG B O 1
ATOM 2755 N N . TYR B 1 114 ? 6.859 13.055 8.031 1 98.38 114 TYR B N 1
ATOM 2756 C CA . TYR B 1 114 ? 5.434 13.195 8.305 1 98.38 114 TYR B CA 1
ATOM 2757 C C . TYR B 1 114 ? 5.207 13.844 9.664 1 98.38 114 TYR B C 1
ATOM 2759 O O . TYR B 1 114 ? 5.973 13.617 10.609 1 98.38 114 TYR B O 1
ATOM 2767 N N . VAL B 1 115 ? 4.199 14.68 9.711 1 97.69 115 VAL B N 1
ATOM 2768 C CA . VAL B 1 115 ? 3.695 15.273 10.945 1 97.69 115 VAL B CA 1
ATOM 2769 C C . VAL B 1 115 ? 2.215 14.938 11.117 1 97.69 115 VAL B C 1
ATOM 2771 O O . VAL B 1 115 ? 1.394 15.273 10.258 1 97.69 115 VAL B O 1
ATOM 2774 N N . ILE B 1 116 ? 1.915 14.25 12.203 1 97.81 116 ILE B N 1
ATOM 2775 C CA . ILE B 1 116 ? 0.546 13.82 12.469 1 97.81 116 ILE B CA 1
ATOM 2776 C C . ILE B 1 116 ? 0.031 14.492 13.734 1 97.81 116 ILE B C 1
ATOM 2778 O O . ILE B 1 116 ? 0.712 14.5 14.766 1 97.81 116 ILE B O 1
ATOM 2782 N N . LEU B 1 117 ? -1.145 15.078 13.648 1 96.69 117 LEU B N 1
ATOM 2783 C CA . LEU B 1 117 ? -1.803 15.688 14.805 1 96.69 117 LEU B CA 1
ATOM 2784 C C . LEU B 1 117 ? -2.971 14.828 15.273 1 96.69 117 LEU B C 1
ATOM 2786 O O . LEU B 1 117 ? -3.922 14.602 14.523 1 96.69 117 LEU B O 1
ATOM 2790 N N . HIS B 1 118 ? -2.92 14.406 16.516 1 94.62 118 HIS B N 1
ATOM 2791 C CA . HIS B 1 118 ? -3.891 13.477 17.078 1 94.62 118 HIS B CA 1
ATOM 2792 C C . HIS B 1 118 ? -4.984 14.219 17.844 1 94.62 118 HIS B C 1
ATOM 2794 O O . HIS B 1 118 ? -5.09 14.086 19.062 1 94.62 118 HIS B O 1
ATOM 2800 N N . PHE B 1 119 ? -5.914 14.852 17.141 1 87.56 119 PHE B N 1
ATOM 2801 C CA . PHE B 1 119 ? -6.992 15.641 17.719 1 87.56 119 PHE B CA 1
ATOM 2802 C C . PHE B 1 119 ? -7.941 14.758 18.516 1 87.56 119 PHE B C 1
ATOM 2804 O O . PHE B 1 119 ? -8.578 15.219 19.469 1 87.56 119 PHE B O 1
ATOM 2811 N N . ASP B 1 120 ? -8.008 13.5 18.078 1 81.56 120 ASP B N 1
ATOM 2812 C CA . ASP B 1 120 ? -8.898 12.562 18.766 1 81.56 120 ASP B CA 1
ATOM 2813 C C . ASP B 1 120 ? -8.375 12.219 20.156 1 81.56 120 ASP B C 1
ATOM 2815 O O . ASP B 1 120 ? -9.109 11.68 20.984 1 81.56 120 ASP B O 1
ATOM 2819 N N . GLN B 1 121 ? -7.207 12.523 20.406 1 81.12 121 GLN B N 1
ATOM 2820 C CA . GLN B 1 121 ? -6.609 12.203 21.703 1 81.12 121 GLN B CA 1
ATOM 2821 C C . GLN B 1 121 ? -6.523 13.445 22.578 1 81.12 121 GLN B C 1
ATOM 2823 O O . GLN B 1 121 ? -5.969 13.391 23.688 1 81.12 121 GLN B O 1
ATOM 2828 N N . ARG B 1 122 ? -7.051 14.453 22.016 1 77.44 122 ARG B N 1
ATOM 2829 C CA . ARG B 1 122 ? -6.98 15.695 22.781 1 77.44 122 ARG B CA 1
ATOM 2830 C C . ARG B 1 122 ? -7.965 15.68 23.953 1 77.44 122 ARG B C 1
ATOM 2832 O O . ARG B 1 122 ? -9.125 15.289 23.781 1 77.44 122 ARG B O 1
ATOM 2839 N N . ASP B 1 123 ? -7.406 15.898 25.125 1 71.44 123 ASP B N 1
ATOM 2840 C CA . ASP B 1 123 ? -8.266 16.203 26.25 1 71.44 123 ASP B CA 1
ATOM 2841 C C . ASP B 1 123 ? -8.602 17.703 26.297 1 71.44 123 ASP B C 1
ATOM 2843 O O . ASP B 1 123 ? -7.855 18.484 26.891 1 71.44 123 ASP B O 1
ATOM 2847 N N . SER B 1 124 ? -9.57 18.141 25.609 1 63.19 124 SER B N 1
ATOM 2848 C CA . SER B 1 124 ? -9.914 19.547 25.484 1 63.19 124 SER B CA 1
ATOM 2849 C C . SER B 1 124 ? -10.102 20.188 26.859 1 63.19 124 SER B C 1
ATOM 2851 O O . SER B 1 124 ? -9.875 21.391 27.031 1 63.19 124 SER B O 1
ATOM 2853 N N . ALA B 1 125 ? -10.602 19.344 27.797 1 66.94 125 ALA B N 1
ATOM 2854 C CA . ALA B 1 125 ? -10.914 19.859 29.125 1 66.94 125 ALA B CA 1
ATOM 2855 C C . ALA B 1 125 ? -9.656 20.344 29.844 1 66.94 125 ALA B C 1
ATOM 2857 O O . ALA B 1 125 ? -9.711 21.25 30.656 1 66.94 125 ALA B O 1
ATOM 2858 N N . SER B 1 126 ? -8.641 19.812 29.438 1 66.38 126 SER B N 1
ATOM 2859 C CA . SER B 1 126 ? -7.418 20.125 30.156 1 66.38 126 SER B CA 1
ATOM 2860 C C . SER B 1 126 ? -6.605 21.203 29.438 1 66.38 126 SER B C 1
ATOM 2862 O O . SER B 1 126 ? -5.582 21.656 29.953 1 66.38 126 SER B O 1
ATOM 2864 N N . GLY B 1 127 ? -7.152 21.734 28.328 1 68.69 127 GLY B N 1
ATOM 2865 C CA . GLY B 1 127 ? -6.418 22.75 27.594 1 68.69 127 GLY B CA 1
ATOM 2866 C C . GLY B 1 127 ? -5.117 22.234 27 1 68.69 127 GLY B C 1
ATOM 2867 O O . GLY B 1 127 ? -4.285 23.016 26.547 1 68.69 127 GLY B O 1
ATOM 2868 N N . GLN B 1 128 ? -5.051 20.891 27.047 1 78.81 128 GLN B N 1
ATOM 2869 C CA . GLN B 1 128 ? -3.789 20.312 26.594 1 78.81 128 GLN B CA 1
ATOM 2870 C C . GLN B 1 128 ? -3.691 20.328 25.062 1 78.81 128 GLN B C 1
ATOM 2872 O O . GLN B 1 128 ? -4.711 20.266 24.375 1 78.81 128 GLN B O 1
ATOM 2877 N N . GLU B 1 129 ? -2.549 20.547 24.578 1 87.06 129 GLU B N 1
ATOM 2878 C CA . GLU B 1 129 ? -2.256 20.547 23.156 1 87.06 129 GLU B CA 1
ATOM 2879 C C . GLU B 1 129 ? -2.494 19.172 22.547 1 87.06 129 GLU B C 1
ATOM 2881 O O . GLU B 1 129 ? -2.451 18.156 23.25 1 87.06 129 GLU B O 1
ATOM 2886 N N . VAL B 1 130 ? -2.807 19.219 21.312 1 92.88 130 VAL B N 1
ATOM 2887 C CA . VAL B 1 130 ? -2.961 17.969 20.578 1 92.88 130 VAL B CA 1
ATOM 2888 C C . VAL B 1 130 ? -1.622 17.25 20.516 1 92.88 130 VAL B C 1
ATOM 2890 O O . VAL B 1 130 ? -0.587 17.859 20.234 1 92.88 130 VAL B O 1
ATOM 2893 N N . PRO B 1 131 ? -1.617 16 20.891 1 93.62 131 PRO B N 1
ATOM 2894 C CA . PRO B 1 131 ? -0.367 15.258 20.703 1 93.62 131 PRO B CA 1
ATOM 2895 C C . PRO B 1 131 ? 0.116 15.297 19.25 1 93.62 131 PRO B C 1
ATOM 2897 O O . PRO B 1 131 ? -0.691 15.188 18.328 1 93.62 131 PRO B O 1
ATOM 2900 N N . ILE B 1 132 ? 1.425 15.523 19.109 1 95.5 132 ILE B N 1
ATOM 2901 C CA . ILE B 1 132 ? 2.061 15.594 17.812 1 95.5 132 ILE B CA 1
ATOM 2902 C C . ILE B 1 132 ? 2.996 14.398 17.625 1 95.5 132 ILE B C 1
ATOM 2904 O O . ILE B 1 132 ? 3.793 14.086 18.5 1 95.5 132 ILE B O 1
ATOM 2908 N N . GLU B 1 133 ? 2.84 13.719 16.5 1 96.12 133 GLU B N 1
ATOM 2909 C CA . GLU B 1 133 ? 3.748 12.656 16.094 1 96.12 133 GLU B CA 1
ATOM 2910 C C . GLU B 1 133 ? 4.512 13.023 14.836 1 96.12 133 GLU B C 1
ATOM 2912 O O . GLU B 1 133 ? 3.924 13.531 13.875 1 96.12 133 GLU B O 1
ATOM 2917 N N . THR B 1 134 ? 5.812 12.836 14.844 1 96.75 134 THR B N 1
ATOM 2918 C CA . THR B 1 134 ? 6.621 13.062 13.648 1 96.75 134 THR B CA 1
ATOM 2919 C C . THR B 1 134 ? 7.586 11.898 13.422 1 96.75 134 THR B C 1
ATOM 2921 O O . THR B 1 134 ? 8.078 11.305 14.383 1 96.75 134 THR B O 1
ATOM 2924 N N . PHE B 1 135 ? 7.793 11.57 12.195 1 97.12 135 PHE B N 1
ATOM 2925 C CA . PHE B 1 135 ? 8.734 10.508 11.859 1 97.12 135 PHE B CA 1
ATOM 2926 C C . PHE B 1 135 ? 9.25 10.672 10.438 1 97.12 135 PHE B C 1
ATOM 2928 O O . PHE B 1 135 ? 8.648 11.383 9.633 1 97.12 135 PHE B O 1
ATOM 2935 N N . VAL B 1 136 ? 10.406 10.047 10.203 1 97.5 136 VAL B N 1
ATOM 2936 C CA . VAL B 1 136 ? 11.016 10.062 8.883 1 97.5 136 VAL B CA 1
ATOM 2937 C C . VAL B 1 136 ? 10.602 8.812 8.102 1 97.5 136 VAL B C 1
ATOM 2939 O O . VAL B 1 136 ? 10.57 7.715 8.656 1 97.5 136 VAL B O 1
ATOM 2942 N N . VAL B 1 137 ? 10.219 9.031 6.871 1 98.38 137 VAL B N 1
ATOM 2943 C CA . VAL B 1 137 ? 10.016 7.914 5.949 1 98.38 137 VAL B CA 1
ATOM 2944 C C . VAL B 1 137 ? 11.227 7.789 5.02 1 98.38 137 VAL B C 1
ATOM 2946 O O . VAL B 1 137 ? 11.742 8.797 4.531 1 98.38 137 VAL B O 1
ATOM 2949 N N . GLY B 1 138 ? 11.719 6.648 4.898 1 98.25 138 GLY B N 1
ATOM 2950 C CA . GLY B 1 138 ? 12.922 6.328 4.145 1 98.25 138 GLY B CA 1
ATOM 2951 C C . GLY B 1 138 ? 13.336 4.871 4.262 1 98.25 138 GLY B C 1
ATOM 2952 O O . GLY B 1 138 ? 12.664 4.086 4.938 1 98.25 138 GLY B O 1
ATOM 2953 N N . LYS B 1 139 ? 14.438 4.488 3.703 1 97 139 LYS B N 1
ATOM 2954 C CA . LYS B 1 139 ? 14.773 3.074 3.561 1 97 139 LYS B CA 1
ATOM 2955 C C . LYS B 1 139 ? 15.742 2.627 4.648 1 97 139 LYS B C 1
ATOM 2957 O O . LYS B 1 139 ? 16.047 1.438 4.766 1 97 139 LYS B O 1
ATOM 2962 N N . ASP B 1 140 ? 16.203 3.533 5.449 1 96.75 140 ASP B N 1
ATOM 2963 C CA . ASP B 1 140 ? 17.078 3.125 6.543 1 96.75 140 ASP B CA 1
ATOM 2964 C C . ASP B 1 140 ? 16.266 2.641 7.746 1 96.75 140 ASP B C 1
ATOM 2966 O O . ASP B 1 140 ? 16.203 3.311 8.773 1 96.75 140 ASP B O 1
ATOM 2970 N N . ILE B 1 141 ? 15.766 1.455 7.629 1 97.44 141 ILE B N 1
ATOM 2971 C CA . ILE B 1 141 ? 14.836 0.933 8.625 1 97.44 141 ILE B CA 1
ATOM 2972 C C . ILE B 1 141 ? 15.57 0.657 9.93 1 97.44 141 ILE B C 1
ATOM 2974 O O . ILE B 1 141 ? 14.984 0.717 11.008 1 97.44 141 ILE B O 1
ATOM 2978 N N . GLU B 1 142 ? 16.828 0.438 9.859 1 95.06 142 GLU B N 1
ATOM 2979 C CA . GLU B 1 142 ? 17.609 0.199 11.07 1 95.06 142 GLU B CA 1
ATOM 2980 C C . GLU B 1 142 ? 17.719 1.466 11.914 1 95.06 142 GLU B C 1
ATOM 2982 O O . GLU B 1 142 ? 17.891 1.393 13.133 1 95.06 142 GLU B O 1
ATOM 2987 N N . LYS B 1 143 ? 17.578 2.594 11.273 1 95.44 143 LYS B N 1
ATOM 2988 C CA . LYS B 1 143 ? 17.625 3.867 11.984 1 95.44 143 LYS B CA 1
ATOM 2989 C C . LYS B 1 143 ? 16.234 4.348 12.352 1 95.44 143 LYS B C 1
ATOM 2991 O O . LYS B 1 143 ? 16.062 5.492 12.781 1 95.44 143 LYS B O 1
ATOM 2996 N N . GLY B 1 144 ? 15.242 3.504 12.055 1 96.5 144 GLY B N 1
ATOM 2997 C CA . GLY B 1 144 ? 13.891 3.828 12.492 1 96.5 144 GLY B CA 1
ATOM 2998 C C . GLY B 1 144 ? 13.062 4.488 11.414 1 96.5 144 GLY B C 1
ATOM 2999 O O . GLY B 1 144 ? 11.914 4.879 11.648 1 96.5 144 GLY B O 1
ATOM 3000 N N . GLU B 1 145 ? 13.641 4.648 10.203 1 97.94 145 GLU B N 1
ATOM 3001 C CA . GLU B 1 145 ? 12.82 5.164 9.109 1 97.94 145 GLU B CA 1
ATOM 3002 C C . GLU B 1 145 ? 11.75 4.156 8.695 1 97.94 145 GLU B C 1
ATOM 3004 O O . GLU B 1 145 ? 11.938 2.949 8.852 1 97.94 145 GLU B O 1
ATOM 3009 N N . ARG B 1 146 ? 10.656 4.684 8.219 1 98.62 146 ARG B N 1
ATOM 3010 C CA . ARG B 1 146 ? 9.516 3.818 7.922 1 98.62 146 ARG B CA 1
ATOM 3011 C C . ARG B 1 146 ? 9.328 3.658 6.418 1 98.62 146 ARG B C 1
ATOM 3013 O O . ARG B 1 146 ? 9.398 4.637 5.668 1 98.62 146 ARG B O 1
ATOM 3020 N N . VAL B 1 147 ? 9.086 2.398 6.02 1 98.88 147 VAL B N 1
ATOM 3021 C CA . VAL B 1 147 ? 8.734 2.154 4.621 1 98.88 147 VAL B CA 1
ATOM 3022 C C . VAL B 1 147 ? 7.234 1.881 4.504 1 98.88 147 VAL B C 1
ATOM 3024 O O . VAL B 1 147 ? 6.695 1.82 3.396 1 98.88 147 VAL B O 1
ATOM 3027 N N . GLN B 1 148 ? 6.566 1.694 5.578 1 98.94 148 GLN B N 1
ATOM 3028 C CA . GLN B 1 148 ? 5.125 1.503 5.695 1 98.94 148 GLN B CA 1
ATOM 3029 C C . GLN B 1 148 ? 4.578 2.174 6.953 1 98.94 148 GLN B C 1
ATOM 3031 O O . GLN B 1 148 ? 5.168 2.059 8.031 1 98.94 148 GLN B O 1
ATOM 3036 N N . TRP B 1 149 ? 3.463 2.93 6.805 1 98.75 149 TRP B N 1
ATOM 3037 C CA . TRP B 1 149 ? 2.811 3.496 7.98 1 98.75 149 TRP B CA 1
ATOM 3038 C C . TRP B 1 149 ? 1.323 3.713 7.727 1 98.75 149 TRP B C 1
ATOM 3040 O O . TRP B 1 149 ? 0.898 3.861 6.578 1 98.75 149 TRP B O 1
ATOM 3050 N N . ILE B 1 150 ? 0.551 3.666 8.758 1 98.5 150 ILE B N 1
ATOM 3051 C CA . ILE B 1 150 ? -0.893 3.863 8.688 1 98.5 150 ILE B CA 1
ATOM 3052 C C . ILE B 1 150 ? -1.27 5.168 9.391 1 98.5 150 ILE B C 1
ATOM 3054 O O . ILE B 1 150 ? -0.798 5.441 10.492 1 98.5 150 ILE B O 1
ATOM 3058 N N . VAL B 1 151 ? -1.995 5.98 8.734 1 98.31 151 VAL B N 1
ATOM 3059 C CA . VAL B 1 151 ? -2.619 7.137 9.367 1 98.31 151 VAL B CA 1
ATOM 3060 C C . VAL B 1 151 ? -4.109 6.875 9.562 1 98.31 151 VAL B C 1
ATOM 3062 O O . VAL B 1 151 ? -4.859 6.75 8.594 1 98.31 151 VAL B O 1
ATOM 3065 N N . GLU B 1 152 ? -4.504 6.781 10.812 1 97.19 152 GLU B N 1
ATOM 3066 C CA . GLU B 1 152 ? -5.906 6.535 11.141 1 97.19 152 GLU B CA 1
ATOM 3067 C C . GLU B 1 152 ? -6.789 7.699 10.703 1 97.19 152 GLU B C 1
ATOM 3069 O O . GLU B 1 152 ? -6.324 8.836 10.609 1 97.19 152 GLU B O 1
ATOM 3074 N N . GLY B 1 153 ? -8.023 7.395 10.438 1 95.69 153 GLY B N 1
ATOM 3075 C CA . GLY B 1 153 ? -8.992 8.43 10.094 1 95.69 153 GLY B CA 1
ATOM 3076 C C . GLY B 1 153 ? -9.148 9.484 11.172 1 95.69 153 GLY B C 1
ATOM 3077 O O . GLY B 1 153 ? -9.102 9.164 12.367 1 95.69 153 GLY B O 1
ATOM 3078 N N . GLY B 1 154 ? -9.305 10.688 10.688 1 94.06 154 GLY B N 1
ATOM 3079 C CA . GLY B 1 154 ? -9.594 11.773 11.609 1 94.06 154 GLY B CA 1
ATOM 3080 C C . GLY B 1 154 ? -8.352 12.523 12.047 1 94.06 154 GLY B C 1
ATOM 3081 O O . GLY B 1 154 ? -8.445 13.539 12.742 1 94.06 154 GLY B O 1
ATOM 3082 N N . LYS B 1 155 ? -7.184 12.055 11.641 1 96.12 155 LYS B N 1
ATOM 3083 C CA . LYS B 1 155 ? -5.93 12.719 12 1 96.12 155 LYS B CA 1
ATOM 3084 C C . LYS B 1 155 ? -5.484 13.672 10.898 1 96.12 155 LYS B C 1
ATOM 3086 O O . LYS B 1 155 ? -5.594 13.359 9.711 1 96.12 155 LYS B O 1
ATOM 3091 N N . PHE B 1 156 ? -5.086 14.875 11.289 1 97.25 156 PHE B N 1
ATOM 3092 C CA . PHE B 1 156 ? -4.438 15.734 10.312 1 97.25 156 PHE B CA 1
ATOM 3093 C C . PHE B 1 156 ? -3.002 15.297 10.062 1 97.25 156 PHE B C 1
ATOM 3095 O O . PHE B 1 156 ? -2.271 14.977 11.008 1 97.25 156 PHE B O 1
ATOM 3102 N N . LYS B 1 157 ? -2.686 15.258 8.805 1 98.44 157 LYS B N 1
ATOM 3103 C CA . LYS B 1 157 ? -1.316 14.883 8.453 1 98.44 157 LYS B CA 1
ATOM 3104 C C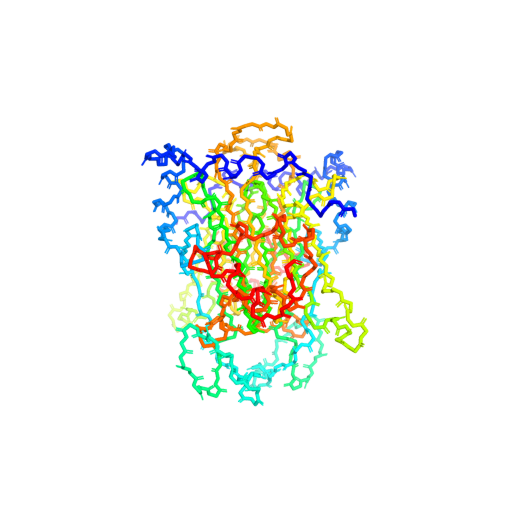 . LYS B 1 157 ? -0.723 15.867 7.445 1 98.44 157 LYS B C 1
ATOM 3106 O O . LYS B 1 157 ? -1.438 16.406 6.598 1 98.44 157 LYS B O 1
ATOM 3111 N N . ALA B 1 158 ? 0.519 16.141 7.559 1 98.5 158 ALA B N 1
ATOM 3112 C CA . ALA B 1 158 ? 1.359 16.844 6.598 1 98.5 158 ALA B CA 1
ATOM 3113 C C . ALA B 1 158 ? 2.662 16.094 6.348 1 98.5 158 ALA B C 1
ATOM 3115 O O . ALA B 1 158 ? 3.047 15.227 7.137 1 98.5 158 ALA B O 1
ATOM 3116 N N . SER B 1 159 ? 3.232 16.375 5.262 1 98.56 159 SER B N 1
ATOM 3117 C CA . SER B 1 159 ? 4.508 15.758 4.91 1 98.56 159 SER B CA 1
ATOM 3118 C C . SER B 1 159 ? 5.383 16.719 4.109 1 98.56 159 SER B C 1
ATOM 3120 O O . SER B 1 159 ? 4.883 17.672 3.525 1 98.56 159 SER B O 1
ATOM 3122 N N . PHE B 1 160 ? 6.695 16.484 4.164 1 98.25 160 PHE B N 1
ATOM 3123 C CA . PHE B 1 160 ? 7.562 17.281 3.314 1 98.25 160 PHE B CA 1
ATOM 3124 C C . PHE B 1 160 ? 8.812 16.5 2.922 1 98.25 160 PHE B C 1
ATOM 3126 O O . PHE B 1 160 ? 9.219 15.578 3.627 1 98.25 160 PHE B O 1
ATOM 3133 N N . LEU B 1 161 ? 9.352 16.938 1.808 1 97.75 161 LEU B N 1
ATOM 3134 C CA . LEU B 1 161 ? 10.5 16.297 1.188 1 97.75 161 LEU B CA 1
ATOM 3135 C C . LEU B 1 161 ? 11.758 16.531 2.02 1 97.75 161 LEU B C 1
ATOM 3137 O O . LEU B 1 161 ? 12 17.641 2.506 1 97.75 161 LEU B O 1
ATOM 3141 N N . LEU B 1 162 ? 12.555 15.477 2.219 1 97.62 162 LEU B N 1
ATOM 3142 C CA . LEU B 1 162 ? 13.883 15.547 2.811 1 97.62 162 LEU B CA 1
ATOM 3143 C C . LEU B 1 162 ? 14.961 15.242 1.771 1 97.62 162 LEU B C 1
ATOM 3145 O O . LEU B 1 162 ? 14.68 14.586 0.763 1 97.62 162 LEU B O 1
ATOM 3149 N N . PRO B 1 163 ? 16.188 15.719 2.055 1 96.5 163 PRO B N 1
ATOM 3150 C CA . PRO B 1 163 ? 17.281 15.25 1.203 1 96.5 163 PRO B CA 1
ATOM 3151 C C . PRO B 1 163 ? 17.531 13.75 1.329 1 96.5 163 PRO B C 1
ATOM 3153 O O . PRO B 1 163 ? 17.125 13.133 2.322 1 96.5 163 PRO B O 1
ATOM 3156 N N . ASP B 1 164 ? 18.188 13.211 0.344 1 95.88 164 ASP B N 1
ATOM 3157 C CA . ASP B 1 164 ? 18.453 11.781 0.313 1 95.88 164 ASP B CA 1
ATOM 3158 C C . ASP B 1 164 ? 19.281 11.344 1.521 1 95.88 164 ASP B C 1
ATOM 3160 O O . ASP B 1 164 ? 19.141 10.227 2.01 1 95.88 164 ASP B O 1
ATOM 3164 N N . LYS B 1 165 ? 20.141 12.234 1.979 1 91.5 165 LYS B N 1
ATOM 3165 C CA . LYS B 1 165 ? 21 11.969 3.133 1 91.5 165 LYS B CA 1
ATOM 3166 C C . LYS B 1 165 ? 20.734 12.984 4.246 1 91.5 165 LYS B C 1
ATOM 3168 O O . LYS B 1 165 ? 20.469 14.156 3.98 1 91.5 165 LYS B O 1
ATOM 3173 N N . GLU B 1 166 ? 20.812 12.445 5.418 1 86.25 166 GLU B N 1
ATOM 3174 C CA . GLU B 1 166 ? 20.703 13.367 6.547 1 86.25 166 GLU B CA 1
ATOM 3175 C C . GLU B 1 166 ? 21.734 14.492 6.445 1 86.25 166 GLU B C 1
ATOM 3177 O O . GLU B 1 166 ? 22.922 14.242 6.246 1 86.25 166 GLU B O 1
ATOM 3182 N N . GLY B 1 167 ? 21.25 15.664 6.551 1 83.88 167 GLY B N 1
ATOM 3183 C CA . GLY B 1 167 ? 22.141 16.812 6.465 1 83.88 167 GLY B CA 1
ATOM 3184 C C . GLY B 1 167 ? 22.5 17.188 5.035 1 83.88 167 GLY B C 1
ATOM 3185 O O . GLY B 1 167 ? 23.297 18.094 4.809 1 83.88 167 GLY B O 1
ATOM 3186 N N . GLY B 1 168 ? 21.922 16.5 4.113 1 90.38 168 GLY B N 1
ATOM 3187 C CA . GLY B 1 168 ? 22.188 16.797 2.715 1 90.38 168 GLY B CA 1
ATOM 3188 C C . GLY B 1 168 ? 21.344 17.938 2.184 1 90.38 168 GLY B C 1
ATOM 3189 O O . GLY B 1 168 ? 20.672 18.625 2.951 1 90.38 168 GLY B O 1
ATOM 3190 N N . ASP B 1 169 ? 21.484 18.125 0.812 1 90.94 169 ASP B N 1
ATOM 3191 C CA . ASP B 1 169 ? 20.797 19.266 0.23 1 90.94 169 ASP B CA 1
ATOM 3192 C C . ASP B 1 169 ? 20.156 18.906 -1.102 1 90.94 169 ASP B C 1
ATOM 3194 O O . ASP B 1 169 ? 19.812 19.781 -1.894 1 90.94 169 ASP B O 1
ATOM 3198 N N . GLU B 1 170 ? 20.031 17.609 -1.247 1 93.25 170 GLU B N 1
ATOM 3199 C CA . GLU B 1 170 ? 19.453 17.219 -2.529 1 93.25 170 GLU B CA 1
ATOM 3200 C C . GLU B 1 170 ? 18.594 15.969 -2.389 1 93.25 170 GLU B C 1
ATOM 3202 O O . GLU B 1 170 ? 18.875 15.117 -1.536 1 93.25 170 GLU B O 1
ATOM 3207 N N . SER B 1 171 ? 17.531 15.906 -3.121 1 95.62 171 SER B N 1
ATOM 3208 C CA . SER B 1 171 ? 16.734 14.711 -3.383 1 95.62 171 SER B CA 1
ATOM 3209 C C . SER B 1 171 ? 16.766 14.344 -4.863 1 95.62 171 SER B C 1
ATOM 3211 O O . SER B 1 171 ? 16.141 15.031 -5.688 1 95.62 171 SER B O 1
ATOM 3213 N N . GLU B 1 172 ? 17.406 13.289 -5.145 1 94.44 172 GLU B N 1
ATOM 3214 C CA . GLU B 1 172 ? 17.672 12.961 -6.539 1 94.44 172 GLU B CA 1
ATOM 3215 C C . GLU B 1 172 ? 16.422 12.445 -7.238 1 94.44 172 GLU B C 1
ATOM 3217 O O . GLU B 1 172 ? 16.234 12.656 -8.438 1 94.44 172 GLU B O 1
ATOM 3222 N N . GLN B 1 173 ? 15.586 11.789 -6.496 1 96.12 173 GLN B N 1
ATOM 3223 C CA . GLN B 1 173 ? 14.477 11.125 -7.164 1 96.12 173 GLN B CA 1
ATOM 3224 C C . GLN B 1 173 ? 13.141 11.516 -6.535 1 96.12 173 GLN B C 1
ATOM 3226 O O . GLN B 1 173 ? 12.109 10.914 -6.832 1 96.12 173 GLN B O 1
ATOM 3231 N N . GLY B 1 174 ? 13.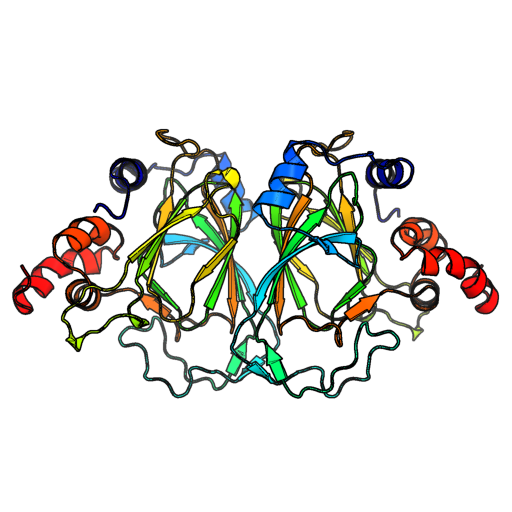141 12.523 -5.652 1 97.81 174 GLY B N 1
ATOM 3232 C CA . GLY B 1 174 ? 11.906 12.867 -4.969 1 97.81 174 GLY B CA 1
ATOM 3233 C C . GLY B 1 174 ? 11.438 11.805 -3.998 1 97.81 174 GLY B C 1
ATOM 3234 O O . GLY B 1 174 ? 12.203 10.906 -3.643 1 97.81 174 GLY B O 1
ATOM 3235 N N . LEU B 1 175 ? 10.289 11.977 -3.48 1 98.62 175 LEU B N 1
ATOM 3236 C CA . LEU B 1 175 ? 9.641 11.031 -2.58 1 98.62 175 LEU B CA 1
ATOM 3237 C C . LEU B 1 175 ? 8.391 10.43 -3.225 1 98.62 175 LEU B C 1
ATOM 3239 O O . LEU B 1 175 ? 7.395 11.133 -3.422 1 98.62 175 LEU B O 1
ATOM 3243 N N . LEU B 1 176 ? 8.43 9.102 -3.584 1 98.94 176 LEU B N 1
ATOM 3244 C CA . LEU B 1 176 ? 7.293 8.406 -4.176 1 98.94 176 LEU B CA 1
ATOM 3245 C C . LEU B 1 176 ? 6.715 7.379 -3.205 1 98.94 176 LEU B C 1
ATOM 3247 O O . LEU B 1 176 ? 7.438 6.512 -2.709 1 98.94 176 LEU B O 1
ATOM 3251 N N . ILE B 1 177 ? 5.414 7.547 -2.947 1 98.94 177 ILE B N 1
ATOM 3252 C CA . ILE B 1 177 ? 4.719 6.582 -2.102 1 98.94 177 ILE B CA 1
ATOM 3253 C C . ILE B 1 177 ? 3.424 6.141 -2.779 1 98.94 177 ILE B C 1
ATOM 3255 O O . ILE B 1 177 ? 3.006 6.73 -3.779 1 98.94 177 ILE B O 1
ATOM 3259 N N . SER B 1 178 ? 2.861 5.043 -2.295 1 98.94 178 SER B N 1
ATOM 3260 C CA . SER B 1 178 ? 1.471 4.68 -2.549 1 98.94 178 SER B CA 1
ATOM 3261 C C . SER B 1 178 ? 0.603 4.918 -1.318 1 98.94 178 SER B C 1
ATOM 3263 O O . SER B 1 178 ? 1.064 4.762 -0.187 1 98.94 178 SER B O 1
ATOM 3265 N N . GLU B 1 179 ? -0.582 5.312 -1.558 1 98.94 179 GLU B N 1
ATOM 3266 C CA . GLU B 1 179 ? -1.604 5.434 -0.522 1 98.94 179 GLU B CA 1
ATOM 3267 C C . GLU B 1 179 ? -2.83 4.59 -0.855 1 98.94 179 GLU B C 1
ATOM 3269 O O . GLU B 1 179 ? -3.432 4.75 -1.919 1 98.94 179 GLU B O 1
ATOM 3274 N N . THR B 1 180 ? -3.176 3.709 0.013 1 98.94 180 THR B N 1
ATOM 3275 C CA . THR B 1 180 ? -4.43 2.971 -0.068 1 98.94 180 THR B CA 1
ATOM 3276 C C . THR B 1 180 ? -5.387 3.406 1.036 1 98.94 180 THR B C 1
ATOM 3278 O O . THR B 1 180 ? -5.098 3.234 2.223 1 98.94 180 THR B O 1
ATOM 3281 N N . VAL B 1 181 ? -6.508 3.977 0.614 1 98.94 181 VAL B N 1
ATOM 3282 C CA . VAL B 1 181 ? -7.508 4.461 1.559 1 98.94 181 VAL B CA 1
ATOM 3283 C C . VAL B 1 181 ? -8.633 3.439 1.689 1 98.94 181 VAL B C 1
ATOM 3285 O O . VAL B 1 181 ? -9.141 2.928 0.686 1 98.94 181 VAL B O 1
ATOM 3288 N N . VAL B 1 182 ? -9.047 3.146 2.941 1 98.75 182 VAL B N 1
ATOM 3289 C CA . VAL B 1 182 ? -10.055 2.137 3.246 1 98.75 182 VAL B CA 1
ATOM 3290 C C . VAL B 1 182 ? -11.023 2.672 4.297 1 98.75 182 VAL B C 1
ATOM 3292 O O . VAL B 1 182 ? -10.625 2.961 5.43 1 98.75 182 VAL B O 1
ATOM 3295 N N . PRO B 1 183 ? -12.375 2.799 4.035 1 97.94 183 PRO B N 1
ATOM 3296 C CA . PRO B 1 183 ? -12.938 2.656 2.689 1 97.94 183 PRO B CA 1
ATOM 3297 C C . PRO B 1 183 ? -12.398 3.699 1.711 1 97.94 183 PRO B C 1
ATOM 3299 O O . PRO B 1 183 ? -11.633 4.582 2.104 1 97.94 183 PRO B O 1
ATOM 3302 N N . GLY B 1 184 ? -12.789 3.574 0.515 1 98.56 184 GLY B N 1
ATOM 3303 C CA . GLY B 1 184 ? -12.172 4.355 -0.546 1 98.56 184 GLY B CA 1
ATOM 3304 C C . GLY B 1 184 ? -12.344 5.852 -0.361 1 98.56 184 GLY B C 1
ATOM 3305 O O . GLY B 1 184 ? -13.328 6.301 0.23 1 98.56 184 GLY B O 1
ATOM 3306 N N . PHE B 1 185 ? -11.43 6.598 -0.893 1 98.38 185 PHE B N 1
ATOM 3307 C CA . PHE B 1 185 ? -11.359 8.047 -0.775 1 98.38 185 PHE B CA 1
ATOM 3308 C C . PHE B 1 185 ? -12.555 8.703 -1.442 1 98.38 185 PHE B C 1
ATOM 3310 O O . PHE B 1 185 ? -12.953 8.32 -2.543 1 98.38 185 PHE B O 1
ATOM 3317 N N . ASP B 1 186 ? -13.031 9.656 -0.776 1 97.12 186 ASP B N 1
ATOM 3318 C CA . ASP B 1 186 ? -14.031 10.578 -1.297 1 97.12 186 ASP B CA 1
ATOM 3319 C C . ASP B 1 186 ? -13.789 12 -0.792 1 97.12 186 ASP B C 1
ATOM 3321 O O . ASP B 1 186 ? -13.5 12.203 0.391 1 97.12 186 ASP B O 1
ATOM 3325 N N . TYR B 1 187 ? -13.93 12.953 -1.657 1 96.94 187 TYR B N 1
ATOM 3326 C CA . TYR B 1 187 ? -13.648 14.344 -1.29 1 96.94 187 TYR B CA 1
ATOM 3327 C C . TYR B 1 187 ? -14.602 14.812 -0.195 1 96.94 187 TYR B C 1
ATOM 3329 O O . TYR B 1 187 ? -14.305 15.781 0.516 1 96.94 187 TYR B O 1
ATOM 3337 N N . ALA B 1 188 ? -15.727 14.172 -0.041 1 95.94 188 ALA B N 1
ATOM 3338 C CA . ALA B 1 188 ? -16.656 14.484 1.045 1 95.94 188 ALA B CA 1
ATOM 3339 C C . ALA B 1 188 ? -16.078 14.078 2.396 1 95.94 188 ALA B C 1
ATOM 3341 O O . ALA B 1 188 ? -16.547 14.531 3.441 1 95.94 188 ALA B O 1
ATOM 3342 N N . ASP B 1 189 ? -15.086 13.211 2.377 1 97.06 189 ASP B N 1
ATOM 3343 C CA . ASP B 1 189 ? -14.461 12.695 3.588 1 97.06 189 ASP B CA 1
ATOM 3344 C C . ASP B 1 189 ? -13.109 13.367 3.842 1 97.06 189 ASP B C 1
ATOM 3346 O O . ASP B 1 189 ? -12.305 12.875 4.633 1 97.06 189 ASP B O 1
ATOM 3350 N N . HIS B 1 190 ? -12.852 14.5 3.207 1 97.5 190 HIS B N 1
ATOM 3351 C CA . HIS B 1 190 ? -11.555 15.172 3.186 1 97.5 190 HIS B CA 1
ATOM 3352 C C . HIS B 1 190 ? -11.695 16.656 3.521 1 97.5 190 HIS B C 1
ATOM 3354 O O . HIS B 1 190 ? -12.617 17.312 3.051 1 97.5 190 HIS B O 1
ATOM 3360 N N . ASP B 1 191 ? -10.758 17.156 4.336 1 97 191 ASP B N 1
ATOM 3361 C CA . ASP B 1 191 ? -10.68 18.609 4.527 1 97 191 ASP B CA 1
ATOM 3362 C C . ASP B 1 191 ? -9.258 19.031 4.875 1 97 191 ASP B C 1
ATOM 3364 O O . ASP B 1 191 ? -8.414 18.203 5.203 1 97 191 ASP B O 1
ATOM 3368 N N . PHE B 1 192 ? -9.031 20.297 4.707 1 97.69 192 PHE B N 1
ATOM 3369 C CA . PHE B 1 192 ? -7.758 20.906 5.102 1 97.69 192 PHE B CA 1
ATOM 3370 C C . PHE B 1 192 ? -7.844 21.469 6.512 1 97.69 192 PHE B C 1
ATOM 3372 O O . PHE B 1 192 ? -8.93 21.844 6.973 1 97.69 192 PHE B O 1
ATOM 3379 N N . MET B 1 193 ? -6.738 21.516 7.156 1 96.94 193 MET B N 1
ATOM 3380 C CA . MET B 1 193 ? -6.703 22.172 8.461 1 96.94 193 MET B CA 1
ATOM 3381 C C . MET B 1 193 ? -6.906 23.672 8.312 1 96.94 193 MET B C 1
ATOM 3383 O O . MET B 1 193 ? -6.254 24.312 7.484 1 96.94 193 MET B O 1
ATOM 3387 N N . THR B 1 194 ? -7.77 24.219 9.109 1 96.81 194 THR B N 1
ATOM 3388 C CA . THR B 1 194 ? -8 25.656 9.117 1 96.81 194 THR B CA 1
ATOM 3389 C C . THR B 1 194 ? -7.105 26.344 10.141 1 96.81 194 THR B C 1
ATOM 3391 O O . THR B 1 194 ? -6.555 25.688 11.031 1 96.81 194 THR B O 1
ATOM 3394 N N . ALA B 1 195 ? -7.055 27.641 9.945 1 97.19 195 ALA B N 1
ATOM 3395 C CA . ALA B 1 195 ? -6.34 28.453 10.938 1 97.19 195 ALA B CA 1
ATOM 3396 C C . ALA B 1 195 ? -6.953 28.281 12.328 1 97.19 195 ALA B C 1
ATOM 3398 O O . ALA B 1 195 ? -6.23 28.172 13.32 1 97.19 195 ALA B O 1
ATOM 3399 N N . GLU B 1 196 ? -8.281 28.188 12.414 1 95.38 196 GLU B N 1
ATOM 3400 C CA . GLU B 1 196 ? -8.984 28.016 13.68 1 95.38 196 GLU B CA 1
ATOM 3401 C C . GLU B 1 196 ? -8.602 26.703 14.359 1 95.38 196 GLU B C 1
ATOM 3403 O O . GLU B 1 196 ? -8.352 26.656 15.562 1 95.38 196 GLU B O 1
ATOM 3408 N N . ARG B 1 197 ? -8.555 25.656 13.555 1 94.19 197 ARG B N 1
ATOM 3409 C CA . ARG B 1 197 ? -8.242 24.344 14.109 1 94.19 197 ARG B CA 1
ATOM 3410 C C . ARG B 1 197 ? -6.82 24.297 14.648 1 94.19 197 ARG B C 1
ATOM 3412 O O . ARG B 1 197 ? -6.566 23.719 15.703 1 94.19 197 ARG B O 1
ATOM 3419 N N . MET B 1 198 ? -5.863 24.906 13.922 1 95.75 198 MET B N 1
ATOM 3420 C CA . MET B 1 198 ? -4.492 24.953 14.414 1 95.75 198 MET B CA 1
ATOM 3421 C C . MET B 1 198 ? -4.402 25.781 15.695 1 95.75 198 MET B C 1
ATOM 3423 O O . MET B 1 198 ? -3.746 25.375 16.656 1 95.75 198 MET B O 1
ATOM 3427 N N . ALA B 1 199 ? -5.078 26.891 15.695 1 94.81 199 ALA B N 1
ATOM 3428 C CA . ALA B 1 199 ? -5.074 27.766 16.859 1 94.81 199 ALA B CA 1
ATOM 3429 C C . ALA B 1 199 ? -5.637 27.031 18.094 1 94.81 199 ALA B C 1
ATOM 3431 O O . ALA B 1 199 ? -5.137 27.203 19.203 1 94.81 199 ALA B O 1
ATOM 3432 N N . GLU B 1 200 ? -6.598 26.25 17.812 1 91.69 200 GLU B N 1
ATOM 3433 C CA . GLU B 1 200 ? -7.258 25.516 18.891 1 91.69 200 GLU B CA 1
ATOM 3434 C C . GLU B 1 200 ? -6.355 24.406 19.438 1 91.69 200 GLU B C 1
ATOM 3436 O O . GLU B 1 200 ? -6.309 24.172 20.641 1 91.69 200 GLU B O 1
ATOM 3441 N N . GLY B 1 201 ? -5.637 23.812 18.609 1 92.81 201 GLY B N 1
ATOM 3442 C CA . GLY B 1 201 ? -5 22.547 18.984 1 92.81 201 GLY B CA 1
ATOM 3443 C C . GLY B 1 201 ? -3.557 22.719 19.406 1 92.81 201 GLY B C 1
ATOM 3444 O O . GLY B 1 201 ? -3.01 21.875 20.109 1 92.81 201 GLY B O 1
ATOM 3445 N N . LEU B 1 202 ? -2.896 23.812 18.953 1 93.56 202 LEU B N 1
ATOM 3446 C CA . LEU B 1 202 ? -1.456 23.906 19.156 1 93.56 202 LEU B CA 1
ATOM 3447 C C . LEU B 1 202 ? -1.111 25.156 19.984 1 93.56 202 LEU B C 1
ATOM 3449 O O . LEU B 1 202 ? -1.766 26.188 19.859 1 93.56 202 LEU B O 1
ATOM 3453 N N . ASP B 1 203 ? -0.034 25.047 20.766 1 92.19 203 ASP B N 1
ATOM 3454 C CA . ASP B 1 203 ? 0.465 26.219 21.469 1 92.19 203 ASP B CA 1
ATOM 3455 C C . ASP B 1 203 ? 1.323 27.094 20.562 1 92.19 203 ASP B C 1
ATOM 3457 O O . ASP B 1 203 ? 1.534 26.75 19.391 1 92.19 203 ASP B O 1
ATOM 3461 N N . LYS B 1 204 ? 1.763 28.141 21.062 1 92.88 204 LYS B N 1
ATOM 3462 C CA . LYS B 1 204 ? 2.465 29.141 20.266 1 92.88 204 LYS B CA 1
ATOM 3463 C C . LYS B 1 204 ? 3.732 28.562 19.641 1 92.88 204 LYS B C 1
ATOM 3465 O O . LYS B 1 204 ? 3.98 28.719 18.453 1 92.88 204 LYS B O 1
ATOM 3470 N N . ALA B 1 205 ? 4.488 27.859 20.406 1 92.06 205 ALA B N 1
ATOM 3471 C CA . ALA B 1 205 ? 5.762 27.312 19.938 1 92.06 205 ALA B CA 1
ATOM 3472 C C . ALA B 1 205 ? 5.547 26.328 18.797 1 92.06 205 ALA B C 1
ATOM 3474 O O . ALA B 1 205 ? 6.234 26.391 17.766 1 92.06 205 ALA B O 1
ATOM 3475 N N . HIS B 1 206 ? 4.562 25.469 18.953 1 93.94 206 HIS B N 1
ATOM 3476 C CA . HIS B 1 206 ? 4.301 24.453 17.938 1 93.94 206 HIS B CA 1
ATOM 3477 C C . HIS B 1 206 ? 3.648 25.078 16.703 1 93.94 206 HIS B C 1
ATOM 3479 O O . HIS B 1 206 ? 3.902 24.641 15.578 1 93.94 206 HIS B O 1
ATOM 3485 N N . ARG B 1 207 ? 2.84 26.031 16.891 1 94.38 207 ARG B N 1
ATOM 3486 C CA . ARG B 1 207 ? 2.258 26.719 15.75 1 94.38 207 ARG B CA 1
ATOM 3487 C C . ARG B 1 207 ? 3.338 27.375 14.898 1 94.38 207 ARG B C 1
ATOM 3489 O O . ARG B 1 207 ? 3.305 27.297 13.672 1 94.38 207 ARG B O 1
ATOM 3496 N N . GLU B 1 208 ? 4.262 28.031 15.562 1 93.12 208 GLU B N 1
ATOM 3497 C CA . GLU B 1 208 ? 5.34 28.703 14.836 1 93.12 208 GLU B CA 1
ATOM 3498 C C . GLU B 1 208 ? 6.176 27.703 14.047 1 93.12 208 GLU B C 1
ATOM 3500 O O . GLU B 1 208 ? 6.676 28.016 12.961 1 93.12 208 GLU B O 1
ATOM 3505 N N . GLU B 1 209 ? 6.234 26.547 14.508 1 93.69 209 GLU B N 1
ATOM 3506 C CA . GLU B 1 209 ? 7.035 25.5 13.867 1 93.69 209 GLU B CA 1
ATOM 3507 C C . GLU B 1 209 ? 6.281 24.875 12.703 1 93.69 209 GLU B C 1
ATOM 3509 O O . GLU B 1 209 ? 6.891 24.422 11.727 1 93.69 209 GLU B O 1
ATOM 3514 N N . LEU B 1 210 ? 4.926 24.891 12.773 1 96.19 210 LEU B N 1
ATOM 3515 C CA . LEU B 1 210 ? 4.203 24 11.875 1 96.19 210 LEU B CA 1
ATOM 3516 C C . LEU B 1 210 ? 3.305 24.781 10.93 1 96.19 210 LEU B C 1
ATOM 3518 O O . LEU B 1 210 ? 2.789 24.234 9.953 1 96.19 210 LEU B O 1
ATOM 3522 N N . GLN B 1 211 ? 3.16 26.094 11.141 1 96.56 211 GLN B N 1
ATOM 3523 C CA . GLN B 1 211 ? 2.176 26.859 10.398 1 96.56 211 GLN B CA 1
ATOM 3524 C C . GLN B 1 211 ? 2.512 26.906 8.906 1 96.56 211 GLN B C 1
ATOM 3526 O O . GLN B 1 211 ? 1.624 27.062 8.07 1 96.56 211 GLN B O 1
ATOM 3531 N N . TRP B 1 212 ? 3.807 26.688 8.555 1 96.56 212 TRP B N 1
ATOM 3532 C CA . TRP B 1 212 ? 4.199 26.734 7.148 1 96.56 212 TRP B CA 1
ATOM 3533 C C . TRP B 1 212 ? 3.633 25.531 6.387 1 96.56 212 TRP B C 1
ATOM 3535 O O . TRP B 1 212 ? 3.658 25.5 5.156 1 96.56 212 TRP B O 1
ATOM 3545 N N . LEU B 1 213 ? 3.039 24.562 7.105 1 97.88 213 LEU B N 1
ATOM 3546 C CA . LEU B 1 213 ? 2.461 23.375 6.5 1 97.88 213 LEU B CA 1
ATOM 3547 C C . LEU B 1 213 ? 0.968 23.547 6.254 1 97.88 213 LEU B C 1
ATOM 3549 O O . LEU B 1 213 ? 0.312 22.672 5.703 1 97.88 213 LEU B O 1
ATOM 3553 N N . LEU B 1 214 ? 0.411 24.672 6.684 1 97.94 214 LEU B N 1
ATOM 3554 C CA . LEU B 1 214 ? -0.953 25.031 6.309 1 97.94 214 LEU B CA 1
ATOM 3555 C C . LEU B 1 214 ? -1.013 25.484 4.852 1 97.94 214 LEU B C 1
ATOM 3557 O O . LEU B 1 214 ? 0.002 25.891 4.281 1 97.94 214 LEU B O 1
ATOM 3561 N N . ASN B 1 215 ? -2.207 25.391 4.285 1 96.56 215 ASN B N 1
ATOM 3562 C CA . ASN B 1 215 ? -2.412 26.094 3.02 1 96.56 215 ASN B CA 1
ATOM 3563 C C . ASN B 1 215 ? -2.115 27.578 3.146 1 96.56 215 ASN B C 1
ATOM 3565 O O . ASN B 1 215 ? -2.311 28.172 4.211 1 96.56 215 ASN B O 1
ATOM 3569 N N . THR B 1 216 ? -1.763 28.156 2.021 1 94.62 216 THR B N 1
ATOM 3570 C CA . THR B 1 216 ? -1.301 29.547 2.018 1 94.62 216 THR B CA 1
ATOM 3571 C C . THR B 1 216 ? -2.371 30.469 2.582 1 94.62 216 THR B C 1
ATOM 3573 O O . THR B 1 216 ? -2.068 31.375 3.373 1 94.62 216 THR B O 1
ATOM 3576 N N . ASP B 1 217 ? -3.58 30.25 2.219 1 95.81 217 ASP B N 1
ATOM 3577 C CA . ASP B 1 217 ? -4.664 31.094 2.705 1 95.81 217 ASP B CA 1
ATOM 3578 C C . ASP B 1 217 ? -4.812 30.984 4.219 1 95.81 217 ASP B C 1
ATOM 3580 O O . ASP B 1 217 ? -5.062 31.984 4.902 1 95.81 217 ASP B O 1
ATOM 3584 N N . GLU B 1 218 ? -4.691 29.812 4.719 1 97.25 218 GLU B N 1
ATOM 3585 C CA . GLU B 1 218 ? -4.809 29.594 6.156 1 97.25 218 GLU B CA 1
ATOM 3586 C C . GLU B 1 218 ? -3.615 30.188 6.902 1 97.25 218 GLU B C 1
ATOM 3588 O O . GLU B 1 218 ? -3.758 30.672 8.023 1 97.25 218 GLU B O 1
ATOM 3593 N N . GLN B 1 219 ? -2.449 30.125 6.301 1 96.5 219 GLN B N 1
ATOM 3594 C CA . GLN B 1 219 ? -1.282 30.781 6.883 1 96.5 219 GLN B CA 1
ATOM 3595 C C . GLN B 1 219 ? -1.521 32.281 7.059 1 96.5 219 GLN B C 1
ATOM 3597 O O . GLN B 1 219 ? -1.234 32.844 8.117 1 96.5 219 GLN B O 1
ATOM 3602 N N . ARG B 1 220 ? -2.102 32.812 6.105 1 96.25 220 ARG B N 1
ATOM 3603 C CA . ARG B 1 220 ? -2.332 34.25 6.102 1 96.25 220 ARG B CA 1
ATOM 3604 C C . ARG B 1 220 ? -3.371 34.656 7.148 1 96.25 220 ARG B C 1
ATOM 3606 O O . ARG B 1 220 ? -3.299 35.75 7.73 1 96.25 220 ARG B O 1
ATOM 3613 N N . ARG B 1 221 ? -4.25 33.75 7.418 1 96.38 221 ARG B N 1
ATOM 3614 C CA . ARG B 1 221 ? -5.359 34.031 8.32 1 96.38 221 ARG B CA 1
ATOM 3615 C C . ARG B 1 221 ? -4.977 33.719 9.766 1 96.38 221 ARG B C 1
ATOM 3617 O O . ARG B 1 221 ? -5.68 34.156 10.695 1 96.38 221 ARG B O 1
ATOM 3624 N N . LEU B 1 222 ? -3.955 33.094 9.992 1 97.19 222 LEU B N 1
ATOM 3625 C CA . LEU B 1 222 ? -3.684 32.531 11.305 1 97.19 222 LEU B CA 1
ATOM 3626 C C . LEU B 1 222 ? -3.539 33.625 12.359 1 97.19 222 LEU B C 1
ATOM 3628 O O . LEU B 1 222 ? -4.125 33.531 13.438 1 97.19 222 LEU B O 1
ATOM 3632 N N . ASN B 1 223 ? -2.838 34.719 12.039 1 95.38 223 ASN B N 1
ATOM 3633 C CA . ASN B 1 223 ? -2.641 35.812 13.008 1 95.38 223 ASN B CA 1
ATOM 3634 C C . ASN B 1 223 ? -3.961 36.469 13.391 1 95.38 223 ASN B C 1
ATOM 3636 O O . ASN B 1 223 ? -4.172 36.812 14.547 1 95.38 223 ASN B O 1
ATOM 3640 N N . ILE B 1 224 ? -4.801 36.594 12.438 1 96.69 224 ILE B N 1
ATOM 3641 C CA . ILE B 1 224 ? -6.113 37.188 12.664 1 96.69 224 ILE B CA 1
ATOM 3642 C C . ILE B 1 224 ? -6.93 36.281 13.586 1 96.69 224 ILE B C 1
ATOM 3644 O O . ILE B 1 224 ? -7.559 36.781 14.539 1 96.69 224 ILE B O 1
ATOM 3648 N N . VAL B 1 225 ? -6.832 35.031 13.336 1 97 225 VAL B N 1
ATOM 3649 C CA . VAL B 1 225 ? -7.574 34.062 14.117 1 97 225 VAL B CA 1
ATOM 3650 C C . VAL B 1 225 ? -7.043 34.031 15.547 1 97 225 VAL B C 1
ATOM 3652 O O . VAL B 1 225 ? -7.82 33.969 16.5 1 97 225 VAL B O 1
ATOM 3655 N N . LEU B 1 226 ? -5.805 34.125 15.703 1 96.44 226 LEU B N 1
ATOM 3656 C CA . LEU B 1 226 ? -5.184 34.094 17.016 1 96.44 226 LEU B CA 1
ATOM 3657 C C . LEU B 1 226 ? -5.594 35.281 17.859 1 96.44 226 LEU B C 1
ATOM 3659 O O . LEU B 1 226 ? -5.887 35.156 19.047 1 96.44 226 LEU B O 1
ATOM 3663 N N . LYS B 1 227 ? -5.613 36.469 17.234 1 96.12 227 LYS B N 1
ATOM 3664 C CA . LYS B 1 227 ? -6.039 37.688 17.906 1 96.12 227 LYS B CA 1
ATOM 3665 C C . LYS B 1 227 ? -7.488 37.594 18.375 1 96.12 227 LYS B C 1
ATOM 3667 O O . LYS B 1 227 ? -7.809 37.906 19.516 1 96.12 227 LYS B O 1
ATOM 3672 N N . ALA B 1 228 ? -8.234 37.062 17.516 1 95.69 228 ALA B N 1
ATOM 3673 C CA . ALA B 1 228 ? -9.656 36.906 17.828 1 95.69 228 ALA B CA 1
ATOM 3674 C C . ALA B 1 228 ? -9.875 35.938 18.969 1 95.69 228 ALA B C 1
ATOM 3676 O O . ALA B 1 228 ? -10.812 36.094 19.75 1 95.69 228 ALA B O 1
ATOM 3677 N N . MET B 1 229 ? -8.969 34.969 19.172 1 92.38 229 MET B N 1
ATOM 3678 C CA . MET B 1 229 ? -9.125 33.938 20.172 1 92.38 229 MET B CA 1
ATOM 3679 C C . MET B 1 229 ? -8.336 34.281 21.438 1 92.38 229 MET B C 1
ATOM 3681 O O . MET B 1 229 ? -8.383 33.531 22.422 1 92.38 229 MET B O 1
ATOM 3685 N N . GLY B 1 230 ? -7.641 35.375 21.438 1 89.88 230 GLY B N 1
ATOM 3686 C CA . GLY B 1 230 ? -6.812 35.75 22.562 1 89.88 230 GLY B CA 1
ATOM 3687 C C . GLY B 1 230 ? -5.629 34.812 22.766 1 89.88 230 GLY B C 1
ATOM 3688 O O . GLY B 1 230 ? -5.258 34.531 23.906 1 89.88 230 GLY B O 1
ATOM 3689 N N . LYS B 1 231 ? -5.129 34.312 21.672 1 85.62 231 LYS B N 1
ATOM 3690 C CA . LYS B 1 231 ? -4.074 33.312 21.75 1 85.62 231 LYS B CA 1
ATOM 3691 C C . LYS B 1 231 ? -2.777 33.812 21.125 1 85.62 231 LYS B C 1
ATOM 3693 O O . LYS B 1 231 ? -1.945 33.031 20.672 1 85.62 231 LYS B O 1
ATOM 3698 N N . GLU B 1 232 ? -2.545 35.031 21.141 1 82.88 232 GLU B N 1
ATOM 3699 C CA . GLU B 1 232 ? -1.333 35.594 20.547 1 82.88 232 GLU B CA 1
ATOM 3700 C C . GLU B 1 232 ? -0.092 35.188 21.328 1 82.88 232 GLU B C 1
ATOM 3702 O O . GLU B 1 232 ? -0.16 34.938 22.531 1 82.88 232 GLU B O 1
#

Organism: NCBI:txid1442368

Foldseek 3Di:
DDQDDPLFVVQLVVLVVPPDPDFPPLQVCVCVVQVWDADPQWFTKDWPDFAPDKDADPCLPPDFDPAFQDDDNDRIFTQKTKMKGFAGSNTFKRFWKFFQWKKKKAWPAAKKKKKKWAPVPDPLVVLAATDIHMAMAHDPVVVPHDRIDMDHGPIIMMMGHGDRDVSDNDNDNTTIMMMMTGRYDDSSRMDGDALLNCLSHDAPVVCVVRVVRGPPVRSVCNVVNCVVVVRD/DDQDDPLFVVQLVVLVVPPDPDFPPLQVCVCVVQVWDADPQWFTKDWPDFAPDKDADPCLPPDFDPAFQDDDNDRIFTQKTKMKGFAGSNTFKRFWKFFQWKKKKAWPAAKKKKKKWAPVPDPLVVLAATDIHMAMAHDPVVVPHDRIDMDHGPIIMMMGHGDRDVSDNHNDNTTIMMMMTGRYDDSSRMDGDALLNCLSHDAPVVCVVRVVRGPPVRSVCNVVNCVVVVRD

Radius of gyration: 24.08 Å; Cα contacts (8 Å, |Δi|>4): 1048; chains: 2; bounding box: 48×77×57 Å

Secondary structure (DSSP, 8-state):
--SS-HHHHHHHHHHHHS--SS--HHHHHHHHHTT-EE-TTSSEEEEEEE-S-EEE-TTTTSPPPTTBSS----SEEES-EEEEEEEBTTB-EEEEEEESSEEEEEEEE--EEEEEE-GGG--GGGTPPPPEEEEEESS-GGGT-BSEEEE-TT-EEEEEE--SSTT----SS-EEEEEEEES---GGGEEEPPHHHHHHH--HHHHHHHGGGS-HHHHHHHHHHHHHHT--/--SS-HHHHHHHHHHHHS--SS--HHHHHHHHHTT-EE-TTSSEEEEEEE-S-EEE-TTTTSPPPTTBSS----SEEES-EEEEEEEBTTB-EEEEEEESSEEEEEEEE--EEEEEE-GGG--GGGTPPPPEEEEEESS-GGGT-BSEEEE-TT-EEEEEE--SSTT----SS-EEEEEEEES---GGGEEEPPHHHHHHH--HHHHHHHGGGS-HHHHHHHHHHHHHHT--

Nearest PDB structures (foldseek):
  1xe7-assembly2_C-2  TM=8.338E-01  e=2.332E-22  Saccharomyces cerevisiae
  1xe7-assembly1_A  TM=8.179E-01  e=2.798E-22  Saccharomyces cerevisiae
  1xe8-assembly2_C-2  TM=8.127E-01  e=3.159E-22  Saccharomyces cerevisiae
  1xe8-assembly1_B  TM=8.034E-01  e=2.973E-22  Saccharomyces cerevisiae
  1xe7-assembly1_B  TM=8.026E-01  e=5.454E-22  Saccharomyces cerevisiae

Solvent-accessible surface area (backbone atoms only — not comparable to full-atom values): 24239 Å² total; per-residue (Å²): 129,79,82,57,60,74,74,58,51,50,57,33,50,48,27,69,75,55,48,53,92,60,66,57,70,65,41,45,48,51,37,58,76,62,57,42,38,82,35,96,49,39,22,27,27,28,82,77,44,68,44,85,52,71,35,77,34,87,59,68,87,49,81,76,59,94,61,33,74,38,88,70,84,59,69,50,28,33,46,26,25,31,28,42,39,34,29,33,66,64,32,24,41,33,30,32,26,28,36,58,40,26,32,44,36,35,35,44,47,47,21,30,37,39,43,36,38,37,59,86,70,36,50,69,91,72,70,48,56,35,50,75,47,64,50,48,35,24,83,52,50,91,80,65,24,34,51,62,51,72,47,60,45,62,32,36,34,29,35,34,37,36,34,70,41,92,91,50,89,48,51,83,68,26,28,37,31,38,39,38,22,47,46,22,76,48,52,41,41,24,31,64,58,44,35,62,56,48,57,70,35,41,52,69,72,56,39,72,71,47,44,84,40,36,47,70,71,33,46,68,42,30,64,61,47,24,57,74,67,71,59,116,130,78,80,56,61,72,75,57,53,48,59,33,51,48,27,69,76,55,48,55,93,62,68,57,69,64,42,45,49,50,36,57,76,62,57,43,39,80,35,96,49,39,23,27,28,28,82,76,42,68,44,87,50,72,36,78,34,88,60,68,87,50,81,76,59,92,61,33,73,38,86,68,85,58,68,50,30,32,44,26,24,3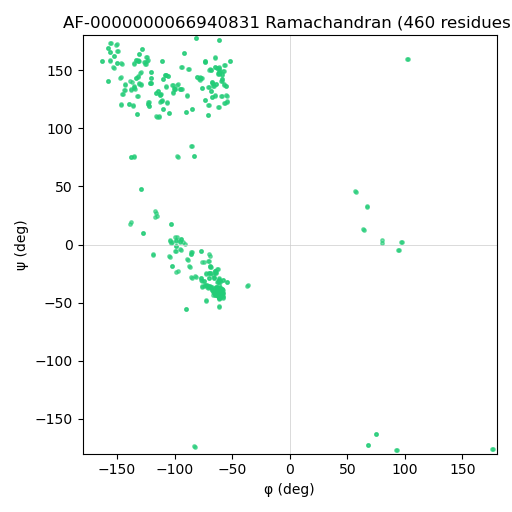1,27,43,39,35,29,32,67,64,31,26,41,34,30,32,27,28,35,58,41,27,32,45,36,36,35,44,46,48,19,31,36,40,41,35,38,37,60,85,70,35,48,68,90,71,70,48,54,36,50,74,48,63,50,47,35,24,84,53,51,89,80,64,24,35,49,62,50,73,48,61,45,63,31,36,34,29,34,33,36,35,34,69,41,92,91,51,89,48,52,82,68,26,27,37,30,38,40,39,22,47,47,22,78,48,52,41,42,25,31,63,57,44,33,63,56,48,58,71,32,40,51,68,72,55,39,73,71,47,44,84,39,36,48,70,69,31,48,69,41,30,65,62,46,24,58,76,68,72,59,114

InterPro domains:
  IPR009327 Cupin domain of unknown function DUF985 [PF06172] (29-193)
  IPR009327 Cupin domain of unknown function DUF985 [cd06121] (31-200)
  IPR011051 RmlC-like cupin domain superfamily [SSF51182] (14-202)
  IPR014710 RmlC-like jelly roll fold [G3DSA:2.60.120.10] (5-216)
  IPR039935 Uncharacterized protein YML079W-like [PTHR33387] (19-204)

Sequence (464 aa):
MSITLADDTRYARTLLSSPPATEPQSMSRTITTLQLQSHIEGGYFCETDRDPLLVPNPFKNLPQLTNATSKDTSETRHASTTIYYFLSPKSPVGRFHRNRGRTVHTLHWGRGRYVILHFDQRDSASGQEVPIETFVVGKDIEKGERVQWIVEGGKFKASFLLPDKEGGDESEQGLLISETVVPGFDYADHDFMTAERMAEGLDKAHREELQWLLNTDEQRRLNIVLKAMGKEMSITLADDTRYARTLLSSPPATEPQSMSRTITTLQLQSHIEGGYFCETDRDPLLVPNPFKNLPQLTNATSKDTSETRHASTTIYYFLSPKSPVGRFHRNRGRTVHTLHWGRGRYVILHFDQRDSASGQEVPIETFVVGKDIEKGERVQWIVEGGKFKASFLLPDKEGGDESEQGLLISETVVPGFDYADHDFMTAERMAEGLDKAHREELQWLLNTDEQRRLNIVLKAMGKE